Protein AF-I6AQ47-F1 (afdb_monomer)

Structure (mmCIF, N/CA/C/O backbone):
data_AF-I6AQ47-F1
#
_entry.id   AF-I6AQ47-F1
#
loop_
_atom_site.group_PDB
_atom_site.id
_atom_site.type_symbol
_atom_site.label_atom_id
_atom_site.label_alt_id
_atom_site.label_comp_id
_atom_site.label_asym_id
_atom_site.label_entity_id
_atom_site.label_seq_id
_atom_site.pdbx_PDB_ins_code
_atom_site.Cartn_x
_atom_site.Cartn_y
_atom_site.Cartn_z
_atom_site.occupancy
_atom_site.B_iso_or_equiv
_atom_site.auth_seq_id
_atom_site.auth_comp_id
_atom_site.auth_asym_id
_atom_site.auth_atom_id
_atom_site.pdbx_PDB_model_num
ATOM 1 N N . MET A 1 1 ? -16.620 -9.755 19.808 1.00 36.97 1 MET A N 1
ATOM 2 C CA . MET A 1 1 ? -15.781 -10.874 19.326 1.00 36.97 1 MET A CA 1
ATOM 3 C C . MET A 1 1 ? -15.837 -11.969 20.372 1.00 36.97 1 MET A C 1
ATOM 5 O O . MET A 1 1 ? -15.458 -11.711 21.506 1.00 36.97 1 MET A O 1
ATOM 9 N N . GLU A 1 2 ? -16.363 -13.138 20.023 1.00 32.84 2 GLU A N 1
ATOM 10 C CA . GLU A 1 2 ? -16.384 -14.299 20.914 1.00 32.84 2 GLU A CA 1
ATOM 11 C C . GLU A 1 2 ? -14.940 -14.780 21.143 1.00 32.84 2 GLU A C 1
ATOM 13 O O . GLU A 1 2 ? -14.186 -14.999 20.189 1.00 32.84 2 GLU A O 1
ATOM 18 N N . ARG A 1 3 ? -14.502 -14.837 22.405 1.00 43.09 3 ARG A N 1
ATOM 19 C CA . ARG A 1 3 ? -13.134 -15.223 22.766 1.00 43.09 3 ARG A CA 1
ATOM 20 C C . ARG A 1 3 ? -13.050 -16.745 22.813 1.00 43.09 3 ARG A C 1
ATOM 22 O O . ARG A 1 3 ? -13.469 -17.345 23.792 1.00 43.09 3 ARG A O 1
ATOM 29 N N . ARG A 1 4 ? -12.499 -17.359 21.764 1.00 43.22 4 ARG A N 1
ATOM 30 C CA . ARG A 1 4 ? -12.232 -18.805 21.722 1.00 43.22 4 ARG A CA 1
ATOM 31 C C . ARG A 1 4 ? -10.852 -19.095 22.311 1.00 43.22 4 ARG A C 1
ATOM 33 O O . ARG A 1 4 ? -9.846 -18.659 21.750 1.00 43.22 4 ARG A O 1
ATOM 40 N N . LEU A 1 5 ? -10.816 -19.784 23.449 1.00 47.06 5 LEU A N 1
ATOM 41 C CA . LEU A 1 5 ? -9.592 -20.316 24.045 1.00 47.06 5 LEU A CA 1
ATOM 42 C C . LEU A 1 5 ? -9.296 -21.686 23.427 1.00 47.06 5 LEU A C 1
ATOM 44 O O . LEU A 1 5 ? -10.187 -22.526 23.340 1.00 47.06 5 LEU A O 1
ATOM 48 N N . GLN A 1 6 ? -8.059 -21.901 22.990 1.00 47.75 6 GLN A N 1
ATOM 49 C CA . GLN A 1 6 ? -7.543 -23.238 22.701 1.00 47.75 6 GLN A CA 1
ATOM 50 C C . GLN A 1 6 ? -6.599 -23.614 23.849 1.00 47.75 6 GLN A C 1
ATOM 52 O O . GLN A 1 6 ? -5.818 -22.744 24.241 1.00 47.75 6 GLN A O 1
ATOM 57 N N . PRO A 1 7 ? -6.667 -24.843 24.391 1.00 48.59 7 PRO A N 1
ATOM 58 C CA . PRO A 1 7 ? -5.730 -25.297 25.415 1.00 48.59 7 PRO A CA 1
ATOM 59 C C . PRO A 1 7 ? -4.293 -25.169 24.905 1.00 48.59 7 PRO A C 1
ATOM 61 O O . PRO A 1 7 ? -3.980 -25.649 23.812 1.00 48.59 7 PRO A O 1
ATOM 64 N N . GLU A 1 8 ? -3.425 -24.498 25.657 1.00 56.38 8 GLU A N 1
ATOM 65 C CA . GLU A 1 8 ? -2.015 -24.402 25.299 1.00 56.38 8 GLU A CA 1
ATOM 66 C C . GLU A 1 8 ? -1.278 -25.680 25.710 1.00 56.38 8 GLU A C 1
ATOM 68 O O . GLU A 1 8 ? -1.678 -26.388 26.630 1.00 56.38 8 GLU A O 1
ATOM 73 N N . LEU A 1 9 ? -0.159 -25.984 25.043 1.00 51.31 9 LEU A N 1
ATOM 74 C CA . LEU A 1 9 ? 0.622 -27.202 25.296 1.00 51.31 9 LEU A CA 1
ATOM 75 C C . LEU A 1 9 ? 0.994 -27.362 26.788 1.00 51.31 9 LEU A C 1
ATOM 77 O O . LEU A 1 9 ? 1.062 -28.475 27.298 1.00 51.31 9 LEU A O 1
ATOM 81 N N . LEU A 1 10 ? 1.219 -26.248 27.495 1.00 55.41 10 LEU A N 1
ATOM 82 C CA . LEU A 1 10 ? 1.534 -26.223 28.927 1.00 55.41 10 LEU A CA 1
ATOM 83 C C . LEU A 1 10 ? 0.331 -26.528 29.833 1.00 55.41 10 LEU A C 1
ATOM 85 O O . LEU A 1 10 ? 0.549 -26.983 30.951 1.00 55.41 10 LEU A O 1
ATOM 89 N N . ASP A 1 11 ? -0.901 -26.338 29.357 1.00 52.47 11 ASP A N 1
ATOM 90 C CA . ASP A 1 11 ? -2.123 -26.582 30.135 1.00 52.47 11 ASP A CA 1
ATOM 91 C C . ASP A 1 11 ? -2.406 -28.087 30.301 1.00 52.47 11 ASP A C 1
ATOM 93 O O . ASP A 1 11 ? -3.101 -28.495 31.230 1.00 52.47 11 ASP A O 1
ATOM 97 N N . SER A 1 12 ? -1.848 -28.923 29.415 1.00 52.56 12 SER A N 1
ATOM 98 C CA . SER A 1 12 ? -2.054 -30.380 29.373 1.00 52.56 12 SER A CA 1
ATOM 99 C C . SER A 1 12 ? -0.834 -31.218 29.778 1.00 52.56 12 SER A C 1
ATOM 101 O O . SER A 1 12 ? -0.916 -32.446 29.806 1.00 52.56 12 SER A O 1
ATOM 103 N N . LEU A 1 13 ? 0.319 -30.596 30.043 1.00 54.69 13 LEU A N 1
ATOM 104 C CA . LEU A 1 13 ? 1.578 -31.307 30.281 1.00 54.69 13 LEU A CA 1
ATOM 105 C C . LEU A 1 13 ? 1.957 -31.352 31.773 1.00 54.69 13 LEU A C 1
ATOM 107 O O . LEU A 1 13 ? 1.924 -30.319 32.437 1.00 54.69 13 LEU A O 1
ATOM 111 N N . PRO A 1 14 ? 2.438 -32.500 32.298 1.00 60.78 14 PRO A N 1
ATOM 112 C CA . PRO A 1 14 ? 3.031 -32.561 33.632 1.00 60.78 14 PRO A CA 1
ATOM 113 C C . PRO A 1 14 ? 4.243 -31.625 33.763 1.00 60.78 14 PRO A C 1
ATOM 115 O O . PRO A 1 14 ? 5.065 -31.529 32.842 1.00 60.78 14 PRO A O 1
ATOM 118 N N . ASP A 1 15 ? 4.401 -31.010 34.940 1.00 56.22 15 ASP A N 1
ATOM 119 C CA . ASP A 1 15 ? 5.427 -29.998 35.254 1.00 56.22 15 ASP A CA 1
ATOM 120 C C . ASP A 1 15 ? 6.870 -30.412 34.917 1.00 56.22 15 ASP A C 1
ATOM 122 O O . ASP A 1 15 ? 7.712 -29.566 34.598 1.00 56.22 15 ASP A O 1
ATOM 126 N N . GLY A 1 16 ? 7.164 -31.713 34.996 1.00 57.03 16 GLY A N 1
ATOM 127 C CA . GLY A 1 16 ? 8.483 -32.292 34.732 1.00 57.03 16 GLY A CA 1
ATOM 128 C C . GLY A 1 16 ? 8.737 -32.702 33.278 1.00 57.03 16 GLY A C 1
ATOM 129 O O . GLY A 1 16 ? 9.856 -33.106 32.956 1.00 57.03 16 GLY A O 1
ATOM 130 N N . SER A 1 17 ? 7.738 -32.620 32.392 1.00 66.56 17 SER A N 1
ATOM 131 C CA . SER A 1 17 ? 7.858 -33.152 31.031 1.00 66.56 17 SER A CA 1
ATOM 132 C C . SER A 1 17 ? 8.918 -32.400 30.200 1.00 66.56 17 SER A C 1
ATOM 134 O O . SER A 1 17 ? 9.059 -31.175 30.315 1.00 66.56 17 SER A O 1
ATOM 136 N N . PRO A 1 18 ? 9.671 -33.091 29.320 1.00 60.19 18 PRO A N 1
ATOM 137 C CA . PRO A 1 18 ? 10.649 -32.449 28.438 1.00 60.19 18 PRO A CA 1
ATOM 138 C C . PRO A 1 18 ? 10.049 -31.323 27.580 1.00 60.19 18 PRO A C 1
ATOM 140 O O . PRO A 1 18 ? 10.688 -30.286 27.399 1.00 60.19 18 PRO A O 1
ATOM 143 N N . ALA A 1 19 ? 8.803 -31.485 27.124 1.00 49.25 19 ALA A N 1
ATOM 144 C CA . ALA A 1 19 ? 8.074 -30.483 26.349 1.00 49.25 19 ALA A CA 1
ATOM 145 C C . ALA A 1 19 ? 7.697 -29.240 27.182 1.00 49.25 19 ALA A C 1
ATOM 147 O O . ALA A 1 19 ? 7.890 -28.116 26.715 1.00 49.25 19 ALA A O 1
ATOM 148 N N . ALA A 1 20 ? 7.277 -29.404 28.445 1.00 58.47 20 ALA A N 1
ATOM 149 C CA . ALA A 1 20 ? 7.042 -28.272 29.347 1.00 58.47 20 ALA A CA 1
ATOM 150 C C . ALA A 1 20 ? 8.348 -27.522 29.665 1.00 58.47 20 ALA A C 1
ATOM 152 O O . ALA A 1 20 ? 8.385 -26.290 29.671 1.00 58.47 20 ALA A O 1
ATOM 153 N N . ARG A 1 21 ? 9.459 -28.249 29.857 1.00 61.53 21 ARG A N 1
ATOM 154 C CA . ARG A 1 21 ? 10.794 -27.656 30.065 1.00 61.53 21 ARG A CA 1
ATOM 155 C C . ARG A 1 21 ? 11.289 -26.888 28.835 1.00 61.53 21 ARG A C 1
ATOM 157 O O . ARG A 1 21 ? 11.895 -25.826 28.998 1.00 61.53 21 ARG A O 1
ATOM 164 N N . HIS A 1 22 ? 11.032 -27.399 27.630 1.00 54.47 22 HIS A N 1
ATOM 165 C CA . HIS A 1 22 ? 11.365 -26.734 26.368 1.00 54.47 22 HIS A CA 1
ATOM 166 C C . HIS A 1 22 ? 10.545 -25.450 26.174 1.00 54.47 22 HIS A C 1
ATOM 168 O O . HIS A 1 22 ? 11.128 -24.382 26.013 1.00 54.47 22 HIS A O 1
ATOM 174 N N . SER A 1 23 ? 9.220 -25.514 26.340 1.00 59.53 23 SER A N 1
ATOM 175 C CA . SER A 1 23 ? 8.345 -24.333 26.255 1.00 59.53 23 SER A CA 1
ATOM 176 C C . SER A 1 23 ? 8.736 -23.244 27.270 1.00 59.53 23 SER A C 1
ATOM 178 O O . SER A 1 23 ? 8.892 -22.070 26.926 1.00 59.53 23 SER A O 1
ATOM 180 N N . ARG A 1 24 ? 9.035 -23.629 28.523 1.00 67.25 24 ARG A N 1
ATOM 181 C CA . ARG A 1 24 ? 9.542 -22.698 29.552 1.00 67.25 24 ARG A CA 1
ATOM 182 C C . ARG A 1 24 ? 10.881 -22.059 29.146 1.00 67.25 24 ARG A C 1
ATOM 184 O O . ARG A 1 24 ? 11.116 -20.885 29.435 1.00 67.25 24 ARG A O 1
ATOM 191 N N . ARG A 1 25 ? 11.771 -22.781 28.448 1.00 66.06 25 ARG A N 1
ATOM 192 C CA . ARG A 1 25 ? 13.027 -22.221 27.904 1.00 66.06 25 ARG A CA 1
ATOM 193 C C . ARG A 1 25 ? 12.757 -21.177 26.817 1.00 66.06 25 ARG A C 1
ATOM 195 O O . ARG A 1 25 ? 13.424 -20.139 26.823 1.00 66.06 25 ARG A O 1
ATOM 202 N N . ASP A 1 26 ? 11.783 -21.406 25.948 1.00 65.19 26 ASP A N 1
ATOM 203 C CA . ASP A 1 26 ? 11.420 -20.470 24.881 1.00 65.19 26 ASP A CA 1
ATOM 204 C C . ASP A 1 26 ? 10.788 -19.193 25.436 1.00 65.19 26 ASP A C 1
ATOM 206 O O . ASP A 1 26 ? 11.189 -18.086 25.062 1.00 65.19 26 ASP A O 1
ATOM 210 N N . LEU A 1 27 ? 9.913 -19.319 26.438 1.00 66.75 27 LEU A N 1
ATOM 211 C CA . LEU A 1 27 ? 9.365 -18.177 27.174 1.00 66.75 27 LEU A CA 1
ATOM 212 C C . LEU A 1 27 ? 10.467 -17.325 27.830 1.00 66.75 27 LEU A C 1
ATOM 214 O O . LEU A 1 27 ? 10.401 -16.093 27.803 1.00 66.75 27 LEU A O 1
ATOM 218 N N . ARG A 1 28 ? 11.552 -17.931 28.339 1.00 67.75 28 ARG A N 1
ATOM 219 C CA . ARG A 1 28 ? 12.722 -17.182 28.857 1.00 67.75 28 ARG A CA 1
ATOM 220 C C . ARG A 1 28 ? 13.473 -16.414 27.776 1.00 67.75 28 ARG A C 1
ATOM 222 O O . ARG A 1 28 ? 14.069 -15.371 28.065 1.00 67.75 28 ARG A O 1
ATOM 229 N N . ILE A 1 29 ? 13.534 -16.942 26.557 1.00 67.00 29 ILE A N 1
ATOM 230 C CA . ILE A 1 29 ? 14.163 -16.260 25.420 1.00 67.00 29 ILE A CA 1
ATOM 231 C C . ILE A 1 29 ? 13.270 -15.095 24.982 1.00 67.00 29 ILE A C 1
ATOM 233 O O . ILE A 1 29 ? 13.756 -13.968 24.877 1.00 67.00 29 ILE A O 1
ATOM 237 N N . LEU A 1 30 ? 11.963 -15.325 24.849 1.00 62.94 30 LEU A N 1
ATOM 238 C CA . LEU A 1 30 ? 10.970 -14.300 24.521 1.00 62.94 30 LEU A CA 1
ATOM 239 C C . LEU A 1 30 ? 10.966 -13.152 25.538 1.00 62.94 30 LEU A C 1
ATOM 241 O O . LEU A 1 30 ? 11.121 -11.995 25.152 1.00 62.94 30 LEU A O 1
ATOM 245 N N . ASN A 1 31 ? 10.909 -13.444 26.838 1.00 68.19 31 ASN A N 1
ATOM 246 C CA . ASN A 1 31 ? 10.962 -12.424 27.892 1.00 68.19 31 ASN A CA 1
ATOM 247 C C . ASN A 1 31 ? 12.268 -11.607 27.868 1.00 68.19 31 ASN A C 1
ATOM 249 O O . ASN A 1 31 ? 12.263 -10.405 28.163 1.00 68.19 31 ASN A O 1
ATOM 253 N N . ARG A 1 32 ? 13.398 -12.223 27.481 1.00 69.81 32 ARG A N 1
ATOM 254 C CA . ARG A 1 32 ? 14.669 -11.508 27.267 1.00 69.81 32 ARG A CA 1
ATOM 255 C C . ARG A 1 32 ? 14.618 -10.593 26.044 1.00 69.81 32 ARG A C 1
ATOM 257 O O . ARG A 1 32 ? 15.084 -9.459 26.144 1.00 69.81 32 ARG A O 1
ATOM 264 N N . LEU A 1 33 ? 14.034 -11.048 24.936 1.00 63.00 33 LEU A N 1
ATOM 265 C CA . LEU A 1 33 ? 13.878 -10.267 23.703 1.00 63.00 33 LEU A CA 1
ATOM 266 C C . LEU A 1 33 ? 12.913 -9.083 23.873 1.00 63.00 33 LEU A C 1
ATOM 268 O O . LEU A 1 33 ? 13.195 -7.987 23.388 1.00 63.00 33 LEU A O 1
ATOM 272 N N . LEU A 1 34 ? 11.804 -9.282 24.590 1.00 65.19 34 LEU A N 1
ATOM 273 C CA . LEU A 1 34 ? 10.809 -8.243 24.881 1.00 65.19 34 LEU A CA 1
ATOM 274 C C . LEU A 1 34 ? 11.301 -7.229 25.922 1.00 65.19 34 LEU A C 1
ATOM 276 O O . LEU A 1 34 ? 10.814 -6.100 25.986 1.00 65.19 34 LEU A O 1
ATOM 280 N N . GLY A 1 35 ? 12.289 -7.609 26.735 1.00 76.62 35 GLY A N 1
ATOM 281 C CA . GLY A 1 35 ? 12.808 -6.766 27.804 1.00 76.62 35 GLY A CA 1
ATOM 282 C C . GLY A 1 35 ? 11.824 -6.579 28.964 1.00 76.62 35 GLY A C 1
ATOM 283 O O . GLY A 1 35 ? 11.996 -5.629 29.735 1.00 76.62 35 GLY A O 1
ATOM 284 N N . SER A 1 36 ? 10.837 -7.471 29.123 1.00 77.69 36 SER A N 1
ATOM 285 C CA . SER A 1 36 ? 9.732 -7.357 30.090 1.00 77.69 36 SER A CA 1
ATOM 286 C C . SER A 1 36 ? 10.230 -7.090 31.511 1.00 77.69 36 SER A C 1
ATOM 288 O O . SER A 1 36 ? 9.802 -6.135 32.152 1.00 77.69 36 SER A O 1
ATOM 290 N N . ARG A 1 37 ? 11.257 -7.818 31.972 1.00 83.56 37 ARG A N 1
ATOM 291 C CA . ARG A 1 37 ? 11.875 -7.603 33.296 1.00 83.56 37 ARG A CA 1
ATOM 292 C C . ARG A 1 37 ? 12.404 -6.178 33.494 1.00 83.56 37 ARG A C 1
ATOM 294 O O . ARG A 1 37 ? 12.215 -5.578 34.549 1.00 83.56 37 ARG A O 1
ATOM 301 N N . ARG A 1 38 ? 13.099 -5.625 32.489 1.00 80.88 38 ARG A N 1
ATOM 302 C CA . ARG A 1 38 ? 13.630 -4.248 32.551 1.00 80.88 38 ARG A CA 1
ATOM 303 C C . ARG A 1 38 ? 12.490 -3.234 32.551 1.00 80.88 38 ARG A C 1
ATOM 305 O O . ARG A 1 38 ? 12.595 -2.198 33.205 1.00 80.88 38 ARG A O 1
ATOM 312 N N . TRP A 1 39 ? 11.420 -3.530 31.819 1.00 84.19 39 TRP A N 1
ATOM 313 C CA . TRP A 1 39 ? 10.231 -2.696 31.765 1.00 84.19 39 TRP A CA 1
ATOM 314 C C . TRP A 1 39 ? 9.503 -2.660 33.115 1.00 84.19 39 TRP A C 1
ATOM 316 O O . TRP A 1 39 ? 9.358 -1.563 33.656 1.00 84.19 39 TRP A O 1
ATOM 326 N N . PHE A 1 40 ? 9.166 -3.813 33.704 1.00 87.06 40 PHE A N 1
ATOM 327 C CA . PHE A 1 40 ? 8.537 -3.888 35.029 1.00 87.06 40 PHE A CA 1
ATOM 328 C C . PHE A 1 40 ? 9.374 -3.176 36.090 1.00 87.06 40 PHE A C 1
ATOM 330 O O . PHE A 1 40 ? 8.864 -2.286 36.760 1.00 87.06 40 PHE A O 1
ATOM 337 N N . ALA A 1 41 ? 10.682 -3.451 36.168 1.00 88.44 41 ALA A N 1
ATOM 338 C CA . ALA A 1 41 ? 11.571 -2.786 37.125 1.00 88.44 41 ALA A CA 1
ATOM 339 C C . ALA A 1 41 ? 11.548 -1.253 36.982 1.00 88.44 41 ALA A C 1
ATOM 341 O O . ALA A 1 41 ? 11.538 -0.518 37.968 1.00 88.44 41 ALA A O 1
ATOM 342 N N . ARG A 1 42 ? 11.539 -0.744 35.745 1.00 87.12 42 ARG A N 1
ATOM 343 C CA . ARG A 1 42 ? 11.510 0.699 35.479 1.00 87.12 42 ARG A CA 1
ATOM 344 C C . ARG A 1 42 ? 10.187 1.340 35.896 1.00 87.12 42 ARG A C 1
ATOM 346 O O . ARG A 1 42 ? 10.206 2.478 36.357 1.00 87.12 42 ARG A O 1
ATOM 353 N N . ILE A 1 43 ? 9.061 0.658 35.694 1.00 79.00 43 ILE A N 1
ATOM 354 C CA . ILE A 1 43 ? 7.744 1.185 36.069 1.00 79.00 43 ILE A CA 1
ATOM 355 C C . ILE A 1 43 ? 7.523 1.069 37.579 1.00 79.00 43 ILE A C 1
ATOM 357 O O . ILE A 1 43 ? 7.143 2.059 38.198 1.00 79.00 43 ILE A O 1
ATOM 361 N N . LEU A 1 44 ? 7.846 -0.079 38.180 1.00 84.81 44 LEU A N 1
ATOM 362 C CA . LEU A 1 44 ? 7.714 -0.307 39.619 1.00 84.81 44 LEU A CA 1
ATOM 363 C C . LEU A 1 44 ? 8.537 0.695 40.429 1.00 84.81 44 LEU A C 1
ATOM 365 O O . LEU A 1 44 ? 7.997 1.290 41.347 1.00 84.81 44 LEU A O 1
ATOM 369 N N . ARG A 1 45 ? 9.772 1.019 40.020 1.00 88.69 45 ARG A N 1
ATOM 370 C CA . ARG A 1 45 ? 10.574 2.094 40.651 1.00 88.69 45 ARG A CA 1
ATOM 371 C C . ARG A 1 45 ? 9.857 3.437 40.780 1.00 88.69 45 ARG A C 1
ATOM 373 O O . ARG A 1 45 ? 10.196 4.216 41.655 1.00 88.69 45 ARG A O 1
ATOM 380 N N . ARG A 1 46 ? 8.935 3.744 39.866 1.00 80.69 46 ARG A N 1
ATOM 381 C CA . ARG A 1 46 ? 8.213 5.026 39.827 1.00 80.69 46 ARG A CA 1
ATOM 382 C C . ARG A 1 46 ? 6.842 4.957 40.479 1.00 80.69 46 ARG A C 1
ATOM 384 O O . ARG A 1 46 ? 6.239 5.994 40.729 1.00 80.69 46 ARG A O 1
ATOM 391 N N . LYS A 1 47 ? 6.288 3.753 40.601 1.00 81.75 47 LYS A N 1
ATOM 392 C CA . LYS A 1 47 ? 4.884 3.550 40.949 1.00 81.75 47 LYS A CA 1
ATOM 393 C C . LYS A 1 47 ? 4.702 2.839 42.270 1.00 81.75 47 LYS A C 1
ATOM 395 O O . LYS A 1 47 ? 3.655 3.062 42.858 1.00 81.75 47 LYS A O 1
ATOM 400 N N . LEU A 1 48 ? 5.659 2.035 42.716 1.00 87.81 48 LEU A N 1
ATOM 401 C CA . LEU A 1 48 ? 5.616 1.343 43.995 1.00 87.81 48 LEU A CA 1
ATOM 402 C C . LEU A 1 48 ? 5.905 2.329 45.129 1.00 87.81 48 LEU A C 1
ATOM 404 O O . LEU A 1 48 ? 6.874 3.086 45.057 1.00 87.81 48 LEU A O 1
ATOM 408 N N . ARG A 1 49 ? 5.054 2.334 46.152 1.00 91.12 49 ARG A N 1
ATOM 409 C CA . ARG A 1 49 ? 5.246 3.132 47.366 1.00 91.12 49 ARG A CA 1
ATOM 410 C C . ARG A 1 49 ? 5.995 2.314 48.424 1.00 91.12 49 ARG A C 1
ATOM 412 O O . ARG A 1 49 ? 5.952 1.084 48.375 1.00 91.12 49 ARG A O 1
ATOM 419 N N . PRO A 1 50 ? 6.673 2.965 49.386 1.00 90.19 50 PRO A N 1
ATOM 420 C CA . PRO A 1 50 ? 7.300 2.261 50.502 1.00 90.19 50 PRO A CA 1
ATOM 421 C C . PRO A 1 50 ? 6.293 1.363 51.235 1.00 90.19 50 PRO A C 1
ATOM 423 O O . PRO A 1 50 ? 5.179 1.796 51.518 1.00 90.19 50 PRO A O 1
ATOM 426 N N . GLY A 1 51 ? 6.679 0.115 51.513 1.00 88.25 51 GLY A N 1
ATOM 427 C CA . GLY A 1 51 ? 5.849 -0.870 52.219 1.00 88.25 51 GLY A CA 1
ATOM 428 C C . GLY A 1 51 ? 4.811 -1.608 51.363 1.00 88.25 51 GLY A C 1
ATOM 429 O O . GLY A 1 51 ? 4.271 -2.612 51.816 1.00 88.25 51 GLY A O 1
ATOM 430 N N . GLU A 1 52 ? 4.549 -1.178 50.124 1.00 93.12 52 GLU A N 1
ATOM 431 C CA . GLU A 1 52 ? 3.621 -1.890 49.239 1.00 93.12 52 GLU A CA 1
ATOM 432 C C . GLU A 1 52 ? 4.236 -3.177 48.687 1.00 93.12 52 GLU A C 1
ATOM 434 O O . GLU A 1 52 ? 5.409 -3.216 48.305 1.00 93.12 52 GLU A O 1
ATOM 439 N N . ARG A 1 53 ? 3.405 -4.213 48.568 1.00 94.75 53 ARG A N 1
ATOM 440 C CA . ARG A 1 53 ? 3.768 -5.491 47.956 1.00 94.75 53 ARG A CA 1
ATOM 441 C C . ARG A 1 53 ? 3.230 -5.584 46.537 1.00 94.75 53 ARG A C 1
ATOM 443 O O . ARG A 1 53 ? 2.219 -4.969 46.192 1.00 94.75 53 ARG A O 1
ATOM 450 N N . VAL A 1 54 ? 3.926 -6.364 45.720 1.00 97.00 54 VAL A N 1
ATOM 451 C CA . VAL A 1 54 ? 3.569 -6.633 44.329 1.00 97.00 54 VAL A CA 1
ATOM 452 C C . VAL A 1 54 ? 3.159 -8.093 44.194 1.00 97.00 54 VAL A C 1
ATOM 454 O O . VAL A 1 54 ? 3.909 -8.962 44.624 1.00 97.00 54 VAL A O 1
ATOM 457 N N . LEU A 1 55 ? 2.021 -8.367 43.560 1.00 97.25 55 LEU A N 1
ATOM 458 C CA . LEU A 1 55 ? 1.615 -9.725 43.190 1.00 97.25 55 LEU A CA 1
ATOM 459 C C . LEU A 1 55 ? 1.895 -9.987 41.714 1.00 97.25 55 LEU A C 1
ATOM 461 O O . LEU A 1 55 ? 1.431 -9.232 40.863 1.00 97.25 55 LEU A O 1
ATOM 465 N N . GLU A 1 56 ? 2.610 -11.060 41.399 1.00 96.56 56 GLU A N 1
ATOM 466 C CA . GLU A 1 56 ? 2.756 -11.569 40.035 1.00 96.56 56 GLU A CA 1
ATOM 467 C C . GLU A 1 56 ? 1.724 -12.666 39.750 1.00 96.56 56 GLU A C 1
ATOM 469 O O . GLU A 1 56 ? 1.778 -13.737 40.350 1.00 96.56 56 GLU A O 1
ATOM 474 N N . LEU A 1 57 ? 0.796 -12.404 38.823 1.00 93.94 57 LEU A N 1
ATOM 475 C CA . LEU A 1 57 ? -0.186 -13.382 38.348 1.00 93.94 57 LEU A CA 1
ATOM 476 C C . LEU A 1 57 ? 0.430 -14.278 37.272 1.00 93.94 57 LEU A C 1
ATOM 478 O O . LEU A 1 57 ? 0.979 -13.762 36.293 1.00 93.94 57 LEU A O 1
ATOM 482 N N . GLY A 1 58 ? 0.283 -15.595 37.424 1.00 90.19 58 GLY A N 1
ATOM 483 C CA . GLY A 1 58 ? 0.839 -16.558 36.475 1.00 90.19 58 GLY A CA 1
ATOM 484 C C . GLY A 1 58 ? 2.361 -16.532 36.474 1.00 90.19 58 GLY A C 1
ATOM 485 O O . GLY A 1 58 ? 2.984 -16.442 35.416 1.00 90.19 58 GLY A O 1
ATOM 486 N N . ALA A 1 59 ? 2.963 -16.521 37.667 1.00 89.38 59 ALA A N 1
ATOM 487 C CA . ALA A 1 59 ? 4.405 -16.357 37.836 1.00 89.38 59 ALA A CA 1
ATOM 488 C C . ALA A 1 59 ? 5.230 -17.486 37.183 1.00 89.38 59 ALA A C 1
ATOM 490 O O . ALA A 1 59 ? 6.420 -17.305 36.913 1.00 89.38 59 ALA A O 1
ATOM 491 N N . GLY A 1 60 ? 4.622 -18.644 36.908 1.00 86.31 60 GLY A N 1
ATOM 492 C CA . GLY A 1 60 ? 5.207 -19.764 36.183 1.00 86.31 60 GLY A CA 1
ATOM 493 C C . GLY A 1 60 ? 6.523 -20.242 36.798 1.00 86.31 60 GLY A C 1
ATOM 494 O O . GLY A 1 60 ? 6.572 -20.712 37.931 1.00 86.31 60 GLY A O 1
ATOM 495 N N . GLY A 1 61 ? 7.620 -20.116 36.044 1.00 82.75 61 GLY A N 1
ATOM 496 C CA . GLY A 1 61 ? 8.973 -20.448 36.508 1.00 82.75 61 GLY A CA 1
ATOM 497 C C . GLY A 1 61 ? 9.615 -19.401 37.432 1.00 82.75 61 GLY A C 1
ATOM 498 O O . GLY A 1 61 ? 10.745 -19.603 37.884 1.00 82.75 61 GLY A O 1
ATOM 499 N N . GLY A 1 62 ? 8.923 -18.293 37.712 1.00 87.12 62 GLY A N 1
ATOM 500 C CA . GLY A 1 62 ? 9.326 -17.227 38.628 1.00 87.12 62 GLY A CA 1
ATOM 501 C C . GLY A 1 62 ? 10.413 -16.289 38.098 1.00 87.12 62 GLY A C 1
ATOM 502 O O . GLY A 1 62 ? 10.996 -15.529 38.867 1.00 87.12 62 GLY A O 1
ATOM 503 N N . GLU A 1 63 ? 10.745 -16.320 36.805 1.00 86.94 63 GLU A N 1
ATOM 504 C CA . GLU A 1 63 ? 11.923 -15.619 36.278 1.00 86.94 63 GLU A CA 1
ATOM 505 C C . GLU A 1 63 ? 11.804 -14.086 36.301 1.00 86.94 63 GLU A C 1
ATOM 507 O O . GLU A 1 63 ? 12.814 -13.379 36.439 1.00 86.94 63 GLU A O 1
ATOM 512 N N . ILE A 1 64 ? 10.590 -13.556 36.133 1.00 89.44 64 ILE A N 1
ATOM 513 C CA . ILE A 1 64 ? 10.328 -12.117 36.223 1.00 89.44 64 ILE A CA 1
ATOM 514 C C . ILE A 1 64 ? 10.362 -11.693 37.691 1.00 89.44 64 ILE A C 1
ATOM 516 O O . ILE A 1 64 ? 11.186 -10.834 38.022 1.00 89.44 64 ILE A O 1
ATOM 520 N N . GLY A 1 65 ? 9.568 -12.331 38.557 1.00 92.31 65 GLY A N 1
ATOM 521 C CA . GLY A 1 65 ? 9.543 -12.089 39.998 1.00 92.31 65 GLY A CA 1
ATOM 522 C C . GLY A 1 65 ? 10.915 -12.190 40.656 1.00 92.31 65 GLY A C 1
ATOM 523 O O . GLY A 1 65 ? 11.395 -11.189 41.184 1.00 92.31 65 GLY A O 1
ATOM 524 N N . ALA A 1 66 ? 11.635 -13.306 40.509 1.00 91.12 66 ALA A N 1
ATOM 525 C CA . ALA A 1 66 ? 12.991 -13.466 41.050 1.00 91.12 66 ALA A CA 1
ATOM 526 C C . ALA A 1 66 ? 13.962 -12.396 40.517 1.00 91.12 66 ALA A C 1
ATOM 528 O O . ALA A 1 66 ? 14.802 -11.845 41.232 1.00 91.12 66 ALA A O 1
ATOM 529 N N . GLY A 1 67 ? 13.817 -12.023 39.243 1.00 90.69 67 GLY A N 1
ATOM 530 C CA . GLY A 1 67 ? 14.600 -10.955 38.637 1.00 90.69 67 GLY A CA 1
ATOM 531 C C . GLY A 1 67 ? 14.294 -9.551 39.179 1.00 90.69 67 GLY A C 1
ATOM 532 O O . GLY A 1 67 ? 15.156 -8.666 39.088 1.00 90.69 67 GLY A O 1
ATOM 533 N N . LEU A 1 68 ? 13.088 -9.323 39.696 1.00 93.19 68 LEU A N 1
ATOM 534 C CA . LEU A 1 68 ? 12.671 -8.095 40.372 1.00 93.19 68 LEU A CA 1
ATOM 535 C C . LEU A 1 68 ? 13.070 -8.118 41.856 1.00 93.19 68 LEU A C 1
ATOM 537 O O . LEU A 1 68 ? 13.603 -7.123 42.343 1.00 93.19 68 LEU A O 1
ATOM 541 N N . GLN A 1 69 ? 12.937 -9.255 42.536 1.00 94.31 69 GLN A N 1
ATOM 542 C CA . GLN A 1 69 ? 13.414 -9.473 43.907 1.00 94.31 69 GLN A CA 1
ATOM 543 C C . GLN A 1 69 ? 14.916 -9.199 44.032 1.00 94.31 69 GLN A C 1
ATOM 545 O O . GLN A 1 69 ? 15.340 -8.421 44.882 1.00 94.31 69 GLN A O 1
ATOM 550 N N . ALA A 1 70 ? 15.722 -9.693 43.084 1.00 91.00 70 ALA A N 1
ATOM 551 C CA . ALA A 1 70 ? 17.158 -9.399 43.004 1.00 91.00 70 ALA A CA 1
ATOM 552 C C . ALA A 1 70 ? 17.486 -7.900 42.807 1.00 91.00 70 ALA A C 1
ATOM 554 O O . ALA A 1 70 ? 18.642 -7.492 42.880 1.00 91.00 70 ALA A O 1
ATOM 555 N N . ARG A 1 71 ? 16.483 -7.066 42.504 1.00 90.88 71 ARG A N 1
ATOM 556 C CA . ARG A 1 71 ? 16.585 -5.601 42.388 1.00 90.88 71 ARG A CA 1
ATOM 557 C C . ARG A 1 71 ? 15.919 -4.870 43.559 1.00 90.88 71 ARG A C 1
ATOM 559 O O . ARG A 1 71 ? 15.750 -3.655 43.466 1.00 90.88 71 ARG A O 1
ATOM 566 N N . GLY A 1 72 ? 15.548 -5.595 44.613 1.00 91.50 72 GLY A N 1
ATOM 567 C CA . GLY A 1 72 ? 14.952 -5.068 45.837 1.00 91.50 72 GLY A CA 1
ATOM 568 C C . GLY A 1 72 ? 13.440 -4.848 45.781 1.00 91.50 72 GLY A C 1
ATOM 569 O O . GLY A 1 72 ? 12.909 -4.176 46.658 1.00 91.50 72 GLY A O 1
ATOM 570 N N . PHE A 1 73 ? 12.729 -5.361 44.769 1.00 95.19 73 PHE A N 1
ATOM 571 C CA . PHE A 1 73 ? 11.269 -5.229 44.726 1.00 95.19 73 PHE A CA 1
ATOM 572 C C . PHE A 1 73 ? 10.576 -6.335 45.541 1.00 95.19 73 PHE A C 1
ATOM 574 O O . PHE A 1 73 ? 10.920 -7.505 45.363 1.00 95.19 73 PHE A O 1
ATOM 581 N N . PRO A 1 74 ? 9.568 -6.002 46.368 1.00 95.62 74 PRO A N 1
ATOM 582 C CA . PRO A 1 74 ? 8.800 -6.965 47.149 1.00 95.62 74 PRO A CA 1
ATOM 583 C C . PRO A 1 74 ? 7.728 -7.661 46.302 1.00 95.62 74 PRO A C 1
ATOM 585 O O . PRO A 1 74 ? 6.551 -7.308 46.365 1.00 95.62 74 PRO A O 1
ATOM 588 N N . VAL A 1 75 ? 8.153 -8.614 45.469 1.00 97.06 75 VAL A N 1
ATOM 589 C CA . VAL A 1 75 ? 7.272 -9.353 44.550 1.00 97.06 75 VAL A CA 1
ATOM 590 C C . VAL A 1 75 ? 6.965 -10.739 45.103 1.00 97.06 75 VAL A C 1
ATOM 592 O O . VAL A 1 75 ? 7.877 -11.548 45.245 1.00 97.06 75 VAL A O 1
ATOM 595 N N . ASP A 1 76 ? 5.690 -11.018 45.349 1.00 97.44 76 ASP A N 1
ATOM 596 C CA . ASP A 1 76 ? 5.164 -12.353 45.629 1.00 97.44 76 ASP A CA 1
ATOM 597 C C . ASP A 1 76 ? 4.589 -12.979 44.349 1.00 97.44 76 ASP A C 1
ATOM 599 O O . ASP A 1 76 ? 4.172 -12.267 43.433 1.00 97.44 76 ASP A O 1
ATOM 603 N N . GLY A 1 77 ? 4.563 -14.309 44.277 1.00 96.12 77 GLY A N 1
ATOM 604 C CA . GLY A 1 77 ? 4.075 -15.052 43.111 1.00 96.12 77 GLY A CA 1
ATOM 605 C C . GLY A 1 77 ? 2.733 -15.720 43.382 1.00 96.12 77 GLY A C 1
ATOM 606 O O . GLY A 1 77 ? 2.531 -16.254 44.471 1.00 96.12 77 GLY A O 1
ATOM 607 N N . LEU A 1 78 ? 1.837 -15.714 42.397 1.00 96.06 78 LEU A N 1
ATOM 608 C CA . LEU A 1 78 ? 0.602 -16.496 42.371 1.00 96.06 78 LEU A CA 1
ATOM 609 C C . LEU A 1 78 ? 0.614 -17.402 41.142 1.00 96.06 78 LEU A C 1
ATOM 611 O O . LEU A 1 78 ? 0.638 -16.919 40.006 1.00 96.06 78 LEU A O 1
ATOM 615 N N . ASP A 1 79 ? 0.587 -18.711 41.369 1.00 91.38 79 ASP A N 1
ATOM 616 C CA . ASP A 1 79 ? 0.535 -19.703 40.299 1.00 91.38 79 ASP A CA 1
ATOM 617 C C . ASP A 1 79 ? -0.056 -21.028 40.802 1.00 91.38 79 ASP A C 1
ATOM 619 O O . ASP A 1 79 ? -0.055 -21.309 41.999 1.00 91.38 79 ASP A O 1
ATOM 623 N N . ARG A 1 80 ? -0.515 -21.888 39.891 1.00 86.19 80 ARG A N 1
ATOM 624 C CA . ARG A 1 80 ? -0.903 -23.267 40.232 1.00 86.19 80 ARG A CA 1
ATOM 625 C C . ARG A 1 80 ? 0.331 -24.159 40.449 1.00 86.19 80 ARG A C 1
ATOM 627 O O . ARG A 1 80 ? 0.275 -25.146 41.194 1.00 86.19 80 ARG A O 1
ATOM 634 N N . CYS A 1 81 ? 1.454 -23.805 39.822 1.00 83.00 81 CYS A N 1
ATOM 635 C CA . CYS A 1 81 ? 2.731 -24.498 39.948 1.00 83.00 81 CYS A CA 1
ATOM 636 C C . CYS A 1 81 ? 3.344 -24.314 41.347 1.00 83.00 81 CYS A C 1
ATOM 638 O O . CYS A 1 81 ? 3.113 -23.324 42.045 1.00 83.00 81 CYS A O 1
ATOM 640 N N . GLY A 1 82 ? 4.165 -25.278 41.767 1.00 83.62 82 GLY A N 1
ATOM 641 C CA . GLY A 1 82 ? 4.941 -25.164 43.004 1.00 83.62 82 GLY A CA 1
ATOM 642 C C . GLY A 1 82 ? 6.002 -24.059 42.942 1.00 83.62 82 GLY A C 1
ATOM 643 O O . GLY A 1 82 ? 6.454 -23.675 41.864 1.00 83.62 82 GLY A O 1
ATOM 644 N N . ARG A 1 83 ? 6.430 -23.576 44.118 1.00 90.31 83 ARG A N 1
ATOM 645 C CA . ARG A 1 83 ? 7.459 -22.533 44.241 1.00 90.31 83 ARG A CA 1
ATOM 646 C C . ARG A 1 83 ? 8.759 -22.960 43.536 1.00 90.31 83 ARG A C 1
ATOM 648 O O . ARG A 1 83 ? 9.309 -24.004 43.894 1.00 90.31 83 ARG A O 1
ATOM 655 N N . PRO A 1 84 ? 9.299 -22.163 42.597 1.00 86.62 84 PRO A N 1
ATOM 656 C CA . PRO A 1 84 ? 10.569 -22.463 41.944 1.00 86.62 84 PRO A CA 1
ATOM 657 C C . PRO A 1 84 ? 11.736 -22.457 42.937 1.00 86.62 84 PRO A C 1
ATOM 659 O O . PRO A 1 84 ? 11.781 -21.630 43.845 1.00 86.62 84 PRO A O 1
ATOM 662 N N . ALA A 1 85 ? 12.743 -23.306 42.712 1.00 82.44 85 ALA A N 1
ATOM 663 C CA . ALA A 1 85 ? 13.937 -23.364 43.567 1.00 82.44 85 ALA A CA 1
ATOM 664 C C . ALA A 1 85 ? 14.707 -22.028 43.633 1.00 82.44 85 ALA A C 1
ATOM 666 O O . ALA A 1 85 ? 15.300 -21.702 44.653 1.00 82.44 85 ALA A O 1
ATOM 667 N N . ALA A 1 86 ? 14.671 -21.242 42.552 1.00 80.38 86 ALA A N 1
ATOM 668 C CA . ALA A 1 86 ? 15.325 -19.935 42.468 1.00 80.38 86 ALA A CA 1
ATOM 669 C C . ALA A 1 86 ? 14.514 -18.786 43.105 1.00 80.38 86 ALA A C 1
ATOM 671 O O . ALA A 1 86 ? 14.953 -17.638 43.049 1.00 80.38 86 ALA A O 1
ATOM 672 N N . TRP A 1 87 ? 13.329 -19.066 43.659 1.00 91.44 87 TRP A N 1
ATOM 673 C CA . TRP A 1 87 ? 12.486 -18.062 44.302 1.00 91.44 87 TRP A CA 1
ATOM 674 C C . TRP A 1 87 ? 12.971 -17.781 45.722 1.00 91.44 87 TRP A C 1
ATOM 676 O O . TRP A 1 87 ? 13.054 -18.697 46.547 1.00 91.44 87 TRP A O 1
ATOM 686 N N . ASP A 1 88 ? 13.260 -16.517 46.018 1.00 90.44 88 ASP A N 1
ATOM 687 C CA . ASP A 1 88 ? 13.742 -16.100 47.332 1.00 90.44 88 ASP A CA 1
ATOM 688 C C . ASP A 1 88 ? 12.669 -16.366 48.401 1.00 90.44 88 ASP A C 1
ATOM 690 O O . ASP A 1 88 ? 11.525 -15.921 48.292 1.00 90.44 88 ASP A O 1
ATOM 694 N N . ALA A 1 89 ? 13.045 -17.127 49.433 1.00 89.06 89 ALA A N 1
ATOM 695 C CA . ALA A 1 89 ? 12.145 -17.598 50.483 1.00 89.06 89 ALA A CA 1
ATOM 696 C C . ALA A 1 89 ? 11.538 -16.467 51.332 1.00 89.06 89 ALA A C 1
ATOM 698 O O . ALA A 1 89 ? 10.557 -16.697 52.035 1.00 89.06 89 ALA A O 1
ATOM 699 N N . ARG A 1 90 ? 12.090 -15.248 51.257 1.00 91.50 90 ARG A N 1
ATOM 700 C CA . ARG A 1 90 ? 11.539 -14.061 51.928 1.00 91.50 90 ARG A CA 1
ATOM 701 C C . ARG A 1 90 ? 10.225 -13.581 51.314 1.00 91.50 90 ARG A C 1
ATOM 703 O O . ARG A 1 90 ? 9.474 -12.873 51.980 1.00 91.50 90 ARG A O 1
ATOM 710 N N . TYR A 1 91 ? 9.948 -13.942 50.062 1.00 94.75 91 TYR A N 1
ATOM 711 C CA . TYR A 1 91 ? 8.741 -13.534 49.350 1.00 94.75 91 TYR A CA 1
ATOM 712 C C . TYR A 1 91 ? 7.780 -14.706 49.198 1.00 94.75 91 TYR A C 1
ATOM 714 O O . TYR A 1 91 ? 8.180 -15.849 48.965 1.00 94.75 91 TYR A O 1
ATOM 722 N N . ARG A 1 92 ? 6.486 -14.420 49.321 1.00 96.19 92 ARG A N 1
ATOM 723 C CA . ARG A 1 92 ? 5.449 -15.450 49.351 1.00 96.19 92 ARG A CA 1
ATOM 724 C C . ARG A 1 92 ? 5.251 -16.054 47.964 1.00 96.19 92 ARG A C 1
ATOM 726 O O . ARG A 1 92 ? 5.385 -15.384 46.940 1.00 96.19 92 ARG A O 1
ATOM 733 N N . TRP A 1 93 ? 4.913 -17.337 47.961 1.00 96.38 93 TRP A N 1
ATOM 734 C CA . TRP A 1 93 ? 4.464 -18.061 46.781 1.00 96.38 93 TRP A CA 1
ATOM 735 C C . TRP A 1 93 ? 3.106 -18.681 47.080 1.00 96.38 93 TRP A C 1
ATOM 737 O O . TRP A 1 93 ? 2.999 -19.624 47.865 1.00 96.38 93 TRP A O 1
ATOM 747 N N . HIS A 1 94 ? 2.071 -18.134 46.462 1.00 96.00 94 HIS A N 1
ATOM 748 C CA . HIS A 1 94 ? 0.701 -18.593 46.590 1.00 96.00 94 HIS A CA 1
ATOM 749 C C . HIS A 1 94 ? 0.458 -19.682 45.558 1.00 96.00 94 HIS A C 1
ATOM 751 O O . HIS A 1 94 ? 0.258 -19.395 44.378 1.00 96.00 94 HIS A O 1
ATOM 757 N N . ARG A 1 95 ? 0.497 -20.940 46.005 1.00 94.50 95 ARG A N 1
ATOM 758 C CA . ARG A 1 95 ? 0.149 -22.084 45.162 1.00 94.50 95 ARG A CA 1
ATOM 759 C C . ARG A 1 95 ? -1.358 -22.309 45.192 1.00 94.50 95 ARG A C 1
ATOM 761 O O . ARG A 1 95 ? -1.844 -23.116 45.979 1.00 94.50 95 ARG A O 1
ATOM 768 N N . THR A 1 96 ? -2.093 -21.575 44.372 1.00 92.19 96 THR A N 1
ATOM 769 C CA . THR A 1 96 ? -3.548 -21.716 44.287 1.00 92.19 96 THR A CA 1
ATOM 770 C C . THR A 1 96 ? -4.056 -21.325 42.909 1.00 92.19 96 THR A C 1
ATOM 772 O O . THR A 1 96 ? -3.342 -20.741 42.093 1.00 92.19 96 THR A O 1
ATOM 775 N N . ASP A 1 97 ? -5.305 -21.677 42.646 1.00 88.19 97 ASP A N 1
ATOM 776 C CA . ASP A 1 97 ? -6.016 -21.178 41.490 1.00 88.19 97 ASP A CA 1
ATOM 777 C C . ASP A 1 97 ? -6.294 -19.671 41.618 1.00 88.19 97 ASP A C 1
ATOM 779 O O . ASP A 1 97 ? -6.656 -19.186 42.691 1.00 88.19 97 ASP A O 1
ATOM 783 N N . LEU A 1 98 ? -6.166 -18.936 40.509 1.00 90.88 98 LEU A N 1
ATOM 784 C CA . LEU A 1 98 ? -6.427 -17.495 40.453 1.00 90.88 98 LEU A CA 1
ATOM 785 C C . LEU A 1 98 ? -7.811 -17.130 41.015 1.00 90.88 98 LEU A C 1
ATOM 787 O O . LEU A 1 98 ? -7.937 -16.135 41.724 1.00 90.88 98 LEU A O 1
ATOM 791 N N . PHE A 1 99 ? -8.838 -17.927 40.710 1.00 89.81 99 PHE A N 1
ATOM 792 C CA . PHE A 1 99 ? -10.219 -17.678 41.123 1.00 89.81 99 PHE A CA 1
ATOM 793 C C . PHE A 1 99 ? -10.489 -18.071 42.579 1.00 89.81 99 PHE A C 1
ATOM 795 O O . PHE A 1 99 ? -11.458 -17.594 43.166 1.00 89.81 99 PHE A O 1
ATOM 802 N N . ALA A 1 100 ? -9.623 -18.896 43.174 1.00 90.44 100 ALA A N 1
ATOM 803 C CA . ALA A 1 100 ? -9.680 -19.292 44.581 1.00 90.44 100 ALA A CA 1
ATOM 804 C C . ALA A 1 100 ? -8.780 -18.433 45.489 1.00 90.44 100 ALA A C 1
ATOM 806 O O . ALA A 1 100 ? -8.791 -18.595 46.710 1.00 90.44 100 ALA A O 1
ATOM 807 N N . PHE A 1 101 ? -7.973 -17.534 44.922 1.00 94.00 101 PHE A N 1
ATOM 808 C CA . PHE A 1 101 ? -7.108 -16.658 45.701 1.00 94.00 101 PHE A CA 1
ATOM 809 C C . PHE A 1 101 ? -7.940 -15.632 46.486 1.00 94.00 101 PHE A C 1
ATOM 811 O O . PHE A 1 101 ? -8.764 -14.927 45.906 1.00 94.00 101 PHE A O 1
ATOM 818 N N . ALA A 1 102 ? -7.717 -15.537 47.800 1.00 90.69 102 ALA A N 1
ATOM 819 C CA . ALA A 1 102 ? -8.453 -14.632 48.691 1.00 90.69 102 ALA A CA 1
ATOM 820 C C . ALA A 1 102 ? -7.623 -13.429 49.177 1.00 90.69 102 ALA A C 1
ATOM 822 O O . ALA A 1 102 ? -8.186 -12.458 49.669 1.00 90.69 102 ALA A O 1
ATOM 823 N N . GLY A 1 103 ? -6.295 -13.453 49.019 1.00 91.81 103 GLY A N 1
ATOM 824 C CA . GLY A 1 103 ? -5.381 -12.449 49.580 1.00 91.81 103 GLY A CA 1
ATOM 825 C C . GLY A 1 103 ? -5.270 -11.142 48.788 1.00 91.81 103 GLY A C 1
ATOM 826 O O . GLY A 1 103 ? -4.222 -10.507 48.835 1.00 91.81 103 GLY A O 1
ATOM 827 N N . TRP A 1 104 ? -6.286 -10.750 48.013 1.00 90.00 104 TRP A N 1
ATOM 828 C CA . TRP A 1 104 ? -6.214 -9.605 47.089 1.00 90.00 104 TRP A CA 1
ATOM 829 C C . TRP A 1 104 ? -5.914 -8.271 47.784 1.00 90.00 104 TRP A C 1
ATOM 831 O O . TRP A 1 104 ? -5.166 -7.459 47.241 1.00 90.00 104 TRP A O 1
ATOM 841 N N . ASP A 1 105 ? -6.444 -8.071 48.992 1.00 90.69 105 ASP A N 1
ATOM 842 C CA . ASP A 1 105 ? -6.287 -6.839 49.778 1.00 90.69 105 ASP A CA 1
ATOM 843 C C . ASP A 1 105 ? -4.833 -6.529 50.167 1.00 90.69 105 ASP A C 1
ATOM 845 O O . ASP A 1 105 ? -4.478 -5.374 50.400 1.00 90.69 105 ASP A O 1
ATOM 849 N N . GLU A 1 106 ? -3.958 -7.539 50.197 1.00 92.81 106 GLU A N 1
ATOM 850 C CA . GLU A 1 106 ? -2.541 -7.362 50.533 1.00 92.81 106 GLU A CA 1
ATOM 851 C C . GLU A 1 106 ? -1.715 -6.760 49.380 1.00 92.81 106 GLU A C 1
ATOM 853 O O . GLU A 1 106 ? -0.555 -6.379 49.574 1.00 92.81 106 GLU A O 1
ATOM 858 N N . TYR A 1 107 ? -2.289 -6.677 48.173 1.00 94.56 107 TYR A N 1
ATOM 859 C CA . TYR A 1 107 ? -1.559 -6.384 46.940 1.00 94.56 107 TYR A CA 1
ATOM 860 C C . TYR A 1 107 ? -2.112 -5.163 46.201 1.00 94.56 107 TYR A C 1
ATOM 862 O O . TYR A 1 107 ? -2.788 -5.289 45.177 1.00 94.56 107 TYR A O 1
ATOM 870 N N . PRO A 1 108 ? -1.735 -3.944 46.630 1.00 87.69 108 PRO A N 1
ATOM 871 C CA . PRO A 1 108 ? -2.105 -2.718 45.925 1.00 87.69 108 PRO A CA 1
ATOM 872 C C . PRO A 1 108 ? -1.429 -2.604 44.549 1.00 87.69 108 PRO A C 1
ATOM 874 O O . PRO A 1 108 ? -1.797 -1.742 43.748 1.00 87.69 108 PRO A O 1
ATOM 877 N N . VAL A 1 109 ? -0.433 -3.443 44.249 1.00 90.38 109 VAL A N 1
ATOM 878 C CA . VAL A 1 109 ? 0.230 -3.500 42.946 1.00 90.38 109 VAL A CA 1
ATOM 879 C C . VAL A 1 109 ? 0.188 -4.926 42.408 1.00 90.38 109 VAL A C 1
ATOM 881 O O . VAL A 1 109 ? 0.658 -5.855 43.054 1.00 90.38 109 VAL A O 1
ATOM 884 N N . VAL A 1 110 ? -0.321 -5.091 41.191 1.00 92.94 110 VAL A N 1
ATOM 885 C CA . VAL A 1 110 ? -0.431 -6.386 40.516 1.00 92.94 110 VAL A CA 1
ATOM 886 C C . VAL A 1 110 ? 0.274 -6.325 39.169 1.00 92.94 110 VAL A C 1
ATOM 888 O O . VAL A 1 110 ? 0.138 -5.354 38.419 1.00 92.94 110 VAL A O 1
ATOM 891 N N . ILE A 1 111 ? 1.045 -7.359 38.854 1.00 93.06 111 ILE A N 1
ATOM 892 C CA . ILE A 1 111 ? 1.711 -7.531 37.569 1.00 93.06 111 ILE A CA 1
ATOM 893 C C . ILE A 1 111 ? 1.274 -8.839 36.908 1.00 93.06 111 ILE A C 1
ATOM 895 O O . ILE A 1 111 ? 1.044 -9.835 37.585 1.00 93.06 111 ILE A O 1
ATOM 899 N N . ALA A 1 112 ? 1.182 -8.846 35.582 1.00 87.94 112 ALA A N 1
ATOM 900 C CA . ALA A 1 112 ? 0.952 -10.053 34.793 1.00 87.94 112 ALA A CA 1
ATOM 901 C C . ALA A 1 112 ? 1.774 -9.985 33.502 1.00 87.94 112 ALA A C 1
ATOM 903 O O . ALA A 1 112 ? 1.825 -8.944 32.839 1.00 87.94 112 ALA A O 1
ATOM 904 N N . ASN A 1 113 ? 2.438 -11.074 33.130 1.00 88.94 113 ASN A N 1
ATOM 905 C CA . ASN A 1 113 ? 3.254 -11.125 31.923 1.00 88.94 113 ASN A CA 1
ATOM 906 C C . ASN A 1 113 ? 2.996 -12.419 31.169 1.00 88.94 113 ASN A C 1
ATOM 908 O O . ASN A 1 113 ? 3.390 -13.474 31.649 1.00 88.94 113 ASN A O 1
ATOM 912 N N . LEU A 1 114 ? 2.438 -12.312 29.962 1.00 82.06 114 LEU A N 1
ATOM 913 C CA . LEU A 1 114 ? 2.093 -13.461 29.129 1.00 82.06 114 LEU A CA 1
ATOM 914 C C . LEU A 1 114 ? 1.228 -14.473 29.908 1.00 82.06 114 LEU A C 1
ATOM 916 O O . LEU A 1 114 ? 1.525 -15.658 29.904 1.00 82.06 114 LEU A O 1
ATOM 920 N N . PHE A 1 115 ? 0.185 -14.000 30.587 1.00 83.62 115 PHE A N 1
ATOM 921 C CA . PHE A 1 115 ? -0.727 -14.816 31.389 1.00 83.62 115 PHE A CA 1
ATOM 922 C C . PHE A 1 115 ? -2.206 -14.536 31.088 1.00 83.62 115 PHE A C 1
ATOM 924 O O . PHE A 1 115 ? -3.023 -15.448 30.980 1.00 83.62 115 PHE A O 1
ATOM 931 N N . LEU A 1 116 ? -2.590 -13.273 30.888 1.00 80.56 116 LEU A N 1
ATOM 932 C CA . LEU A 1 116 ? -3.999 -12.891 30.717 1.00 80.56 116 LEU A CA 1
ATOM 933 C C . LEU A 1 116 ? -4.629 -13.447 29.435 1.00 80.56 116 LEU A C 1
ATOM 935 O O . LEU A 1 116 ? -5.848 -13.377 29.259 1.00 80.56 116 LEU A O 1
ATOM 939 N N . HIS A 1 117 ? -3.822 -13.973 28.515 1.00 71.88 117 HIS A N 1
ATOM 940 C CA . HIS A 1 117 ? -4.314 -14.644 27.322 1.00 71.88 117 HIS A CA 1
ATOM 941 C C . HIS A 1 117 ? -4.934 -16.025 27.600 1.00 71.88 117 HIS A C 1
ATOM 943 O O . HIS A 1 117 ? -5.757 -16.445 26.788 1.00 71.88 117 HIS A O 1
ATOM 949 N N . HIS A 1 118 ? -4.646 -16.657 28.744 1.00 72.75 118 HIS A N 1
ATOM 950 C CA . HIS A 1 118 ? -5.259 -17.929 29.164 1.00 72.75 118 HIS A CA 1
ATOM 951 C C . HIS A 1 118 ? -6.693 -17.783 29.694 1.00 72.75 118 HIS A C 1
ATOM 953 O O . HIS A 1 118 ? -7.417 -18.765 29.794 1.00 72.75 118 HIS A O 1
ATOM 959 N N . LEU A 1 119 ? -7.116 -16.564 30.040 1.00 76.25 119 LEU A N 1
ATOM 960 C CA . LEU A 1 119 ? -8.429 -16.306 30.637 1.00 76.25 119 LEU A CA 1
ATOM 961 C C . LEU A 1 119 ? -9.472 -16.008 29.561 1.00 76.25 119 LEU A C 1
ATOM 963 O O . LEU A 1 119 ? -9.136 -15.372 28.572 1.00 76.25 119 LEU A O 1
ATOM 967 N N . ASP A 1 120 ? -10.730 -16.403 29.707 1.00 71.06 120 ASP A N 1
ATOM 968 C CA . ASP A 1 120 ? -11.800 -16.008 28.782 1.00 71.06 120 ASP A CA 1
ATOM 969 C C . ASP A 1 120 ? -12.344 -14.592 29.088 1.00 71.06 120 ASP A C 1
ATOM 971 O O . ASP A 1 120 ? -11.819 -13.850 29.921 1.00 71.06 120 ASP A O 1
ATOM 975 N N . ALA A 1 121 ? -13.374 -14.158 28.353 1.00 62.59 121 ALA A N 1
ATOM 976 C CA . ALA A 1 121 ? -13.946 -12.822 28.523 1.00 62.59 121 ALA A CA 1
ATOM 977 C C . ALA A 1 121 ? -14.680 -12.650 29.867 1.00 62.59 121 ALA A C 1
ATOM 979 O O . ALA A 1 121 ? -14.641 -11.563 30.447 1.00 62.59 121 ALA A O 1
ATOM 980 N N . THR A 1 122 ? -15.326 -13.705 30.359 1.00 67.44 122 THR A N 1
ATOM 981 C CA . THR A 1 122 ? -16.036 -13.734 31.643 1.00 67.44 122 THR A CA 1
ATOM 982 C C . THR A 1 122 ? -15.032 -13.723 32.792 1.00 67.44 122 THR A C 1
ATOM 984 O O . THR A 1 122 ? -15.142 -12.922 33.715 1.00 67.44 122 THR A O 1
ATOM 987 N N . GLN A 1 123 ? -13.984 -14.533 32.679 1.00 76.69 123 GLN A N 1
ATOM 988 C CA . GLN A 1 123 ? -12.876 -14.624 33.621 1.00 76.69 123 GLN A CA 1
ATOM 989 C C . GLN A 1 123 ? -12.076 -13.321 33.725 1.00 76.69 123 GLN A C 1
ATOM 991 O O . GLN A 1 123 ? -11.732 -12.890 34.825 1.00 76.69 123 GLN A O 1
ATOM 996 N N . LEU A 1 124 ? -11.807 -12.647 32.602 1.00 76.62 124 LEU A N 1
ATOM 997 C CA . LEU A 1 124 ? -11.153 -11.335 32.623 1.00 76.62 124 LEU A CA 1
ATOM 998 C C . LEU A 1 124 ? -12.031 -10.244 33.219 1.00 76.62 124 LEU A C 1
ATOM 1000 O O . LEU A 1 124 ? -11.504 -9.350 33.877 1.00 76.62 124 LEU A O 1
ATOM 1004 N N . ARG A 1 125 ? -13.347 -10.301 32.991 1.00 68.88 125 ARG A N 1
ATOM 1005 C CA . ARG A 1 125 ? -14.291 -9.375 33.623 1.00 68.88 125 ARG A CA 1
ATOM 1006 C C . ARG A 1 125 ? -14.278 -9.557 35.135 1.00 68.88 125 ARG A C 1
ATOM 1008 O O . ARG A 1 125 ? -14.062 -8.582 35.844 1.00 68.88 125 ARG A O 1
ATOM 1015 N N . TRP A 1 126 ? -14.389 -10.802 35.597 1.00 84.88 126 TRP A N 1
ATOM 1016 C CA . TRP A 1 126 ? -14.279 -11.152 37.012 1.00 84.88 126 TRP A CA 1
ATOM 1017 C C . TRP A 1 126 ? -12.960 -10.655 37.621 1.00 84.88 126 TRP A C 1
ATOM 1019 O O . TRP A 1 126 ? -12.960 -9.998 38.660 1.00 84.88 126 TRP A O 1
ATOM 1029 N N . LEU A 1 127 ? -11.828 -10.893 36.946 1.00 81.75 127 LEU A N 1
ATOM 1030 C CA . LEU A 1 127 ? -10.521 -10.438 37.424 1.00 81.75 127 LEU A CA 1
ATOM 1031 C C . LEU A 1 127 ? -10.444 -8.906 37.461 1.00 81.75 127 LEU A C 1
ATOM 1033 O O . LEU A 1 127 ? -9.920 -8.336 38.412 1.00 81.75 127 LEU A O 1
ATOM 1037 N N . GLY A 1 128 ? -10.977 -8.231 36.442 1.00 72.75 128 GLY A N 1
ATOM 1038 C CA . GLY A 1 128 ? -11.038 -6.774 36.381 1.00 72.75 128 GLY A CA 1
ATOM 1039 C C . GLY A 1 128 ? -11.840 -6.172 37.534 1.00 72.75 128 GLY A C 1
ATOM 1040 O O . GLY A 1 128 ? -11.371 -5.224 38.159 1.00 72.75 128 GLY A O 1
ATOM 1041 N N . GLU A 1 129 ? -12.999 -6.750 37.855 1.00 77.31 129 GLU A N 1
ATOM 1042 C CA . GLU A 1 129 ? -13.829 -6.343 38.995 1.00 77.31 129 GLU A CA 1
ATOM 1043 C C . GLU A 1 129 ? -13.066 -6.496 40.316 1.00 77.31 129 GLU A C 1
ATOM 1045 O O . GLU A 1 129 ? -12.977 -5.535 41.080 1.00 77.31 129 GLU A O 1
ATOM 1050 N N . ARG A 1 130 ? -12.410 -7.643 40.540 1.00 81.00 130 ARG A N 1
ATOM 1051 C CA . ARG A 1 130 ? -11.590 -7.887 41.742 1.00 81.00 130 ARG A CA 1
ATOM 1052 C C . ARG A 1 130 ? -10.391 -6.951 41.862 1.00 81.00 130 ARG A C 1
ATOM 1054 O O . ARG A 1 130 ? -10.098 -6.451 42.942 1.00 81.00 130 ARG A O 1
ATOM 1061 N N . LEU A 1 131 ? -9.688 -6.692 40.763 1.00 82.56 131 LEU A N 1
ATOM 1062 C CA . LEU A 1 131 ? -8.552 -5.772 40.774 1.00 82.56 131 LEU A CA 1
ATOM 1063 C C . LEU A 1 131 ? -9.005 -4.324 40.979 1.00 82.56 131 LEU A C 1
ATOM 1065 O O . LEU A 1 131 ? -8.292 -3.557 41.618 1.00 82.56 131 LEU A O 1
ATOM 1069 N N . SER A 1 132 ? -10.184 -3.944 40.481 1.00 71.81 132 SER A N 1
ATOM 1070 C CA . SER A 1 132 ? -10.684 -2.571 40.595 1.00 71.81 132 SER A CA 1
ATOM 1071 C C . SER A 1 132 ? -10.987 -2.133 42.032 1.00 71.81 132 SER A C 1
ATOM 1073 O O . SER A 1 132 ? -10.924 -0.937 42.317 1.00 71.81 132 SER A O 1
ATOM 1075 N N . SER A 1 133 ? -11.274 -3.077 42.934 1.00 73.62 133 SER A N 1
ATOM 1076 C CA . SER A 1 133 ? -11.576 -2.791 44.339 1.00 73.62 133 SER A CA 1
ATOM 1077 C C . SER A 1 133 ? -10.338 -2.691 45.235 1.00 73.62 133 SER A C 1
ATOM 1079 O O . SER A 1 133 ? -10.399 -1.990 46.242 1.00 73.62 133 SER A O 1
ATOM 1081 N N . HIS A 1 134 ? -9.217 -3.328 44.871 1.00 77.62 134 HIS A N 1
ATOM 1082 C CA . HIS A 1 134 ? -8.058 -3.471 45.773 1.00 77.62 134 HIS A CA 1
ATOM 1083 C C . HIS A 1 134 ? -6.715 -3.055 45.142 1.00 77.62 134 HIS A C 1
ATOM 1085 O O . HIS A 1 134 ? -5.836 -2.529 45.827 1.00 77.62 134 HIS A O 1
ATOM 1091 N N . ALA A 1 135 ? -6.540 -3.227 43.827 1.00 80.12 135 ALA A N 1
ATOM 1092 C CA . ALA A 1 135 ? -5.287 -2.916 43.149 1.00 80.12 135 ALA A CA 1
ATOM 1093 C C . ALA A 1 135 ? -5.253 -1.454 42.686 1.00 80.12 135 ALA A C 1
ATOM 1095 O O . ALA A 1 135 ? -5.954 -1.019 41.773 1.00 80.12 135 ALA A O 1
ATOM 1096 N N . ARG A 1 136 ? -4.333 -0.688 43.263 1.00 89.25 136 ARG A N 1
ATOM 1097 C CA . ARG A 1 136 ? -4.021 0.680 42.845 1.00 89.25 136 ARG A CA 1
ATOM 1098 C C . ARG A 1 136 ? -3.292 0.726 41.502 1.00 89.25 136 ARG A C 1
ATOM 1100 O O . ARG A 1 136 ? -3.437 1.684 40.740 1.00 89.25 136 ARG A O 1
ATOM 1107 N N . VAL A 1 137 ? -2.433 -0.257 41.237 1.00 81.88 137 VAL A N 1
ATOM 1108 C CA . VAL A 1 137 ? -1.630 -0.331 40.012 1.00 81.88 137 VAL A CA 1
ATOM 1109 C C . VAL A 1 137 ? -1.707 -1.733 39.441 1.00 81.88 137 VAL A C 1
ATOM 1111 O O . VAL A 1 137 ? -1.314 -2.688 40.097 1.00 81.88 137 VAL A O 1
ATOM 1114 N N . VAL A 1 138 ? -2.118 -1.836 38.180 1.00 87.00 138 VAL A N 1
ATOM 1115 C CA . VAL A 1 138 ? -2.072 -3.083 37.413 1.00 87.00 138 VAL A CA 1
ATOM 1116 C C . VAL A 1 138 ? -1.135 -2.888 36.223 1.00 87.00 138 VAL A C 1
ATOM 1118 O O . VAL A 1 138 ? -1.327 -1.972 35.421 1.00 87.00 138 VAL A O 1
ATOM 1121 N N . LEU A 1 139 ? -0.096 -3.718 36.113 1.00 83.44 139 LEU A N 1
ATOM 1122 C CA . LEU A 1 139 ? 0.871 -3.689 35.011 1.00 83.44 139 LEU A CA 1
ATOM 1123 C C . LEU A 1 139 ? 0.805 -4.994 34.228 1.00 83.44 139 LEU A C 1
ATOM 1125 O O . LEU A 1 139 ? 1.099 -6.056 34.766 1.00 83.44 139 LEU A O 1
ATOM 1129 N N . THR A 1 140 ? 0.487 -4.920 32.940 1.00 83.88 140 THR A N 1
ATOM 1130 C CA . THR A 1 140 ? 0.355 -6.115 32.103 1.00 83.88 140 THR A CA 1
ATOM 1131 C C . THR A 1 140 ? 1.284 -6.048 30.897 1.00 83.88 140 THR A C 1
ATOM 1133 O O . THR A 1 140 ? 1.490 -4.989 30.300 1.00 83.88 140 THR A O 1
ATOM 1136 N N . SER A 1 141 ? 1.886 -7.183 30.555 1.00 81.00 141 SER A N 1
ATOM 1137 C CA . SER A 1 141 ? 2.755 -7.346 29.391 1.00 81.00 141 SER A CA 1
ATOM 1138 C C . SER A 1 141 ? 2.284 -8.565 28.603 1.00 81.00 141 SER A C 1
ATOM 1140 O O . SER A 1 141 ? 2.706 -9.686 28.862 1.00 81.00 141 SER A O 1
ATOM 1142 N N . GLU A 1 142 ? 1.373 -8.333 27.659 1.00 72.56 142 GLU A N 1
ATOM 1143 C CA . GLU A 1 142 ? 0.706 -9.365 26.856 1.00 72.56 142 GLU A CA 1
ATOM 1144 C C . GLU A 1 142 ? 0.949 -9.147 25.358 1.00 72.56 142 GLU A C 1
ATOM 1146 O O . GLU A 1 142 ? 1.130 -8.002 24.919 1.00 72.56 142 GLU A O 1
ATOM 1151 N N . PRO A 1 143 ? 0.911 -10.211 24.535 1.00 52.97 143 PRO A N 1
ATOM 1152 C CA . PRO A 1 143 ? 0.857 -10.038 23.099 1.00 52.97 143 PRO A CA 1
ATOM 1153 C C . PRO A 1 143 ? -0.500 -9.424 22.738 1.00 52.97 143 PRO A C 1
ATOM 1155 O O . PRO A 1 143 ? -1.560 -9.912 23.132 1.00 52.97 143 PRO A O 1
ATOM 1158 N N . LEU A 1 144 ? -0.474 -8.342 21.964 1.00 42.62 144 LEU A N 1
ATOM 1159 C CA . LEU A 1 144 ? -1.674 -7.771 21.372 1.00 42.62 144 LEU A CA 1
ATOM 1160 C C . LEU A 1 144 ? -2.284 -8.812 20.416 1.00 42.62 144 LEU A C 1
ATOM 1162 O O . LEU A 1 144 ? -1.762 -9.026 19.324 1.00 42.62 144 LEU A O 1
ATOM 1166 N N . ARG A 1 145 ? -3.382 -9.467 20.810 1.00 39.56 145 ARG A N 1
ATOM 1167 C CA . ARG A 1 145 ? -4.171 -10.307 19.898 1.00 39.56 145 ARG A CA 1
ATOM 1168 C C . ARG A 1 145 ? -5.046 -9.401 19.029 1.00 39.56 145 ARG A C 1
ATOM 1170 O O . ARG A 1 145 ? -6.227 -9.219 19.300 1.00 39.56 145 ARG A O 1
ATOM 1177 N N . CYS A 1 146 ? -4.460 -8.799 17.997 1.00 31.86 146 CYS A N 1
ATOM 1178 C CA . CYS A 1 146 ? -5.228 -8.352 16.836 1.00 31.86 146 CYS A CA 1
ATOM 1179 C C . CYS A 1 146 ? -5.289 -9.510 15.828 1.00 31.86 146 CYS A C 1
ATOM 1181 O O . CYS A 1 146 ? -4.367 -10.323 15.768 1.00 31.86 146 CYS A O 1
ATOM 1183 N N . ARG A 1 147 ? -6.341 -9.593 15.004 1.00 29.48 147 ARG A N 1
ATOM 1184 C CA . ARG A 1 147 ? -6.474 -10.604 13.929 1.00 29.48 147 ARG A CA 1
ATOM 1185 C C . ARG A 1 147 ? -5.377 -10.516 12.835 1.00 29.48 147 ARG A C 1
ATOM 1187 O O . ARG A 1 147 ? -5.521 -11.131 11.791 1.00 29.48 147 ARG A O 1
ATOM 1194 N N . LEU A 1 148 ? -4.303 -9.749 13.047 1.00 33.12 148 LEU A N 1
ATOM 1195 C CA . LEU A 1 148 ? -3.339 -9.318 12.028 1.00 33.12 148 LEU A CA 1
ATOM 1196 C C . LEU A 1 148 ? -1.878 -9.729 12.279 1.00 33.12 148 LEU A C 1
ATOM 1198 O O . LEU A 1 148 ? -1.010 -9.302 11.526 1.00 33.12 148 LEU A O 1
ATOM 1202 N N . THR A 1 149 ? -1.556 -10.544 13.289 1.00 28.12 149 THR A N 1
ATOM 1203 C CA . THR A 1 149 ? -0.173 -11.036 13.457 1.00 28.12 149 THR A CA 1
ATOM 1204 C C . THR A 1 149 ? -0.120 -12.440 14.053 1.00 28.12 149 THR A C 1
ATOM 1206 O O . THR A 1 149 ? -0.084 -12.607 15.273 1.00 28.12 149 THR A O 1
ATOM 1209 N N . GLY A 1 150 ? -0.028 -13.457 13.195 1.00 24.67 150 GLY A N 1
ATOM 1210 C CA . GLY A 1 150 ? 0.629 -14.711 13.555 1.00 24.67 150 GLY A CA 1
ATOM 1211 C C . GLY A 1 150 ? 2.133 -14.458 13.693 1.00 24.67 150 GLY A C 1
ATOM 1212 O O . GLY A 1 150 ? 2.863 -14.539 12.713 1.00 24.67 150 GLY A O 1
ATOM 1213 N N . GLY A 1 151 ? 2.588 -14.080 14.893 1.00 24.53 151 GLY A N 1
ATOM 1214 C CA . GLY A 1 151 ? 4.014 -13.973 15.228 1.00 24.53 151 GLY A CA 1
ATOM 1215 C C . GLY A 1 151 ? 4.460 -12.631 15.830 1.00 24.53 151 GLY A C 1
ATOM 1216 O O . GLY A 1 151 ? 4.635 -11.647 15.124 1.00 24.53 151 GLY A O 1
ATOM 1217 N N . VAL A 1 152 ? 4.725 -12.655 17.144 1.00 24.50 152 VAL A N 1
ATOM 1218 C CA . VAL A 1 152 ? 5.617 -11.783 17.950 1.00 24.50 152 VAL A CA 1
ATOM 1219 C C . VAL A 1 152 ? 5.393 -10.249 17.895 1.00 24.50 152 VAL A C 1
ATOM 1221 O O . VAL A 1 152 ? 5.771 -9.547 16.960 1.00 24.50 152 VAL A O 1
ATOM 1224 N N . VAL A 1 153 ? 4.875 -9.704 19.007 1.00 25.88 153 VAL A N 1
ATOM 1225 C CA . VAL A 1 153 ? 4.437 -8.304 19.212 1.00 25.88 153 VAL A CA 1
ATOM 1226 C C . VAL A 1 153 ? 5.540 -7.379 19.777 1.00 25.88 153 VAL A C 1
ATOM 1228 O O . VAL A 1 153 ? 6.341 -7.777 20.619 1.00 25.88 153 VAL A O 1
ATOM 1231 N N . ARG A 1 154 ? 5.535 -6.095 19.367 1.00 23.59 154 ARG A N 1
ATOM 1232 C CA . ARG A 1 154 ? 6.243 -4.949 19.997 1.00 23.59 154 ARG A CA 1
ATOM 1233 C C . ARG A 1 154 ? 5.229 -3.894 20.495 1.00 23.59 154 ARG A C 1
ATOM 1235 O O . ARG A 1 154 ? 4.392 -3.510 19.683 1.00 23.59 154 ARG A O 1
ATOM 1242 N N . PRO A 1 155 ? 5.346 -3.318 21.714 1.00 26.11 155 PRO A N 1
ATOM 1243 C CA . PRO A 1 155 ? 4.419 -2.275 22.189 1.00 26.11 155 PRO A CA 1
ATOM 1244 C C . PRO A 1 155 ? 4.965 -0.819 22.121 1.00 26.11 155 PRO A C 1
ATOM 1246 O O . PRO A 1 155 ? 6.175 -0.582 22.258 1.00 26.11 155 PRO A O 1
ATOM 1249 N N . ARG A 1 156 ? 4.062 0.168 21.908 1.00 25.97 156 ARG A N 1
ATOM 1250 C CA . ARG A 1 156 ? 4.226 1.616 22.221 1.00 25.97 156 ARG A CA 1
ATOM 1251 C C . ARG A 1 156 ? 2.896 2.316 22.631 1.00 25.97 156 ARG A C 1
ATOM 1253 O O . ARG A 1 156 ? 1.845 1.903 22.171 1.00 25.97 156 ARG A O 1
ATOM 1260 N N . LEU A 1 157 ? 3.022 3.370 23.464 1.00 24.80 157 LEU A N 1
ATOM 1261 C CA . LEU A 1 157 ? 2.051 4.207 24.233 1.00 24.80 157 LEU A CA 1
ATOM 1262 C C . LEU A 1 157 ? 1.604 5.509 23.516 1.00 24.80 157 LEU A C 1
ATOM 1264 O O . LEU A 1 157 ? 2.470 6.102 22.873 1.00 24.80 157 LEU A O 1
ATOM 1268 N N . PHE A 1 158 ? 0.393 6.035 23.809 1.00 24.44 158 PHE A N 1
ATOM 1269 C CA . PHE A 1 158 ? -0.007 7.471 23.729 1.00 24.44 158 PHE A CA 1
ATOM 1270 C C . PHE A 1 158 ? -1.099 7.871 24.783 1.00 24.44 158 PHE A C 1
ATOM 1272 O O . PHE A 1 158 ? -1.699 6.967 25.365 1.00 24.44 158 PHE A O 1
ATOM 1279 N N . PRO A 1 159 ? -1.279 9.183 25.112 1.00 27.27 159 PRO A N 1
ATOM 1280 C CA . PRO A 1 159 ? -1.912 9.719 26.338 1.00 27.27 159 PRO A CA 1
ATOM 1281 C C . PRO A 1 159 ? -3.369 10.222 26.183 1.00 27.27 159 PRO A C 1
ATOM 1283 O O . PRO A 1 159 ? -3.844 10.422 25.071 1.00 27.27 159 PRO A O 1
ATOM 1286 N N . ASP A 1 160 ? -4.029 10.508 27.317 1.00 25.28 160 ASP A N 1
ATOM 1287 C CA . ASP A 1 160 ? -5.435 10.945 27.448 1.00 25.28 160 ASP A CA 1
ATOM 1288 C C . ASP A 1 160 ? -5.580 12.286 28.235 1.00 25.28 160 ASP A C 1
ATOM 1290 O O . ASP A 1 160 ? -4.876 12.510 29.225 1.00 25.28 160 ASP A O 1
ATOM 1294 N N . ARG A 1 161 ? -6.498 13.167 27.795 1.00 27.30 161 ARG A N 1
ATOM 1295 C CA . ARG A 1 161 ? -7.081 14.377 28.447 1.00 27.30 161 ARG A CA 1
ATOM 1296 C C . ARG A 1 161 ? -8.521 14.487 27.886 1.00 27.30 161 ARG A C 1
ATOM 1298 O O . ARG A 1 161 ? -8.623 14.590 26.674 1.00 27.30 161 ARG A O 1
ATOM 1305 N N . GLY A 1 162 ? -9.666 14.526 28.576 1.00 28.02 162 GLY A N 1
ATOM 1306 C CA . GLY A 1 162 ? -10.081 14.583 29.984 1.00 28.02 162 GLY A CA 1
ATOM 1307 C C . GLY A 1 162 ? -11.167 15.669 30.176 1.00 28.02 162 GLY A C 1
ATOM 1308 O O . GLY A 1 162 ? -10.870 16.807 29.835 1.00 28.02 162 GLY A O 1
ATOM 1309 N N . ALA A 1 163 ? -12.355 15.350 30.735 1.00 25.36 163 ALA A N 1
ATOM 1310 C CA . ALA A 1 163 ? -13.293 16.252 31.466 1.00 25.36 163 ALA A CA 1
ATOM 1311 C C . ALA A 1 163 ? -14.451 15.434 32.144 1.00 25.36 163 ALA A C 1
ATOM 1313 O O . ALA A 1 163 ? -14.576 14.256 31.818 1.00 25.36 163 ALA A O 1
ATOM 1314 N N . PRO A 1 164 ? -15.268 15.965 33.090 1.00 33.62 164 PRO A N 1
ATOM 1315 C CA . PRO A 1 164 ? -15.013 15.913 34.541 1.00 33.62 164 PRO A CA 1
ATOM 1316 C C . PRO A 1 164 ? -16.161 15.316 35.407 1.00 33.62 164 PRO A C 1
ATOM 1318 O O . PRO A 1 164 ? -17.317 15.287 35.002 1.00 33.62 164 PRO A O 1
ATOM 1321 N N . GLY A 1 165 ? -15.841 14.908 36.648 1.00 23.28 165 GLY A N 1
ATOM 1322 C CA . GLY A 1 165 ? -16.807 14.572 37.712 1.00 23.28 165 GLY A CA 1
ATOM 1323 C C . GLY A 1 165 ? -16.154 13.906 38.943 1.00 23.28 165 GLY A C 1
ATOM 1324 O O . GLY A 1 165 ? -15.604 12.819 38.822 1.00 23.28 165 GLY A O 1
ATOM 1325 N N . HIS A 1 166 ? -16.172 14.611 40.083 1.00 22.84 166 HIS A N 1
ATOM 1326 C CA . HIS A 1 166 ? -15.669 14.356 41.459 1.00 22.84 166 HIS A CA 1
ATOM 1327 C C . HIS A 1 166 ? -15.488 12.894 41.956 1.00 22.84 166 HIS A C 1
ATOM 1329 O O . HIS A 1 166 ? -16.262 12.023 41.591 1.00 22.84 166 HIS A O 1
ATOM 1335 N N . THR A 1 167 ? -14.600 12.497 42.887 1.00 23.66 167 THR A N 1
ATOM 1336 C CA . THR A 1 167 ? -13.393 13.026 43.568 1.00 23.66 167 THR A CA 1
ATOM 1337 C C . THR A 1 167 ? -12.743 11.843 44.314 1.00 23.66 167 THR A C 1
ATOM 1339 O O . THR A 1 167 ? -13.348 11.307 45.236 1.00 23.66 167 THR A O 1
ATOM 1342 N N . SER A 1 168 ? -11.499 11.478 43.990 1.00 21.69 168 SER A N 1
ATOM 1343 C CA . SER A 1 168 ? -10.509 10.923 44.935 1.00 21.69 168 SER A CA 1
ATOM 1344 C C . SER A 1 168 ? -9.104 11.123 44.337 1.00 21.69 168 SER A C 1
ATOM 1346 O O . SER A 1 168 ? -8.829 10.782 43.187 1.00 21.69 168 SER A O 1
ATOM 1348 N N . ARG A 1 169 ? -8.241 11.841 45.068 1.00 21.69 169 ARG A N 1
ATOM 1349 C CA . ARG A 1 169 ? -6.982 12.426 44.568 1.00 21.69 169 ARG A CA 1
ATOM 1350 C C . ARG A 1 169 ? -5.903 11.364 44.314 1.00 21.69 169 ARG A C 1
ATOM 1352 O O . ARG A 1 169 ? -5.447 10.722 45.251 1.00 21.69 169 ARG A O 1
ATOM 1359 N N . TRP A 1 170 ? -5.395 11.305 43.080 1.00 22.66 170 TRP A N 1
ATOM 1360 C CA . TRP A 1 170 ? -4.133 10.649 42.712 1.00 22.66 170 TRP A CA 1
ATOM 1361 C C . TRP A 1 170 ? -3.368 11.546 41.726 1.00 22.66 170 TRP A C 1
ATOM 1363 O O . TRP A 1 170 ? -3.856 11.831 40.634 1.00 22.66 170 TRP A O 1
ATOM 1373 N N . SER A 1 171 ? -2.197 12.050 42.128 1.00 21.81 171 SER A N 1
ATOM 1374 C CA . SER A 1 171 ? -1.413 13.038 41.374 1.00 21.81 171 SER A CA 1
ATOM 1375 C C . SER A 1 171 ? -0.648 12.424 40.191 1.00 21.81 171 SER A C 1
ATOM 1377 O O . SER A 1 171 ? -0.061 11.343 40.273 1.00 21.81 171 SER A O 1
ATOM 1379 N N . CYS A 1 172 ? -0.636 13.153 39.072 1.00 23.38 172 CYS A N 1
ATOM 1380 C CA . CYS A 1 172 ? 0.187 12.902 37.892 1.00 23.38 172 CYS A CA 1
ATOM 1381 C C . CYS A 1 172 ? 1.052 14.143 37.634 1.00 23.38 172 CYS A C 1
ATOM 1383 O O . CYS A 1 172 ? 0.586 15.114 37.042 1.00 23.38 172 CYS A O 1
ATOM 1385 N N . GLU A 1 173 ? 2.316 14.123 38.050 1.00 26.39 173 GLU A N 1
ATOM 1386 C CA . GLU A 1 173 ? 3.289 15.151 37.667 1.00 26.39 173 GLU A CA 1
ATOM 1387 C C . GLU A 1 173 ? 3.809 14.892 36.247 1.00 26.39 173 GLU A C 1
ATOM 1389 O O . GLU A 1 173 ? 4.838 14.247 36.069 1.00 26.39 173 GLU A O 1
ATOM 1394 N N . HIS A 1 174 ? 3.088 15.377 35.229 1.00 26.38 174 HIS A N 1
ATOM 1395 C CA . HIS A 1 174 ? 3.702 15.923 34.007 1.00 26.38 174 HIS A CA 1
ATOM 1396 C C . HIS A 1 174 ? 2.691 16.699 33.136 1.00 26.38 174 HIS A C 1
ATOM 1398 O O . HIS A 1 174 ? 2.335 16.267 32.042 1.00 26.38 174 HIS A O 1
ATOM 1404 N N . CYS A 1 175 ? 2.232 17.868 33.599 1.00 24.70 175 CYS A N 1
ATOM 1405 C CA . CYS A 1 175 ? 1.906 18.992 32.706 1.00 24.70 175 CYS A CA 1
ATOM 1406 C C . CYS A 1 175 ? 1.859 20.332 33.466 1.00 24.70 175 CYS A C 1
ATOM 1408 O O . CYS A 1 175 ? 0.792 20.873 33.740 1.00 24.70 175 CYS A O 1
ATOM 1410 N N . GLY A 1 176 ? 3.024 20.901 33.776 1.00 25.12 176 GLY A N 1
ATOM 1411 C CA . GLY A 1 176 ? 3.134 22.340 34.022 1.00 25.12 176 GLY A CA 1
ATOM 1412 C C . GLY A 1 176 ? 3.213 23.072 32.680 1.00 25.12 176 GLY A C 1
ATOM 1413 O O . GLY A 1 176 ? 4.088 22.773 31.870 1.00 25.12 176 GLY A O 1
ATOM 1414 N N . ARG A 1 177 ? 2.281 23.990 32.410 1.00 24.38 177 ARG A N 1
ATOM 1415 C CA . ARG A 1 177 ? 2.384 24.957 31.306 1.00 24.38 177 ARG A CA 1
ATOM 1416 C C . ARG A 1 177 ? 3.333 26.078 31.730 1.00 24.38 177 ARG A C 1
ATOM 1418 O O . ARG A 1 177 ? 2.956 26.814 32.628 1.00 24.38 177 ARG A O 1
ATOM 1425 N N . VAL A 1 178 ? 4.460 26.264 31.040 1.00 23.08 178 VAL A N 1
ATOM 1426 C CA . VAL A 1 178 ? 5.097 27.583 30.832 1.00 23.08 178 VAL A CA 1
ATOM 1427 C C . VAL A 1 178 ? 5.866 27.553 29.498 1.00 23.08 178 VAL A C 1
ATOM 1429 O O . VAL A 1 178 ? 6.611 26.617 29.226 1.00 23.08 178 VAL A O 1
ATOM 1432 N N . SER A 1 179 ? 5.692 28.577 28.664 1.00 22.08 179 SER A N 1
ATOM 1433 C CA . SER A 1 179 ? 6.644 29.008 27.617 1.00 22.08 179 SER A CA 1
ATOM 1434 C C . SER A 1 179 ? 6.858 30.527 27.798 1.00 22.08 179 SER A C 1
ATOM 1436 O O . SER A 1 179 ? 6.005 31.109 28.474 1.00 22.08 179 SER A O 1
ATOM 1438 N N . PRO A 1 180 ? 7.846 31.225 27.181 1.00 33.97 180 PRO A N 1
ATOM 1439 C CA . PRO A 1 180 ? 8.910 30.784 26.261 1.00 33.97 180 PRO A CA 1
ATOM 1440 C C . PRO A 1 180 ? 10.324 31.380 26.566 1.00 33.97 180 PRO A C 1
ATOM 1442 O O . PRO A 1 180 ? 10.469 32.250 27.414 1.00 33.97 180 PRO A O 1
ATOM 1445 N N . ARG A 1 181 ? 11.321 31.002 25.734 1.00 21.59 181 ARG A N 1
ATOM 1446 C CA . ARG A 1 181 ? 12.622 31.668 25.400 1.00 21.59 181 ARG A CA 1
ATOM 1447 C C . ARG A 1 181 ? 13.925 31.056 25.967 1.00 21.59 181 ARG A C 1
ATOM 1449 O O . ARG A 1 181 ? 14.130 31.056 27.166 1.00 21.59 181 ARG A O 1
ATOM 1456 N N . ARG A 1 182 ? 14.817 30.695 25.013 1.00 20.89 182 ARG A N 1
ATO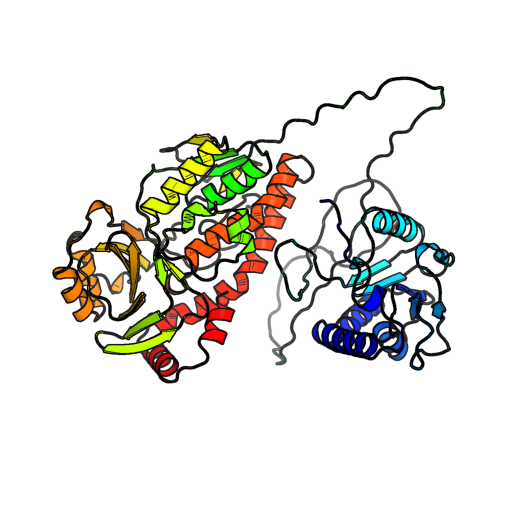M 1457 C CA . ARG A 1 182 ? 16.307 30.566 25.018 1.00 20.89 182 ARG A CA 1
ATOM 1458 C C . ARG A 1 182 ? 16.903 29.684 26.140 1.00 20.89 182 ARG A C 1
ATOM 1460 O O . ARG A 1 182 ? 16.659 29.907 27.305 1.00 20.89 182 ARG A O 1
ATOM 1467 N N . VAL A 1 183 ? 17.687 28.640 25.861 1.00 23.06 183 VAL A N 1
ATOM 1468 C CA . VAL A 1 183 ? 19.096 28.694 25.420 1.00 23.06 183 VAL A CA 1
ATOM 1469 C C . VAL A 1 183 ? 19.481 27.389 24.695 1.00 23.06 183 VAL A C 1
ATOM 1471 O O . VAL A 1 183 ? 18.960 26.310 24.965 1.00 23.06 183 VAL A O 1
ATOM 1474 N N . ALA A 1 184 ? 20.386 27.533 23.730 1.00 20.38 184 ALA A N 1
ATOM 1475 C CA . ALA A 1 184 ? 20.946 26.505 22.867 1.00 20.38 184 ALA A CA 1
ATOM 1476 C C . ALA A 1 184 ? 22.012 25.603 23.538 1.00 20.38 184 ALA A C 1
ATOM 1478 O O . ALA A 1 184 ? 22.539 25.919 24.595 1.00 20.38 184 ALA A O 1
ATOM 1479 N N . LYS A 1 185 ? 22.414 24.578 22.766 1.00 19.33 185 LYS A N 1
ATOM 1480 C CA . LYS A 1 185 ? 23.664 23.779 22.782 1.00 19.33 185 LYS A CA 1
ATOM 1481 C C . LYS A 1 185 ? 23.717 22.432 23.541 1.00 19.33 185 LYS A C 1
ATOM 1483 O O . LYS A 1 185 ? 23.986 22.351 24.726 1.00 19.33 185 LYS A O 1
ATOM 1488 N N . VAL A 1 186 ? 23.575 21.377 22.724 1.00 21.27 186 VAL A N 1
ATOM 1489 C CA . VAL A 1 186 ? 24.501 20.239 22.498 1.00 21.27 186 VAL A CA 1
ATOM 1490 C C . VAL A 1 186 ? 25.064 19.472 23.708 1.00 21.27 186 VAL A C 1
ATOM 1492 O O . VAL A 1 186 ? 25.990 19.930 24.358 1.00 21.27 186 VAL A O 1
ATOM 1495 N N . ALA A 1 187 ? 24.697 18.186 23.796 1.00 20.83 187 ALA A N 1
ATOM 1496 C CA . ALA A 1 187 ? 25.660 17.084 23.913 1.00 20.83 187 ALA A CA 1
ATOM 1497 C C . ALA A 1 187 ? 25.068 15.795 23.311 1.00 20.83 187 ALA A C 1
ATOM 1499 O O . ALA A 1 187 ? 24.105 15.221 23.816 1.00 20.83 187 ALA A O 1
ATOM 1500 N N . ARG A 1 188 ? 25.646 15.354 22.187 1.00 23.48 188 ARG A N 1
ATOM 1501 C CA . ARG A 1 188 ? 25.485 13.999 21.648 1.00 23.48 188 ARG A CA 1
ATOM 1502 C C . ARG A 1 188 ? 26.275 13.041 22.538 1.00 23.48 188 ARG A C 1
ATOM 1504 O O . ARG A 1 188 ? 27.480 13.222 22.668 1.00 23.48 188 ARG A O 1
ATOM 1511 N N . THR A 1 189 ? 25.662 11.955 22.994 1.00 22.47 189 THR A N 1
ATOM 1512 C CA . THR A 1 189 ? 26.394 10.723 23.319 1.00 22.47 189 THR A CA 1
ATOM 1513 C C . THR A 1 189 ? 25.768 9.532 22.600 1.00 22.47 189 THR A C 1
ATOM 1515 O O . THR A 1 189 ? 24.558 9.312 22.590 1.00 22.47 189 THR A O 1
ATOM 1518 N N . ARG A 1 190 ? 26.647 8.813 21.896 1.00 24.86 190 ARG A N 1
ATOM 1519 C CA . ARG A 1 190 ? 26.409 7.576 21.152 1.00 24.86 190 ARG A CA 1
ATOM 1520 C C . ARG A 1 190 ? 25.977 6.465 22.114 1.00 24.86 190 ARG A C 1
ATOM 1522 O O . ARG A 1 190 ? 26.755 6.110 22.985 1.00 24.86 190 ARG A O 1
ATOM 1529 N N . ALA A 1 191 ? 24.805 5.875 21.896 1.00 22.25 191 ALA A N 1
ATOM 1530 C CA . ALA A 1 191 ? 24.533 4.442 22.067 1.00 22.25 191 ALA A CA 1
ATOM 1531 C C . ALA A 1 191 ? 23.088 4.162 21.630 1.00 22.25 191 ALA A C 1
ATOM 1533 O O . ALA A 1 191 ? 22.142 4.772 22.127 1.00 22.25 191 ALA A O 1
ATOM 1534 N N . GLY A 1 192 ? 22.913 3.256 20.668 1.00 27.38 192 GLY A N 1
ATOM 1535 C CA . GLY A 1 192 ? 21.599 2.842 20.191 1.00 27.38 192 GLY A CA 1
ATOM 1536 C C . GLY A 1 192 ? 20.759 2.238 21.317 1.00 27.38 192 GLY A C 1
ATOM 1537 O O . GLY A 1 192 ? 21.130 1.222 21.893 1.00 27.38 192 GLY A O 1
ATOM 1538 N N . CYS A 1 193 ? 19.603 2.837 21.598 1.00 20.75 193 CYS A N 1
ATOM 1539 C CA . CYS A 1 193 ? 18.623 2.284 22.527 1.00 20.75 193 CYS A CA 1
ATOM 1540 C C . CYS A 1 193 ? 17.220 2.363 21.916 1.00 20.75 193 CYS A C 1
ATOM 1542 O O . CYS A 1 193 ? 16.639 3.434 21.733 1.00 20.75 193 CYS A O 1
ATOM 1544 N N . LEU A 1 194 ? 16.677 1.188 21.582 1.00 22.28 194 LEU A N 1
ATOM 1545 C CA . LEU A 1 194 ? 15.288 0.989 21.188 1.00 22.28 194 LEU A CA 1
ATOM 1546 C C . LEU A 1 194 ? 14.351 1.446 22.315 1.00 22.28 194 LEU A C 1
ATOM 1548 O O . LEU A 1 194 ? 14.239 0.794 23.350 1.00 22.28 194 LEU A O 1
ATOM 1552 N N . ALA A 1 195 ? 13.629 2.541 22.096 1.00 22.23 195 ALA A N 1
ATOM 1553 C CA . ALA A 1 195 ? 12.571 2.976 23.001 1.00 22.23 195 ALA A CA 1
ATOM 1554 C C . ALA A 1 195 ? 11.367 2.008 22.954 1.00 22.23 195 ALA A C 1
ATOM 1556 O O . ALA A 1 195 ? 10.617 1.991 21.968 1.00 22.23 195 ALA A O 1
ATOM 1557 N N . LEU A 1 196 ? 11.219 1.229 24.031 1.00 26.86 196 LEU A N 1
ATOM 1558 C CA . LEU A 1 196 ? 10.076 0.382 24.394 1.00 26.86 196 LEU A CA 1
ATOM 1559 C C . LEU A 1 196 ? 9.048 1.223 25.162 1.00 26.86 196 LEU A C 1
ATOM 1561 O O . LEU A 1 196 ? 9.408 1.887 26.136 1.00 26.86 196 LEU A O 1
ATOM 1565 N N . ALA A 1 197 ? 7.780 1.184 24.760 1.00 25.44 197 ALA A N 1
ATOM 1566 C CA . ALA A 1 197 ? 6.693 1.793 25.520 1.00 25.44 197 ALA A CA 1
ATOM 1567 C C . ALA A 1 197 ? 5.658 0.721 25.885 1.00 25.44 197 ALA A C 1
ATOM 1569 O O . ALA A 1 197 ? 5.365 -0.140 25.071 1.00 25.44 197 ALA A O 1
ATOM 1570 N N . GLY A 1 198 ? 5.152 0.747 27.119 1.00 25.59 198 GLY A N 1
ATOM 1571 C CA . GLY A 1 198 ? 4.132 -0.189 27.604 1.00 25.59 198 GLY A CA 1
ATOM 1572 C C . GLY A 1 198 ? 2.996 0.582 28.258 1.00 25.59 198 GLY A C 1
ATOM 1573 O O . GLY A 1 198 ? 3.260 1.599 28.895 1.00 25.59 198 GLY A O 1
ATOM 1574 N N . SER A 1 199 ? 1.766 0.136 28.033 1.00 26.72 199 SER A N 1
ATOM 1575 C CA . SER A 1 199 ? 0.533 0.858 28.357 1.00 26.72 199 SER A CA 1
ATOM 1576 C C . SER A 1 199 ? 0.094 0.674 29.815 1.00 26.72 199 SER A C 1
ATOM 1578 O O . SER A 1 199 ? 0.351 -0.364 30.415 1.00 26.72 199 SER A O 1
ATOM 1580 N N . ALA A 1 200 ? -0.585 1.684 30.364 1.00 26.05 200 ALA A N 1
ATOM 1581 C CA . ALA A 1 200 ? -1.407 1.604 31.573 1.00 26.05 200 ALA A CA 1
ATOM 1582 C C . ALA A 1 200 ? -2.858 1.901 31.154 1.00 26.05 200 ALA A C 1
ATOM 1584 O O . ALA A 1 200 ? -3.070 2.839 30.386 1.00 26.05 200 ALA A O 1
ATOM 1585 N N . TYR A 1 201 ? -3.829 1.102 31.601 1.00 25.28 201 TYR A N 1
ATOM 1586 C CA . TYR A 1 201 ? -5.246 1.270 31.250 1.00 25.28 201 TYR A CA 1
ATOM 1587 C C . TYR A 1 201 ? -6.002 2.115 32.285 1.00 25.28 201 TYR A C 1
ATOM 1589 O O . TYR A 1 201 ? -5.707 2.064 33.478 1.00 25.28 201 TYR A O 1
ATOM 1597 N N . ARG A 1 202 ? -7.001 2.867 31.807 1.00 21.89 202 ARG A N 1
ATOM 1598 C CA . ARG A 1 202 ? -8.016 3.585 32.592 1.00 21.89 202 ARG A CA 1
ATOM 1599 C C . ARG A 1 202 ? -9.315 2.775 32.501 1.00 21.89 202 ARG A C 1
ATOM 1601 O O . ARG A 1 202 ? -9.808 2.568 31.397 1.00 21.89 202 ARG A O 1
ATOM 1608 N N . ILE A 1 203 ? -9.845 2.296 33.626 1.00 25.97 203 ILE A N 1
ATOM 1609 C CA . ILE A 1 203 ? -11.169 1.657 33.687 1.00 25.97 203 ILE A CA 1
ATOM 1610 C C . ILE A 1 203 ? -12.190 2.779 33.915 1.00 25.97 203 ILE A C 1
ATOM 1612 O O . ILE A 1 203 ? -12.187 3.413 34.969 1.00 25.97 203 ILE A O 1
ATOM 1616 N N . GLY A 1 204 ? -13.001 3.084 32.901 1.00 24.70 204 GLY A N 1
ATOM 1617 C CA . GLY A 1 204 ? -14.118 4.027 32.993 1.00 24.70 204 GLY A CA 1
ATOM 1618 C C . GLY A 1 204 ? -15.416 3.304 33.359 1.00 24.70 204 GLY A C 1
ATOM 1619 O O . GLY A 1 204 ? -15.694 2.235 32.821 1.00 24.70 204 GLY A O 1
ATOM 1620 N N . LYS A 1 205 ? -16.192 3.886 34.280 1.00 24.64 205 LYS A N 1
ATOM 1621 C CA . LYS A 1 205 ? -17.522 3.418 34.700 1.00 24.64 205 LYS A CA 1
ATOM 1622 C C . LYS A 1 205 ? -18.521 3.458 33.531 1.00 24.64 205 LYS A C 1
ATOM 1624 O O . LYS A 1 205 ? -18.625 4.483 32.865 1.00 24.64 205 LYS A O 1
ATOM 1629 N N . LEU A 1 206 ? -19.302 2.391 33.354 1.00 26.03 206 LEU A N 1
ATOM 1630 C CA . LEU A 1 206 ? -20.630 2.454 32.729 1.00 26.03 206 LEU A CA 1
ATOM 1631 C C . LEU A 1 206 ? -21.670 2.865 33.796 1.00 26.03 206 LEU A C 1
ATOM 1633 O O . LEU A 1 206 ? -21.469 2.550 34.973 1.00 26.03 206 LEU A O 1
ATOM 1637 N N . PRO A 1 207 ? -22.752 3.576 33.430 1.00 25.55 207 PRO A N 1
ATOM 1638 C CA . PRO A 1 207 ? -23.772 4.010 34.379 1.00 25.55 207 PRO A CA 1
ATOM 1639 C C . PRO A 1 207 ? -24.567 2.817 34.926 1.00 25.55 207 PRO A C 1
ATOM 1641 O O . PRO A 1 207 ? -24.991 1.938 34.178 1.00 25.55 207 PRO A O 1
ATOM 1644 N N . ILE A 1 208 ? -24.769 2.815 36.243 1.00 25.20 208 ILE A N 1
ATOM 1645 C CA . ILE A 1 208 ? -25.676 1.918 36.964 1.00 25.20 208 ILE A CA 1
ATOM 1646 C C . ILE A 1 208 ? -27.077 2.544 36.870 1.00 25.20 208 ILE A C 1
ATOM 1648 O O . ILE A 1 208 ? -27.231 3.678 37.329 1.00 25.20 208 ILE A O 1
ATOM 1652 N N . PRO A 1 209 ? -28.104 1.873 36.320 1.00 26.20 209 PRO A N 1
ATOM 1653 C CA . PRO A 1 209 ? -29.478 2.263 36.587 1.00 26.20 209 PRO A CA 1
ATOM 1654 C C . PRO A 1 209 ? -29.823 1.813 38.011 1.00 26.20 209 PRO A C 1
ATOM 1656 O O . PRO A 1 209 ? -29.748 0.624 38.324 1.00 26.20 209 PRO A O 1
ATOM 1659 N N . CYS A 1 210 ? -30.175 2.761 38.882 1.00 25.77 210 CYS A N 1
ATOM 1660 C CA . CYS A 1 210 ? -30.847 2.453 40.142 1.00 25.77 210 CYS A CA 1
ATOM 1661 C C . CYS A 1 210 ? -32.153 1.715 39.825 1.00 25.77 210 CYS A C 1
ATOM 1663 O O . CYS A 1 210 ? -33.027 2.268 39.162 1.00 25.77 210 CYS A O 1
ATOM 1665 N N . GLY A 1 211 ? -32.254 0.467 40.276 1.00 26.73 211 GLY A N 1
ATOM 1666 C CA . GLY A 1 211 ? -33.468 -0.335 40.215 1.00 26.73 211 GLY A CA 1
ATOM 1667 C C . GLY A 1 211 ? -34.118 -0.386 41.587 1.00 26.73 211 GLY A C 1
ATOM 1668 O O . GLY A 1 211 ? -33.577 -0.988 42.512 1.00 26.73 211 GLY A O 1
ATOM 1669 N N . GLU A 1 212 ? -35.260 0.282 41.681 1.00 30.27 212 GLU A N 1
ATOM 1670 C CA . GLU A 1 212 ? -36.213 0.253 42.779 1.00 30.27 212 GLU A CA 1
ATOM 1671 C C . GLU A 1 212 ? -36.696 -1.172 43.091 1.00 30.27 212 GLU A C 1
ATOM 1673 O O . GLU A 1 212 ? -36.738 -2.074 42.252 1.00 30.27 212 GLU A O 1
ATOM 1678 N N . THR A 1 213 ? -37.092 -1.357 44.342 1.00 33.69 213 THR A N 1
ATOM 1679 C CA . THR A 1 213 ? -37.781 -2.528 44.876 1.00 33.69 213 THR A CA 1
ATOM 1680 C C . THR A 1 213 ? -39.141 -2.757 44.199 1.00 33.69 213 THR A C 1
ATOM 1682 O O . THR A 1 213 ? -39.992 -1.875 44.267 1.00 33.69 213 THR A O 1
ATOM 1685 N N . GLY A 1 214 ? -39.416 -3.966 43.681 1.00 27.31 214 GLY A N 1
ATOM 1686 C CA . GLY A 1 214 ? -40.800 -4.465 43.565 1.00 27.31 214 GLY A CA 1
ATOM 1687 C C . GLY A 1 214 ? -41.171 -5.361 42.370 1.00 27.31 214 GLY A C 1
ATOM 1688 O O . GLY A 1 214 ? -41.506 -4.858 41.310 1.00 27.31 214 GLY A O 1
ATOM 1689 N N . LYS A 1 215 ? -41.299 -6.671 42.650 1.00 27.42 215 LYS A N 1
ATOM 1690 C CA . LYS A 1 215 ? -42.232 -7.680 42.072 1.00 27.42 215 LYS A CA 1
ATOM 1691 C C . LYS A 1 215 ? -42.133 -8.104 40.579 1.00 27.42 215 LYS A C 1
ATOM 1693 O O . LYS A 1 215 ? -41.606 -7.381 39.745 1.00 27.42 215 LYS A O 1
ATOM 1698 N N . PRO A 1 216 ? -42.598 -9.336 40.243 1.00 37.72 216 PRO A N 1
ATOM 1699 C CA . PRO A 1 216 ? -42.196 -10.048 39.032 1.00 37.72 216 PRO A CA 1
ATOM 1700 C C . PRO A 1 216 ? -43.198 -9.928 37.871 1.00 37.72 216 PRO A C 1
ATOM 1702 O O . PRO A 1 216 ? -44.409 -9.977 38.070 1.00 37.72 216 PRO A O 1
ATOM 1705 N N . GLY A 1 217 ? -42.656 -9.901 36.648 1.00 32.62 217 GLY A N 1
ATOM 1706 C CA . GLY A 1 217 ? -43.352 -10.282 35.416 1.00 32.62 217 GLY A CA 1
ATOM 1707 C C . GLY A 1 217 ? -43.403 -9.204 34.331 1.00 32.62 217 GLY A C 1
ATOM 1708 O O . GLY A 1 217 ? -44.227 -8.303 34.413 1.00 32.62 217 GLY A O 1
ATOM 1709 N N . ARG A 1 218 ? -42.600 -9.360 33.263 1.00 28.61 218 ARG A N 1
ATOM 1710 C CA . ARG A 1 218 ? -43.028 -9.240 31.848 1.00 28.61 218 ARG A CA 1
ATOM 1711 C C . ARG A 1 218 ? -41.853 -9.384 30.868 1.00 28.61 218 ARG A C 1
ATOM 1713 O O . ARG A 1 218 ? -40.873 -8.661 30.946 1.00 28.61 218 ARG A O 1
ATOM 1720 N N . GLN A 1 219 ? -42.029 -10.346 29.963 1.00 31.72 219 GLN A N 1
ATOM 1721 C CA . GLN A 1 219 ? -41.683 -10.376 28.535 1.00 31.72 219 GLN A CA 1
ATOM 1722 C C . GLN A 1 219 ? -40.453 -9.584 28.049 1.00 31.72 219 GLN A C 1
ATOM 1724 O O . GLN A 1 219 ? -40.407 -8.358 28.054 1.00 31.72 219 GLN A O 1
ATOM 1729 N N . THR A 1 220 ? -39.501 -10.340 27.502 1.00 33.28 220 THR A N 1
ATOM 1730 C CA . THR A 1 220 ? -38.340 -9.899 26.725 1.00 33.28 220 THR A CA 1
ATOM 1731 C C . THR A 1 220 ? -38.764 -9.150 25.458 1.00 33.28 220 THR A C 1
ATOM 1733 O O . THR A 1 220 ? -38.984 -9.757 24.410 1.00 33.28 220 THR A O 1
ATOM 1736 N N . GLY A 1 221 ? -38.859 -7.825 25.544 1.00 31.41 221 GLY A N 1
ATOM 1737 C CA . GLY A 1 221 ? -38.820 -6.943 24.383 1.00 31.41 221 GLY A CA 1
ATOM 1738 C C . GLY A 1 221 ? -37.368 -6.690 23.984 1.00 31.41 221 GLY A C 1
ATOM 1739 O O . GLY A 1 221 ? -36.603 -6.108 24.749 1.00 31.41 221 GLY A O 1
ATOM 1740 N N . THR A 1 222 ? -36.968 -7.134 22.795 1.00 36.22 222 THR A N 1
ATOM 1741 C CA . THR A 1 222 ? -35.724 -6.703 22.149 1.00 36.22 222 THR A CA 1
ATOM 1742 C C . THR A 1 222 ? -35.813 -5.210 21.849 1.00 36.22 222 THR A C 1
ATOM 1744 O O . THR A 1 222 ? -36.579 -4.797 20.980 1.00 36.22 222 THR A O 1
ATOM 1747 N N . THR A 1 223 ? -35.035 -4.394 22.557 1.00 35.97 223 THR A N 1
ATOM 1748 C CA . THR A 1 223 ? -34.846 -2.980 22.219 1.00 35.97 223 THR A CA 1
ATOM 1749 C C . THR A 1 223 ? -34.253 -2.890 20.806 1.00 35.97 223 THR A C 1
ATOM 1751 O O . THR A 1 223 ? -33.233 -3.538 20.554 1.00 35.97 223 THR A O 1
ATOM 1754 N N . PRO A 1 224 ? -34.846 -2.135 19.864 1.00 40.94 224 PRO A N 1
ATOM 1755 C CA . PRO A 1 224 ? -34.283 -1.999 18.526 1.00 40.94 224 PRO A CA 1
ATOM 1756 C C . PRO A 1 224 ? -32.902 -1.338 18.616 1.00 40.94 224 PRO A C 1
ATOM 1758 O O . PRO A 1 224 ? -32.755 -0.264 19.202 1.00 40.94 224 PRO A O 1
ATOM 1761 N N . MET A 1 225 ? -31.876 -1.991 18.060 1.00 54.88 225 MET A N 1
ATOM 1762 C CA . MET A 1 225 ? -30.562 -1.374 17.879 1.00 54.88 225 MET A CA 1
ATOM 1763 C C . MET A 1 225 ? -30.735 -0.114 17.030 1.00 54.88 225 MET A C 1
ATOM 1765 O O . MET A 1 225 ? -31.255 -0.191 15.916 1.00 54.88 225 MET A O 1
ATOM 1769 N N . SER A 1 226 ? -30.293 1.038 17.540 1.00 65.69 226 SER A N 1
ATOM 1770 C CA . SER A 1 226 ? -30.232 2.264 16.746 1.00 65.69 226 SER A CA 1
ATOM 1771 C C . SER A 1 226 ? -29.462 1.997 15.446 1.00 65.69 226 SER A C 1
ATOM 1773 O O . SER A 1 226 ? -28.413 1.343 15.492 1.00 65.69 226 SER A O 1
ATOM 1775 N N . PRO A 1 227 ? -29.950 2.479 14.290 1.00 84.25 227 PRO A N 1
ATOM 1776 C CA . PRO A 1 227 ? -29.279 2.254 13.019 1.00 84.25 227 PRO A CA 1
ATOM 1777 C C . PRO A 1 227 ? -27.864 2.843 13.052 1.00 84.25 227 PRO A C 1
ATOM 1779 O O . PRO A 1 227 ? -27.641 3.931 13.591 1.00 84.25 227 PRO A O 1
ATOM 1782 N N . LEU A 1 228 ? -26.900 2.108 12.489 1.00 92.94 228 LEU A N 1
ATOM 1783 C CA . LEU A 1 228 ? -25.511 2.558 12.392 1.00 92.94 228 LEU A CA 1
ATOM 1784 C C . LEU A 1 228 ? -25.435 3.868 11.601 1.00 92.94 228 LEU A C 1
ATOM 1786 O O . LEU A 1 228 ? -26.092 4.020 10.569 1.00 92.94 228 LEU A O 1
ATOM 1790 N N . ARG A 1 229 ? -24.595 4.800 12.062 1.00 96.56 229 ARG A N 1
ATOM 1791 C CA . ARG A 1 229 ? -24.343 6.055 11.343 1.00 96.56 229 ARG A CA 1
ATOM 1792 C C . ARG A 1 229 ? -23.684 5.759 9.999 1.00 96.56 229 ARG A C 1
ATOM 1794 O O . ARG A 1 229 ? -22.819 4.889 9.898 1.00 96.56 229 ARG A O 1
ATOM 1801 N N . GLN A 1 230 ? -24.078 6.514 8.981 1.00 96.94 230 GLN A N 1
ATOM 1802 C CA . GLN A 1 230 ? -23.488 6.417 7.653 1.00 96.94 230 GLN A CA 1
ATOM 1803 C C . GLN A 1 230 ? -22.051 6.953 7.639 1.00 96.94 230 GLN A C 1
ATOM 1805 O O . GLN A 1 230 ? -21.719 7.896 8.357 1.00 96.94 230 GLN A O 1
ATOM 1810 N N . ILE A 1 231 ? -21.219 6.368 6.777 1.00 98.25 231 ILE A N 1
ATOM 1811 C CA . ILE A 1 231 ? -19.878 6.854 6.450 1.00 98.25 231 ILE A CA 1
ATOM 1812 C C . ILE A 1 231 ? -19.834 7.325 4.997 1.00 98.25 231 ILE A C 1
ATOM 1814 O O . ILE A 1 231 ? -20.342 6.665 4.087 1.00 98.25 231 ILE A O 1
ATOM 1818 N N . GLU A 1 232 ? -19.180 8.457 4.773 1.00 97.88 232 GLU A N 1
ATOM 1819 C CA . GLU A 1 232 ? -18.867 8.976 3.448 1.00 97.88 232 GLU A CA 1
ATOM 1820 C C . GLU A 1 232 ? -17.387 8.779 3.142 1.00 97.88 232 GLU A C 1
ATOM 1822 O O . GLU A 1 232 ? -16.517 9.110 3.945 1.00 97.88 232 GLU A O 1
ATOM 1827 N N . ILE A 1 233 ? -17.079 8.268 1.957 1.00 98.25 233 ILE A N 1
ATOM 1828 C CA . ILE A 1 233 ? -15.710 8.056 1.498 1.00 98.25 233 ILE A CA 1
ATOM 1829 C C . ILE A 1 233 ? -15.493 8.906 0.254 1.00 98.25 233 ILE A C 1
ATOM 1831 O O . ILE A 1 233 ? -16.141 8.711 -0.771 1.00 98.25 233 ILE A O 1
ATOM 1835 N N . VAL A 1 234 ? -14.551 9.840 0.318 1.00 97.38 234 VAL A N 1
ATOM 1836 C CA . VAL A 1 234 ? -14.200 10.699 -0.812 1.00 97.38 234 VAL A CA 1
ATOM 1837 C C . VAL A 1 234 ? -13.008 10.111 -1.553 1.00 97.38 234 VAL A C 1
ATOM 1839 O O . VAL A 1 234 ? -11.875 10.194 -1.086 1.00 97.38 234 VAL A O 1
ATOM 1842 N N . GLY A 1 235 ? -13.252 9.558 -2.735 1.00 97.31 235 GLY A N 1
ATOM 1843 C CA . GLY A 1 235 ? -12.267 8.944 -3.620 1.00 97.31 235 GLY A CA 1
ATOM 1844 C C . GLY A 1 235 ? -12.540 7.459 -3.833 1.00 97.31 235 GLY A C 1
ATOM 1845 O O . GLY A 1 235 ? -12.379 6.656 -2.919 1.00 97.31 235 GLY A O 1
ATOM 1846 N N . GLY A 1 236 ? -12.862 7.077 -5.066 1.00 96.81 236 GLY A N 1
ATOM 1847 C CA . GLY A 1 236 ? -13.134 5.702 -5.480 1.00 96.81 236 GLY A CA 1
ATOM 1848 C C . GLY A 1 236 ? -11.907 4.988 -6.064 1.00 96.81 236 GLY A C 1
ATOM 1849 O O . GLY A 1 236 ? -11.987 4.238 -7.033 1.00 96.81 236 GLY A O 1
ATOM 1850 N N . GLY A 1 237 ? -10.719 5.233 -5.514 1.00 96.25 237 GLY A N 1
ATOM 1851 C CA . GLY A 1 237 ? -9.557 4.380 -5.791 1.00 96.25 237 GLY A CA 1
ATOM 1852 C C . GLY A 1 237 ? -9.582 3.104 -4.944 1.00 96.25 237 GLY A C 1
ATOM 1853 O O . GLY A 1 237 ? -10.455 2.938 -4.095 1.00 96.25 237 GLY A O 1
ATOM 1854 N N . LEU A 1 238 ? -8.555 2.255 -5.083 1.00 96.88 238 LEU A N 1
ATOM 1855 C CA . LEU A 1 238 ? -8.404 1.040 -4.265 1.00 96.88 238 LEU A CA 1
ATOM 1856 C C . LEU A 1 238 ? -8.611 1.291 -2.770 1.00 96.88 238 LEU A C 1
ATOM 1858 O O . LEU A 1 238 ? -9.323 0.534 -2.128 1.00 96.88 238 LEU A O 1
ATOM 1862 N N . THR A 1 239 ? -8.042 2.364 -2.212 1.00 97.75 239 THR A N 1
ATOM 1863 C CA . THR A 1 239 ? -8.208 2.694 -0.789 1.00 97.75 239 THR A CA 1
ATOM 1864 C C . THR A 1 239 ? -9.678 2.871 -0.408 1.00 97.75 239 THR A C 1
ATOM 1866 O O . THR A 1 239 ? -10.122 2.296 0.581 1.00 97.75 239 THR A O 1
ATOM 1869 N N . GLY A 1 240 ? -10.424 3.670 -1.176 1.00 98.12 240 GLY A N 1
ATOM 1870 C CA . GLY A 1 240 ? -11.806 4.007 -0.849 1.00 98.12 240 GLY A CA 1
ATOM 1871 C C . GLY A 1 240 ? -12.766 2.853 -1.099 1.00 98.12 240 GLY A C 1
ATOM 1872 O O . GLY A 1 240 ? -13.572 2.548 -0.229 1.00 98.12 240 GLY A O 1
ATOM 1873 N N . LEU A 1 241 ? -12.619 2.153 -2.227 1.00 98.19 241 LEU A N 1
ATOM 1874 C CA . LEU A 1 241 ? -13.442 0.984 -2.549 1.00 98.19 241 LEU A CA 1
ATOM 1875 C C . LEU A 1 241 ? -13.204 -0.169 -1.566 1.00 98.19 241 LEU A C 1
ATOM 1877 O O . LEU A 1 241 ? -14.160 -0.758 -1.072 1.00 98.19 241 LEU A O 1
ATOM 1881 N N . SER A 1 242 ? -11.945 -0.437 -1.196 1.00 97.88 242 SER A N 1
ATOM 1882 C CA . SER A 1 242 ? -11.628 -1.476 -0.200 1.00 97.88 242 SER A CA 1
ATOM 1883 C C . SER A 1 242 ? -12.174 -1.131 1.179 1.00 97.88 242 SER A C 1
ATOM 1885 O O . SER A 1 242 ? -12.662 -2.005 1.890 1.00 97.88 242 SER A O 1
ATOM 1887 N N . LEU A 1 243 ? -12.090 0.144 1.577 1.00 98.56 243 LEU A N 1
ATOM 1888 C CA . LEU A 1 243 ? -12.678 0.591 2.835 1.00 98.56 243 LEU A CA 1
ATOM 1889 C C . LEU A 1 243 ? -14.200 0.444 2.796 1.00 98.56 243 LEU A C 1
ATOM 1891 O O . LEU A 1 243 ? -14.781 -0.075 3.746 1.00 98.56 243 LEU A O 1
ATOM 1895 N N . GLY A 1 244 ? -14.827 0.881 1.703 1.00 98.12 244 GLY A N 1
ATOM 1896 C CA . GLY A 1 244 ? -16.265 0.781 1.505 1.00 98.12 244 GLY A CA 1
ATOM 1897 C C . GLY A 1 244 ? -16.745 -0.658 1.622 1.00 98.12 244 GLY A C 1
ATOM 1898 O O . GLY A 1 244 ? -17.633 -0.926 2.423 1.00 98.12 244 GLY A O 1
ATOM 1899 N N . LEU A 1 245 ? -16.099 -1.593 0.922 1.00 96.62 245 LEU A N 1
ATOM 1900 C CA . LEU A 1 245 ? -16.379 -3.026 1.031 1.00 96.62 245 LEU A CA 1
ATOM 1901 C C . LEU A 1 245 ? -16.242 -3.542 2.464 1.00 96.62 245 LEU A C 1
ATOM 1903 O O . LEU A 1 245 ? -17.182 -4.133 2.993 1.00 96.62 245 LEU A O 1
ATOM 1907 N N . GLY A 1 246 ? -15.115 -3.263 3.126 1.00 96.25 246 GLY A N 1
ATOM 1908 C CA . GLY A 1 246 ? -14.887 -3.714 4.501 1.00 96.25 246 GLY A CA 1
ATOM 1909 C C . GLY A 1 246 ? -15.915 -3.169 5.503 1.00 96.25 246 GLY A C 1
ATOM 1910 O O . GLY A 1 246 ? -16.278 -3.860 6.453 1.00 96.25 246 GLY A O 1
ATOM 1911 N N . LEU A 1 247 ? -16.411 -1.947 5.292 1.00 97.88 247 LEU A N 1
ATOM 1912 C CA . LEU A 1 247 ? -17.468 -1.338 6.105 1.00 97.88 247 LEU A CA 1
ATOM 1913 C C . LEU A 1 247 ? -18.858 -1.901 5.782 1.00 97.88 247 LEU A C 1
ATOM 1915 O O . LEU A 1 247 ?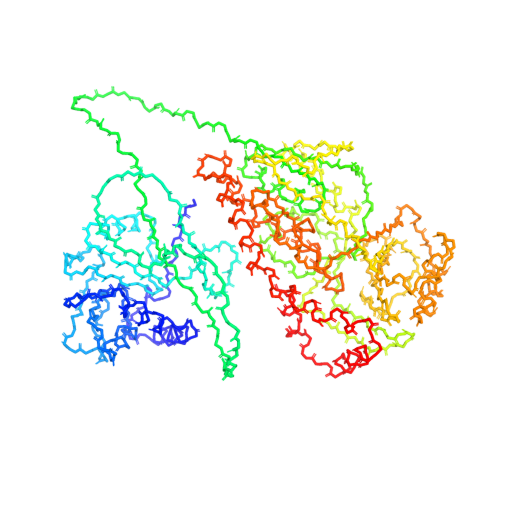 -19.629 -2.169 6.703 1.00 97.88 247 LEU A O 1
ATOM 1919 N N . ARG A 1 248 ? -19.167 -2.133 4.500 1.00 96.56 248 ARG A N 1
ATOM 1920 C CA . ARG A 1 248 ? -20.422 -2.764 4.063 1.00 96.56 248 ARG A CA 1
ATOM 1921 C C . ARG A 1 248 ? -20.556 -4.184 4.599 1.00 96.56 248 ARG A C 1
ATOM 1923 O O . ARG A 1 248 ? -21.606 -4.529 5.129 1.00 96.56 248 ARG A O 1
ATOM 1930 N N . GLN A 1 249 ? -19.477 -4.965 4.567 1.00 92.38 249 GLN A N 1
ATOM 1931 C CA . GLN A 1 249 ? -19.419 -6.298 5.178 1.00 92.38 249 GLN A CA 1
ATOM 1932 C C . GLN A 1 249 ? -19.635 -6.267 6.700 1.00 92.38 249 GLN A C 1
ATOM 1934 O O . GLN A 1 249 ? -20.120 -7.235 7.278 1.00 92.38 249 GLN A O 1
ATOM 1939 N N . ALA A 1 250 ? -19.311 -5.149 7.357 1.00 93.25 250 ALA A N 1
ATOM 1940 C CA . ALA A 1 250 ? -19.590 -4.917 8.773 1.00 93.25 250 ALA A CA 1
ATOM 1941 C C . ALA A 1 250 ? -20.983 -4.302 9.036 1.00 93.25 250 ALA A C 1
ATOM 1943 O O . ALA A 1 250 ? -21.278 -3.923 10.168 1.00 93.25 250 ALA A O 1
ATOM 1944 N N . GLY A 1 251 ? -21.833 -4.180 8.010 1.00 95.38 251 GLY A N 1
ATOM 1945 C CA . GLY A 1 251 ? -23.196 -3.654 8.110 1.00 95.38 251 GLY A CA 1
ATOM 1946 C C . GLY A 1 251 ? -23.310 -2.126 8.146 1.00 95.38 251 GLY A C 1
ATOM 1947 O O . GLY A 1 251 ? -24.415 -1.607 8.291 1.00 95.38 251 GLY A O 1
ATOM 1948 N N . VAL A 1 252 ? -22.210 -1.380 8.001 1.00 97.56 252 VAL A N 1
ATOM 1949 C CA . VAL A 1 252 ? -22.232 0.092 8.045 1.00 97.56 252 VAL A CA 1
ATOM 1950 C C . VAL A 1 252 ? -22.783 0.651 6.721 1.00 97.56 252 VAL A C 1
ATOM 1952 O O . VAL A 1 252 ? -22.352 0.214 5.651 1.00 97.56 252 VAL A O 1
ATOM 1955 N N . PRO A 1 253 ? -23.724 1.614 6.723 1.00 98.19 253 PRO A N 1
ATOM 1956 C CA . PRO A 1 253 ? -24.122 2.340 5.515 1.00 98.19 253 PRO A CA 1
ATOM 1957 C C . PRO A 1 253 ? -22.958 3.167 4.963 1.00 98.19 253 PRO A C 1
ATOM 1959 O O . PRO A 1 253 ? -22.334 3.926 5.704 1.00 98.19 253 PRO A O 1
ATOM 1962 N N . VAL A 1 254 ? -22.658 3.037 3.668 1.00 98.62 254 VAL A N 1
ATOM 1963 C CA . VAL A 1 254 ? -21.518 3.730 3.047 1.00 98.62 254 VAL A CA 1
ATOM 1964 C C . VAL A 1 254 ? -21.912 4.372 1.727 1.00 98.62 254 VAL A C 1
ATOM 1966 O O . VAL A 1 254 ? -22.500 3.709 0.870 1.00 98.62 254 VAL A O 1
ATOM 1969 N N . THR A 1 255 ? -21.491 5.625 1.546 1.00 98.69 255 THR A N 1
ATOM 1970 C CA . THR A 1 255 ? -21.477 6.300 0.243 1.00 98.69 255 THR A CA 1
ATOM 1971 C C . THR A 1 255 ? -20.040 6.607 -0.178 1.00 98.69 255 THR A C 1
ATOM 1973 O O . THR A 1 255 ? -19.291 7.211 0.586 1.00 98.69 255 THR A O 1
ATOM 1976 N N . VAL A 1 256 ? -19.646 6.216 -1.391 1.00 98.69 256 VAL A N 1
ATOM 1977 C CA . VAL A 1 256 ? -18.359 6.570 -2.008 1.00 98.69 256 VAL A CA 1
ATOM 1978 C C . VAL A 1 256 ? -18.597 7.630 -3.082 1.00 98.69 256 VAL A C 1
ATOM 1980 O O . VAL A 1 256 ? -19.390 7.413 -3.994 1.00 98.69 256 VAL A O 1
ATOM 1983 N N . PHE A 1 257 ? -17.875 8.747 -3.007 1.00 98.25 257 PHE A N 1
ATOM 1984 C CA . PHE A 1 257 ? -17.862 9.798 -4.025 1.00 98.25 257 PHE A CA 1
ATOM 1985 C C . PHE A 1 257 ? -16.572 9.715 -4.847 1.00 98.25 257 PHE A C 1
ATOM 1987 O O . PHE A 1 257 ? -15.480 9.890 -4.307 1.00 98.25 257 PHE A O 1
ATOM 1994 N N . GLU A 1 258 ? -16.665 9.468 -6.152 1.00 97.56 258 GLU A N 1
ATOM 1995 C CA . GLU A 1 258 ? -15.522 9.460 -7.074 1.00 97.56 258 GLU A CA 1
ATOM 1996 C C . GLU A 1 258 ? -15.627 10.623 -8.062 1.00 97.56 258 GLU A C 1
ATOM 1998 O O . GLU A 1 258 ? -16.668 10.869 -8.661 1.00 97.56 258 GLU A O 1
ATOM 2003 N N . ALA A 1 259 ? -14.517 11.337 -8.246 1.00 96.12 259 ALA A N 1
ATOM 2004 C CA . ALA A 1 259 ? -14.454 12.507 -9.114 1.00 96.12 259 ALA A CA 1
ATOM 2005 C C . ALA A 1 259 ? -14.465 12.154 -10.608 1.00 96.12 259 ALA A C 1
ATOM 2007 O O . ALA A 1 259 ? -14.850 12.982 -11.430 1.00 96.12 259 ALA A O 1
ATOM 2008 N N . GLY A 1 260 ? -13.950 10.978 -10.967 1.00 94.88 260 GLY A N 1
ATOM 2009 C CA . GLY A 1 260 ? -14.025 10.416 -12.311 1.00 94.88 260 GLY A CA 1
ATOM 2010 C C . GLY A 1 260 ? -15.134 9.380 -12.437 1.00 94.88 260 GLY A C 1
ATOM 2011 O O . GLY A 1 260 ? -16.128 9.431 -11.721 1.00 94.88 260 GLY A O 1
ATOM 2012 N N . ASP A 1 261 ? -14.928 8.439 -13.348 1.00 95.94 261 ASP A N 1
ATOM 2013 C CA . ASP A 1 261 ? -15.826 7.316 -13.598 1.00 95.94 261 ASP A CA 1
ATOM 2014 C C . ASP A 1 261 ? -15.013 6.040 -13.863 1.00 95.94 261 ASP A C 1
ATOM 2016 O O . ASP A 1 261 ? -13.785 6.124 -14.004 1.00 95.94 261 ASP A O 1
ATOM 2020 N N . TYR A 1 262 ? -15.681 4.888 -13.913 1.00 96.38 262 TYR A N 1
ATOM 2021 C CA . TYR A 1 262 ? -15.080 3.595 -14.253 1.00 96.38 262 TYR A CA 1
ATOM 2022 C C . TYR A 1 262 ? -15.573 3.116 -15.623 1.00 96.38 262 TYR A C 1
ATOM 2024 O O . TYR A 1 262 ? -16.700 3.423 -16.001 1.00 96.38 262 TYR A O 1
ATOM 2032 N N . PRO A 1 263 ? -14.768 2.337 -16.357 1.00 96.06 263 PRO A N 1
ATOM 2033 C CA . PRO A 1 263 ? -13.387 1.967 -16.059 1.00 96.06 263 PRO A CA 1
ATOM 2034 C C . PRO A 1 263 ? -12.401 3.109 -16.363 1.00 96.06 263 PRO A C 1
ATOM 2036 O O . PRO A 1 263 ? -12.645 3.965 -17.212 1.00 96.06 263 PRO A O 1
ATOM 2039 N N . ARG A 1 264 ? -11.263 3.152 -15.656 1.00 94.12 264 ARG A N 1
ATOM 2040 C CA . ARG A 1 264 ? -10.301 4.260 -15.792 1.00 94.12 264 ARG A CA 1
ATOM 2041 C C . ARG A 1 264 ? -8.862 3.862 -15.501 1.00 94.12 264 ARG A C 1
ATOM 2043 O O . ARG A 1 264 ? -8.555 3.241 -14.487 1.00 94.12 264 ARG A O 1
ATOM 2050 N N . HIS A 1 265 ? -7.947 4.340 -16.342 1.00 94.44 265 HIS A N 1
ATOM 2051 C CA . HIS A 1 265 ? -6.516 4.224 -16.093 1.00 94.44 265 HIS A CA 1
ATOM 2052 C C . HIS A 1 265 ? -6.015 5.250 -15.069 1.00 94.44 265 HIS A C 1
ATOM 2054 O O . HIS A 1 265 ? -6.488 6.387 -14.970 1.00 94.44 265 HIS A O 1
ATOM 2060 N N . ARG A 1 266 ? -5.022 4.834 -14.280 1.00 93.62 266 ARG A N 1
ATOM 2061 C CA . ARG A 1 266 ? -4.358 5.661 -13.269 1.00 93.62 266 ARG A CA 1
ATOM 2062 C C . ARG A 1 266 ? -2.855 5.409 -13.341 1.00 93.62 266 ARG A C 1
ATOM 2064 O O . ARG A 1 266 ? -2.436 4.282 -13.592 1.00 93.62 266 ARG A O 1
ATOM 2071 N N . VAL A 1 267 ? -2.042 6.435 -13.080 1.00 93.25 267 VAL A N 1
ATOM 2072 C CA . VAL A 1 267 ? -0.579 6.271 -13.019 1.00 93.25 267 VAL A CA 1
ATOM 2073 C C . VAL A 1 267 ? -0.226 5.349 -11.855 1.00 93.25 267 VAL A C 1
ATOM 2075 O O . VAL A 1 267 ? -0.418 5.702 -10.690 1.00 93.25 267 VAL A O 1
ATOM 2078 N N . CYS A 1 268 ? 0.243 4.146 -12.177 1.00 94.62 268 CYS A N 1
ATOM 2079 C CA . CYS A 1 268 ? 0.564 3.089 -11.231 1.00 94.62 268 CYS A CA 1
ATOM 2080 C C . CYS A 1 268 ? 1.496 2.069 -11.900 1.00 94.62 268 CYS A C 1
ATOM 2082 O O . CYS A 1 268 ? 1.415 1.858 -13.105 1.00 94.62 268 CYS A O 1
ATOM 2084 N N . GLY A 1 269 ? 2.336 1.396 -11.110 1.00 93.69 269 GLY A N 1
ATOM 2085 C CA . GLY A 1 269 ? 3.121 0.250 -11.584 1.00 93.69 269 GLY A CA 1
ATOM 2086 C C . GLY A 1 269 ? 2.277 -0.996 -11.882 1.00 93.69 269 GLY A C 1
ATOM 2087 O O . GLY A 1 269 ? 2.762 -1.888 -12.565 1.00 93.69 269 GLY A O 1
ATOM 2088 N N . GLU A 1 270 ? 1.023 -1.031 -11.415 1.00 95.00 270 GLU A N 1
ATOM 2089 C CA . GLU A 1 270 ? 0.042 -2.098 -11.681 1.00 95.00 270 GLU A CA 1
ATOM 2090 C C . GLU A 1 270 ? 0.500 -3.499 -11.262 1.00 95.00 270 GLU A C 1
ATOM 2092 O O . GLU A 1 270 ? 0.281 -4.501 -11.940 1.00 95.00 270 GLU A O 1
ATOM 2097 N N . PHE A 1 271 ? 1.119 -3.562 -10.086 1.00 93.44 271 PHE A N 1
ATOM 2098 C CA . PHE A 1 271 ? 1.332 -4.811 -9.379 1.00 93.44 271 PHE A CA 1
ATOM 2099 C C . PHE A 1 271 ? 1.147 -4.645 -7.873 1.00 93.44 271 PHE A C 1
ATOM 2101 O O . PHE A 1 271 ? 1.396 -3.583 -7.291 1.00 93.44 271 PHE A O 1
ATOM 2108 N N . ILE A 1 272 ? 0.736 -5.730 -7.226 1.00 92.12 272 ILE A N 1
ATOM 2109 C CA . ILE A 1 272 ? 0.566 -5.827 -5.782 1.00 92.12 272 ILE A CA 1
ATOM 2110 C C . ILE A 1 272 ? 1.717 -6.664 -5.236 1.00 92.12 272 ILE A C 1
ATOM 2112 O O . ILE A 1 272 ? 1.774 -7.875 -5.428 1.00 92.12 272 ILE A O 1
ATOM 2116 N N . SER A 1 273 ? 2.637 -6.012 -4.532 1.00 89.50 273 SER A N 1
ATOM 2117 C CA . SER A 1 273 ? 3.745 -6.666 -3.838 1.00 89.50 273 SER A CA 1
ATOM 2118 C C . SER A 1 273 ? 3.620 -6.459 -2.331 1.00 89.50 273 SER A C 1
ATOM 2120 O O . SER A 1 273 ? 3.310 -5.363 -1.860 1.00 89.50 273 SER A O 1
ATOM 2122 N N . GLY A 1 274 ? 3.891 -7.517 -1.566 1.00 83.00 274 GLY A N 1
ATOM 2123 C CA . GLY A 1 274 ? 4.002 -7.437 -0.113 1.00 83.00 274 GLY A CA 1
ATOM 2124 C C . GLY A 1 274 ? 2.685 -7.214 0.638 1.00 83.00 274 GLY A C 1
ATOM 2125 O O . GLY A 1 274 ? 2.742 -6.835 1.809 1.00 83.00 274 GLY A O 1
ATOM 2126 N N . LEU A 1 275 ? 1.530 -7.457 0.004 1.00 86.81 275 LEU A N 1
ATOM 2127 C CA . LEU A 1 275 ? 0.234 -7.475 0.684 1.00 86.81 275 LEU A CA 1
ATOM 2128 C C . LEU A 1 275 ? 0.200 -8.615 1.716 1.00 86.81 275 LEU A C 1
ATOM 2130 O O . LEU A 1 275 ? 0.829 -9.660 1.530 1.00 86.81 275 LEU A O 1
ATOM 2134 N N . ASP A 1 276 ? -0.453 -8.355 2.842 1.00 85.56 276 ASP A N 1
ATOM 2135 C CA . ASP A 1 276 ? -0.666 -9.328 3.908 1.00 85.56 276 ASP A CA 1
ATOM 2136 C C . ASP A 1 276 ? -1.892 -10.185 3.570 1.00 85.56 276 ASP A C 1
ATOM 2138 O O . ASP A 1 276 ? -2.919 -9.641 3.166 1.00 85.56 276 ASP A O 1
ATOM 2142 N N . GLU A 1 277 ? -1.782 -11.505 3.708 1.00 85.00 277 GLU A N 1
ATOM 2143 C CA . GLU A 1 277 ? -2.845 -12.444 3.322 1.00 85.00 277 GLU A CA 1
ATOM 2144 C C . GLU A 1 277 ? -4.123 -12.234 4.140 1.00 85.00 277 GLU A C 1
ATOM 2146 O O . GLU A 1 277 ? -5.214 -12.284 3.578 1.00 85.00 277 GLU A O 1
ATOM 2151 N N . ALA A 1 278 ? -4.013 -11.898 5.431 1.00 84.75 278 ALA A N 1
ATOM 2152 C CA . ALA A 1 278 ? -5.180 -11.616 6.263 1.00 84.75 278 ALA A CA 1
ATOM 2153 C C . ALA A 1 278 ? -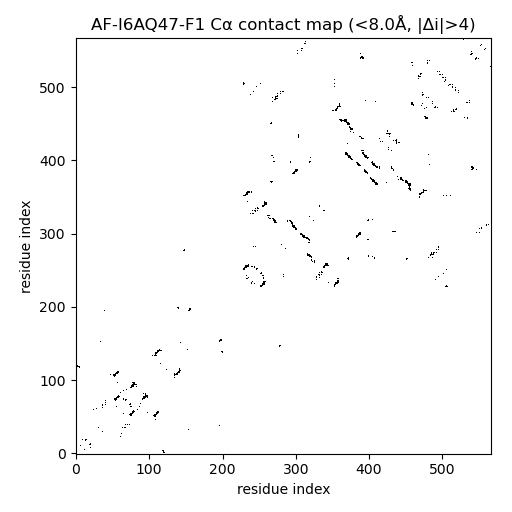5.855 -10.294 5.865 1.00 84.75 278 ALA A C 1
ATOM 2155 O O . ALA A 1 278 ? -7.074 -10.170 5.956 1.00 84.75 278 ALA A O 1
ATOM 2156 N N . ILE A 1 279 ? -5.081 -9.307 5.395 1.00 87.25 279 ILE A N 1
ATOM 2157 C CA . ILE A 1 279 ? -5.635 -8.064 4.834 1.00 87.25 279 ILE A CA 1
ATOM 2158 C C . ILE A 1 279 ? -6.331 -8.335 3.501 1.00 87.25 279 ILE A C 1
ATOM 2160 O O . ILE A 1 279 ? -7.422 -7.814 3.280 1.00 87.25 279 ILE A O 1
ATOM 2164 N N . ALA A 1 280 ? -5.713 -9.135 2.628 1.00 86.31 280 ALA A N 1
ATOM 2165 C CA . ALA A 1 280 ? -6.297 -9.511 1.346 1.00 86.31 280 ALA A CA 1
ATOM 2166 C C . ALA A 1 280 ? -7.632 -10.239 1.557 1.00 86.31 280 ALA A C 1
ATOM 2168 O O . ALA A 1 280 ? -8.650 -9.751 1.085 1.00 86.31 280 ALA A O 1
ATOM 2169 N N . ALA A 1 281 ? -7.644 -11.299 2.370 1.00 84.75 281 ALA A N 1
ATOM 2170 C CA . ALA A 1 281 ? -8.845 -12.077 2.681 1.00 84.75 281 ALA A CA 1
ATOM 2171 C C . ALA A 1 281 ? -9.957 -11.250 3.350 1.00 84.75 281 ALA A C 1
ATOM 2173 O O . ALA A 1 281 ? -11.131 -11.590 3.255 1.00 84.75 281 ALA A O 1
ATOM 2174 N N . ARG A 1 282 ? -9.597 -10.164 4.047 1.00 85.94 282 ARG A N 1
ATOM 2175 C CA . ARG A 1 282 ? -10.564 -9.278 4.701 1.00 85.94 282 ARG A CA 1
ATOM 2176 C C . ARG A 1 282 ? -11.212 -8.274 3.746 1.00 85.94 282 ARG A C 1
ATOM 2178 O O . ARG A 1 282 ? -12.339 -7.877 4.004 1.00 85.94 282 ARG A O 1
ATOM 2185 N N . LEU A 1 283 ? -10.494 -7.778 2.738 1.00 86.81 283 LEU A N 1
ATOM 2186 C CA . LEU A 1 283 ? -10.929 -6.606 1.958 1.00 86.81 283 LEU A CA 1
ATOM 2187 C C . LEU A 1 283 ? -11.086 -6.841 0.463 1.00 86.81 283 LEU A C 1
ATOM 2189 O O . LEU A 1 283 ? -11.643 -5.985 -0.222 1.00 86.81 283 LEU A O 1
ATOM 2193 N N . ILE A 1 284 ? -10.538 -7.936 -0.049 1.00 88.12 284 ILE A N 1
ATOM 2194 C CA . ILE A 1 284 ? -10.514 -8.235 -1.472 1.00 88.12 284 ILE A CA 1
ATOM 2195 C C . ILE A 1 284 ? -11.269 -9.550 -1.658 1.00 88.12 284 ILE A C 1
ATOM 2197 O O . ILE A 1 284 ? -10.833 -10.561 -1.105 1.00 88.12 284 ILE A O 1
ATOM 2201 N N . PRO A 1 285 ? -12.382 -9.553 -2.409 1.00 87.44 285 PRO A N 1
ATOM 2202 C CA . PRO A 1 285 ? -13.048 -10.790 -2.800 1.00 87.44 285 PRO A CA 1
ATOM 2203 C C . PRO A 1 285 ? -12.064 -11.754 -3.478 1.00 87.44 285 PRO A C 1
ATOM 2205 O O . PRO A 1 285 ? -11.195 -11.321 -4.239 1.00 87.44 285 PRO A O 1
ATOM 2208 N N . GLU A 1 286 ? -12.176 -13.049 -3.184 1.00 77.19 286 GLU A N 1
ATOM 2209 C CA . GLU A 1 286 ? -11.179 -14.062 -3.568 1.00 77.19 286 GLU A CA 1
ATOM 2210 C C . GLU A 1 286 ? -10.951 -14.113 -5.090 1.00 77.19 286 GLU A C 1
ATOM 2212 O O . GLU A 1 286 ? -9.808 -14.091 -5.559 1.00 77.19 286 GLU A O 1
ATOM 2217 N N . ASP A 1 287 ? -12.033 -14.032 -5.864 1.00 84.50 287 ASP A N 1
ATOM 2218 C CA . ASP A 1 287 ? -12.003 -14.125 -7.327 1.00 84.50 287 ASP A CA 1
ATOM 2219 C C . ASP A 1 287 ? -11.421 -12.881 -8.012 1.00 84.50 287 ASP A C 1
ATOM 2221 O O . ASP A 1 287 ? -10.957 -12.937 -9.156 1.00 84.50 287 ASP A O 1
ATOM 2225 N N . LEU A 1 288 ? -11.363 -11.743 -7.312 1.00 87.38 288 LEU A N 1
ATOM 2226 C CA . LEU A 1 288 ? -10.924 -10.481 -7.909 1.00 87.38 288 LEU A CA 1
ATOM 2227 C C . LEU A 1 288 ? -9.459 -10.522 -8.357 1.00 87.38 288 LEU A C 1
ATOM 2229 O O . LEU A 1 288 ? -9.078 -9.863 -9.329 1.00 87.38 288 LEU A O 1
ATOM 2233 N N . LEU A 1 289 ? -8.640 -11.294 -7.636 1.00 87.88 289 LEU A N 1
ATOM 2234 C CA . LEU A 1 289 ? -7.214 -11.475 -7.905 1.00 87.88 289 LEU A CA 1
ATOM 2235 C C . LEU A 1 289 ? -6.889 -12.827 -8.548 1.00 87.88 289 LEU A C 1
ATOM 2237 O O . LEU A 1 289 ? -5.720 -13.062 -8.858 1.00 87.88 289 LEU A O 1
ATOM 2241 N N . ALA A 1 290 ? -7.880 -13.691 -8.789 1.00 85.56 290 ALA A N 1
ATOM 2242 C CA . ALA A 1 290 ? -7.664 -15.022 -9.359 1.00 85.56 290 ALA A CA 1
ATOM 2243 C C . ALA A 1 290 ? -6.971 -14.969 -10.733 1.00 85.56 290 ALA A C 1
ATOM 2245 O O . ALA A 1 290 ? -6.118 -15.800 -11.040 1.00 85.56 290 ALA A O 1
ATOM 2246 N N . HIS A 1 291 ? -7.271 -13.940 -11.531 1.00 85.25 291 HIS A N 1
ATOM 2247 C CA . HIS A 1 291 ? -6.684 -13.726 -12.859 1.00 85.25 291 HIS A CA 1
ATOM 2248 C C . HIS A 1 291 ? -5.416 -12.858 -12.857 1.00 85.25 291 HIS A C 1
ATOM 2250 O O . HIS A 1 291 ? -4.900 -12.524 -13.924 1.00 85.25 291 HIS A O 1
ATOM 2256 N N . ALA A 1 292 ? -4.912 -12.451 -11.688 1.00 93.00 292 ALA A N 1
ATOM 2257 C CA . ALA A 1 292 ? -3.700 -11.648 -11.624 1.00 93.00 292 ALA A CA 1
ATOM 2258 C C . ALA A 1 292 ? -2.469 -12.491 -11.992 1.00 93.00 292 ALA A C 1
ATOM 2260 O O . ALA A 1 292 ? -2.263 -13.595 -11.477 1.00 93.00 292 ALA A O 1
ATOM 2261 N N . LEU A 1 293 ? -1.607 -11.946 -12.851 1.00 94.81 293 LEU A N 1
ATOM 2262 C CA . LEU A 1 293 ? -0.354 -12.597 -13.226 1.00 94.81 293 LEU A CA 1
ATOM 2263 C C . LEU A 1 293 ? 0.584 -12.670 -12.020 1.00 94.81 293 LEU A C 1
ATOM 2265 O O . LEU A 1 293 ? 0.637 -11.750 -11.208 1.00 94.81 293 LEU A O 1
ATOM 2269 N N . ARG A 1 294 ? 1.343 -13.760 -11.884 1.00 95.31 294 ARG A N 1
ATOM 2270 C CA . ARG A 1 294 ? 2.229 -13.975 -10.730 1.00 95.31 294 ARG A CA 1
ATOM 2271 C C . ARG A 1 294 ? 3.687 -13.792 -11.123 1.00 95.31 294 ARG A C 1
ATOM 2273 O O . ARG A 1 294 ? 4.309 -14.714 -11.637 1.00 95.31 294 ARG A O 1
ATOM 2280 N N . HIS A 1 295 ? 4.247 -12.648 -10.760 1.00 95.00 295 HIS A N 1
ATOM 2281 C CA . HIS A 1 295 ? 5.622 -12.267 -11.068 1.00 95.00 295 HIS A CA 1
ATOM 2282 C C . HIS A 1 295 ? 6.562 -12.630 -9.923 1.00 95.00 295 HIS A C 1
ATOM 2284 O O . HIS A 1 295 ? 6.310 -12.286 -8.766 1.00 95.00 295 HIS A O 1
ATOM 2290 N N . ARG A 1 296 ? 7.653 -13.336 -10.208 1.00 93.94 296 ARG A N 1
ATOM 2291 C CA . ARG A 1 296 ? 8.640 -13.796 -9.219 1.00 93.94 296 ARG A CA 1
ATOM 2292 C C . ARG A 1 296 ? 10.046 -13.297 -9.498 1.00 93.94 296 ARG A C 1
ATOM 2294 O O . ARG A 1 296 ? 10.867 -13.350 -8.583 1.00 93.94 296 ARG A O 1
ATOM 2301 N N . GLU A 1 297 ? 10.338 -12.828 -10.700 1.00 93.38 297 GLU A N 1
ATOM 2302 C CA . GLU A 1 297 ? 11.652 -12.309 -11.065 1.00 93.38 297 GLU A CA 1
ATOM 2303 C C . GLU A 1 297 ? 11.607 -10.823 -11.435 1.00 93.38 297 GLU A C 1
ATOM 2305 O O . GLU A 1 297 ? 10.682 -10.351 -12.085 1.00 93.38 297 GLU A O 1
ATOM 2310 N N . VAL A 1 298 ? 12.636 -10.081 -11.025 1.00 92.69 298 VAL A N 1
ATOM 2311 C CA . VAL A 1 298 ? 12.900 -8.724 -11.506 1.00 92.69 298 VAL A CA 1
ATOM 2312 C C . VAL A 1 298 ? 14.277 -8.660 -12.163 1.00 92.69 298 VAL A C 1
ATOM 2314 O O . VAL A 1 298 ? 15.285 -9.058 -11.569 1.00 92.69 298 VAL A O 1
ATOM 2317 N N . ARG A 1 299 ? 14.323 -8.141 -13.389 1.00 94.88 299 ARG A N 1
ATOM 2318 C CA . ARG A 1 299 ? 15.545 -7.820 -14.132 1.00 94.88 299 ARG A CA 1
ATOM 2319 C C . ARG A 1 299 ? 15.854 -6.336 -13.994 1.00 94.88 299 ARG A C 1
ATOM 2321 O O . ARG A 1 299 ? 14.973 -5.492 -14.135 1.00 94.88 299 ARG A O 1
ATOM 2328 N N . TRP A 1 300 ? 17.109 -6.015 -13.716 1.00 94.88 300 TRP A N 1
ATOM 2329 C CA . TRP A 1 300 ? 17.573 -4.646 -13.522 1.00 94.88 300 TRP A CA 1
ATOM 2330 C C . TRP A 1 300 ? 18.429 -4.208 -14.702 1.00 94.88 300 TRP A C 1
ATOM 2332 O O . TRP A 1 300 ? 19.339 -4.932 -15.109 1.00 94.88 300 TRP A O 1
ATOM 2342 N N . TYR A 1 301 ? 18.201 -2.987 -15.174 1.00 95.75 301 TYR A N 1
ATOM 2343 C CA . TYR A 1 301 ? 19.006 -2.312 -16.189 1.00 95.75 301 TYR A CA 1
ATOM 2344 C C . TYR A 1 301 ? 19.487 -0.970 -15.641 1.00 95.75 301 TYR A C 1
ATOM 2346 O O . TYR A 1 301 ? 18.783 -0.302 -14.882 1.00 95.75 301 TYR A O 1
ATOM 2354 N N . CYS A 1 302 ? 20.707 -0.577 -15.994 1.00 95.31 302 CYS A N 1
ATOM 2355 C CA . CYS A 1 302 ? 21.274 0.723 -15.649 1.00 95.31 302 CYS A CA 1
ATOM 2356 C C . CYS A 1 302 ? 21.824 1.374 -16.918 1.00 95.31 302 CYS A C 1
ATOM 2358 O O . CYS A 1 302 ? 22.854 0.941 -17.449 1.00 95.31 302 CYS A O 1
ATOM 2360 N N . GLY A 1 303 ? 21.135 2.409 -17.399 1.00 93.56 303 GLY A N 1
ATOM 2361 C CA . GLY A 1 303 ? 21.181 2.777 -18.813 1.00 93.56 303 GLY A CA 1
ATOM 2362 C C . GLY A 1 303 ? 20.719 1.599 -19.676 1.00 93.56 303 GLY A C 1
ATOM 2363 O O . GLY A 1 303 ? 19.886 0.804 -19.247 1.00 93.56 303 GLY A O 1
ATOM 2364 N N . ASP A 1 304 ? 21.365 1.404 -20.822 1.00 94.06 304 ASP A N 1
ATOM 2365 C CA . ASP A 1 304 ? 21.072 0.292 -21.742 1.00 94.06 304 ASP A CA 1
ATOM 2366 C C . ASP A 1 304 ? 21.761 -1.036 -21.367 1.00 94.06 304 ASP A C 1
ATOM 2368 O O . ASP A 1 304 ? 21.797 -1.982 -22.150 1.00 94.06 304 ASP A O 1
ATOM 2372 N N . ARG A 1 305 ? 22.358 -1.128 -20.171 1.00 94.44 305 ARG A N 1
ATOM 2373 C CA . ARG A 1 305 ? 23.120 -2.310 -19.742 1.00 94.44 305 ARG A CA 1
ATOM 2374 C C . ARG A 1 305 ? 22.366 -3.132 -18.715 1.00 94.44 305 ARG A C 1
ATOM 2376 O O . ARG A 1 305 ? 21.940 -2.605 -17.687 1.00 94.44 305 ARG A O 1
ATOM 2383 N N . PHE A 1 306 ? 22.336 -4.444 -18.932 1.00 95.19 306 PHE A N 1
ATOM 2384 C CA . PHE A 1 306 ? 21.855 -5.398 -17.942 1.00 95.19 306 PHE A CA 1
ATOM 2385 C C . PHE A 1 306 ? 22.723 -5.360 -16.670 1.00 95.19 306 PHE A C 1
ATOM 2387 O O . PHE A 1 306 ? 23.952 -5.514 -16.691 1.00 95.19 306 PHE A O 1
ATOM 2394 N N . ALA A 1 307 ? 22.071 -5.118 -15.537 1.00 91.81 307 ALA A N 1
ATOM 2395 C CA . ALA A 1 307 ? 22.699 -5.002 -14.229 1.00 91.81 307 ALA A CA 1
ATOM 2396 C C . ALA A 1 307 ? 22.618 -6.307 -13.425 1.00 91.81 307 ALA A C 1
ATOM 2398 O O . ALA A 1 307 ? 23.535 -6.572 -12.648 1.00 91.81 307 ALA A O 1
ATOM 2399 N N . GLY A 1 308 ? 21.580 -7.124 -13.628 1.00 92.25 308 GLY A N 1
ATOM 2400 C CA . GLY A 1 308 ? 21.396 -8.421 -12.972 1.00 92.25 308 GLY A CA 1
ATOM 2401 C C . GLY A 1 308 ? 19.925 -8.768 -12.724 1.00 92.25 308 GLY A C 1
ATOM 2402 O O . GLY A 1 308 ? 19.035 -7.955 -12.962 1.00 92.25 308 GLY A O 1
ATOM 2403 N N . GLY A 1 309 ? 19.668 -9.982 -12.232 1.00 90.75 309 GLY A N 1
ATOM 2404 C CA . GLY A 1 309 ? 18.327 -10.475 -11.898 1.00 90.75 309 GLY A CA 1
ATOM 2405 C C . GLY A 1 309 ? 18.188 -10.824 -10.418 1.00 90.75 309 GLY A C 1
ATOM 2406 O O . GLY A 1 309 ? 19.152 -11.255 -9.779 1.00 90.75 309 GLY A O 1
ATOM 2407 N N . GLN A 1 310 ? 16.991 -10.638 -9.865 1.00 88.44 310 GLN A N 1
ATOM 2408 C CA . GLN A 1 310 ? 16.662 -10.996 -8.487 1.00 88.44 310 GLN A CA 1
ATOM 2409 C C . GLN A 1 310 ? 15.310 -11.698 -8.419 1.00 88.44 310 GLN A C 1
ATOM 2411 O O . GLN A 1 310 ? 14.355 -11.308 -9.084 1.00 88.44 310 GLN A O 1
ATOM 2416 N N . ARG A 1 311 ? 15.216 -12.708 -7.552 1.00 89.44 311 ARG A N 1
ATOM 2417 C CA . ARG A 1 311 ? 13.949 -13.368 -7.245 1.00 89.44 311 ARG A CA 1
ATOM 2418 C C . ARG A 1 311 ? 13.257 -12.653 -6.089 1.00 89.44 311 ARG A C 1
ATOM 2420 O O . ARG A 1 311 ? 13.871 -12.411 -5.050 1.00 89.44 311 ARG A O 1
ATOM 2427 N N . LEU A 1 312 ? 11.980 -12.337 -6.259 1.00 86.94 312 LEU A N 1
ATOM 2428 C CA . LEU A 1 312 ? 11.136 -11.775 -5.215 1.00 86.94 312 LEU A CA 1
ATOM 2429 C C . LEU A 1 312 ? 10.879 -12.821 -4.113 1.00 86.94 312 LEU A C 1
ATOM 2431 O O . LEU A 1 312 ? 10.617 -13.985 -4.429 1.00 86.94 312 LEU A O 1
ATOM 2435 N N . PRO A 1 313 ? 10.902 -12.435 -2.821 1.00 82.81 313 PRO A N 1
ATOM 2436 C CA . PRO A 1 313 ? 10.598 -13.355 -1.716 1.00 82.81 313 PRO A CA 1
ATOM 2437 C C . PRO A 1 313 ? 9.170 -13.904 -1.746 1.00 82.81 313 PRO A C 1
ATOM 2439 O O . PRO A 1 313 ? 8.902 -14.983 -1.227 1.00 82.81 313 PRO A O 1
ATOM 2442 N N . SER A 1 314 ? 8.254 -13.144 -2.340 1.00 84.69 314 SER A N 1
ATOM 2443 C CA . SER A 1 314 ? 6.863 -13.509 -2.585 1.00 84.69 314 SER A CA 1
ATOM 2444 C C . SER A 1 314 ? 6.465 -13.000 -3.961 1.00 84.69 314 SER A C 1
ATOM 2446 O O . SER A 1 314 ? 6.945 -11.944 -4.373 1.00 84.69 314 SER A O 1
ATOM 2448 N N . ALA A 1 315 ? 5.585 -13.728 -4.650 1.00 89.88 315 ALA A N 1
ATOM 2449 C CA . ALA A 1 315 ? 5.110 -13.303 -5.960 1.00 89.88 315 ALA A CA 1
ATOM 2450 C C . ALA A 1 315 ? 4.415 -11.932 -5.872 1.00 89.88 315 ALA A C 1
ATOM 2452 O O . ALA A 1 315 ? 3.611 -11.706 -4.966 1.00 89.88 315 ALA A O 1
ATOM 2453 N N . ALA A 1 316 ? 4.729 -11.039 -6.806 1.00 92.44 316 ALA A N 1
ATOM 2454 C CA . ALA A 1 316 ? 3.967 -9.825 -7.049 1.00 92.44 316 ALA A CA 1
ATOM 2455 C C . ALA A 1 316 ? 2.815 -10.143 -8.010 1.00 92.44 316 ALA A C 1
ATOM 2457 O O . ALA A 1 316 ? 3.010 -10.857 -8.990 1.00 92.44 316 ALA A O 1
ATOM 2458 N N . LEU A 1 317 ? 1.620 -9.636 -7.720 1.00 94.12 317 LEU A N 1
ATOM 2459 C CA . LEU A 1 317 ? 0.433 -9.877 -8.540 1.00 94.12 317 LEU A CA 1
ATOM 2460 C C . LEU A 1 317 ? 0.269 -8.743 -9.555 1.00 94.12 317 LEU A C 1
ATOM 2462 O O . LEU A 1 317 ? -0.027 -7.624 -9.145 1.00 94.12 317 LEU A O 1
ATOM 2466 N N . GLY A 1 318 ? 0.490 -9.006 -10.841 1.00 95.75 318 GLY A N 1
ATOM 2467 C CA . GLY A 1 318 ? 0.293 -8.057 -11.937 1.00 95.75 318 GLY A CA 1
ATOM 2468 C C . GLY A 1 318 ? -1.165 -8.015 -12.383 1.00 95.75 318 GLY A C 1
ATOM 2469 O O . GLY A 1 318 ? -1.706 -9.026 -12.828 1.00 95.75 318 GLY A O 1
ATOM 2470 N N . ILE A 1 319 ? -1.802 -6.852 -12.251 1.00 95.31 319 ILE A N 1
ATOM 2471 C CA . ILE A 1 319 ? -3.194 -6.622 -12.656 1.00 95.31 319 ILE A CA 1
ATOM 2472 C C . ILE A 1 319 ? -3.409 -5.135 -12.928 1.00 95.31 319 ILE A C 1
ATOM 2474 O O . ILE A 1 319 ? -2.982 -4.280 -12.143 1.00 95.31 319 ILE A O 1
ATOM 2478 N N . SER A 1 320 ? -4.096 -4.812 -14.025 1.00 96.00 320 SER A N 1
ATOM 2479 C CA . SER A 1 320 ? -4.354 -3.412 -14.352 1.00 96.00 320 SER A CA 1
ATOM 2480 C C . SER A 1 320 ? -5.291 -2.750 -13.341 1.00 96.00 320 SER A C 1
ATOM 2482 O O . SER A 1 320 ? -6.296 -3.324 -12.922 1.00 96.00 320 SER A O 1
ATOM 2484 N N . ARG A 1 321 ? -5.010 -1.484 -13.012 1.00 95.44 321 ARG A N 1
ATOM 2485 C CA . ARG A 1 321 ? -5.912 -0.611 -12.251 1.00 95.44 321 ARG A CA 1
ATOM 2486 C C . ARG A 1 321 ? -7.225 -0.357 -12.979 1.00 95.44 321 ARG A C 1
ATOM 2488 O O . ARG A 1 321 ? -8.225 -0.170 -12.304 1.00 95.44 321 ARG A O 1
ATOM 2495 N N . TYR A 1 322 ? -7.226 -0.378 -14.313 1.00 95.50 322 TYR A N 1
ATOM 2496 C CA . TYR A 1 322 ? -8.444 -0.245 -15.115 1.00 95.50 322 TYR A CA 1
ATOM 2497 C C . TYR A 1 322 ? -9.439 -1.361 -14.785 1.00 95.50 322 TYR A C 1
ATOM 2499 O O . TYR A 1 322 ? -10.597 -1.092 -14.485 1.00 95.50 322 TYR A O 1
ATOM 2507 N N . THR A 1 323 ? -8.958 -2.604 -14.754 1.00 94.62 323 THR A N 1
ATOM 2508 C CA . THR A 1 323 ? -9.767 -3.782 -14.430 1.00 94.62 323 THR A CA 1
ATOM 2509 C C . THR A 1 323 ? -10.058 -3.867 -12.935 1.00 94.62 323 THR A C 1
ATOM 2511 O O . THR A 1 323 ? -11.207 -4.031 -12.536 1.00 94.62 323 THR A O 1
ATOM 2514 N N . LEU A 1 324 ? -9.031 -3.725 -12.092 1.00 95.31 324 LEU A N 1
ATOM 2515 C CA . LEU A 1 324 ? -9.167 -3.931 -10.652 1.00 95.31 324 LEU A CA 1
ATOM 2516 C C . LEU A 1 324 ? -10.071 -2.886 -9.987 1.00 95.31 324 LEU A C 1
ATOM 2518 O O . LEU A 1 324 ? -10.909 -3.259 -9.173 1.00 95.31 324 LEU A O 1
ATOM 2522 N N . ASP A 1 325 ? -9.924 -1.597 -10.317 1.00 95.94 325 ASP A N 1
ATOM 2523 C CA . ASP A 1 325 ? -10.775 -0.554 -9.729 1.00 95.94 325 ASP A CA 1
ATOM 2524 C C . ASP A 1 325 ? -12.246 -0.753 -10.128 1.00 95.94 325 ASP A C 1
ATOM 2526 O O . ASP A 1 325 ? -13.125 -0.552 -9.296 1.00 95.94 325 ASP A O 1
ATOM 2530 N N . THR A 1 326 ? -12.506 -1.181 -11.368 1.00 96.62 326 THR A N 1
ATOM 2531 C CA . THR A 1 326 ? -13.864 -1.434 -11.883 1.00 96.62 326 THR A CA 1
ATOM 2532 C C . THR A 1 326 ? -14.523 -2.592 -11.147 1.00 96.62 326 THR A C 1
ATOM 2534 O O . THR A 1 326 ? -15.590 -2.414 -10.570 1.00 96.62 326 THR A O 1
ATOM 2537 N N . ARG A 1 327 ? -13.838 -3.737 -11.048 1.00 96.06 327 ARG A N 1
ATOM 2538 C CA . ARG A 1 327 ? -14.362 -4.901 -10.319 1.00 96.06 327 ARG A CA 1
ATOM 2539 C C . ARG A 1 327 ? -14.589 -4.595 -8.837 1.00 96.06 327 ARG A C 1
ATOM 2541 O O . ARG A 1 327 ? -15.613 -4.952 -8.276 1.00 96.06 327 ARG A O 1
ATOM 2548 N N . MET A 1 328 ? -13.671 -3.865 -8.197 1.00 96.94 328 MET A N 1
ATOM 2549 C CA . MET A 1 328 ? -13.857 -3.413 -6.810 1.00 96.94 328 MET A CA 1
ATOM 2550 C C . MET A 1 328 ? -15.082 -2.495 -6.648 1.00 96.94 328 MET A C 1
ATOM 2552 O O . MET A 1 328 ? -15.719 -2.507 -5.596 1.00 96.94 328 MET A O 1
ATOM 2556 N N . ALA A 1 329 ? -15.389 -1.669 -7.652 1.00 98.00 329 ALA A N 1
ATOM 2557 C CA . ALA A 1 329 ? -16.550 -0.784 -7.640 1.00 98.00 329 ALA A CA 1
ATOM 2558 C C . ALA A 1 329 ? -17.862 -1.565 -7.799 1.00 98.00 329 ALA A C 1
ATOM 2560 O O . ALA A 1 329 ? -18.807 -1.307 -7.056 1.00 98.00 329 ALA A O 1
ATOM 2561 N N . GLU A 1 330 ? -17.892 -2.544 -8.704 1.00 97.25 330 GLU A N 1
ATOM 2562 C CA . GLU A 1 330 ? -19.020 -3.464 -8.896 1.00 97.25 330 GLU A CA 1
ATOM 2563 C C . GLU A 1 330 ? -19.323 -4.239 -7.608 1.00 97.25 330 GLU A C 1
ATOM 2565 O O . GLU A 1 330 ? -20.454 -4.212 -7.127 1.00 97.25 330 GLU A O 1
ATOM 2570 N N . GLU A 1 331 ? -18.299 -4.822 -6.981 1.00 97.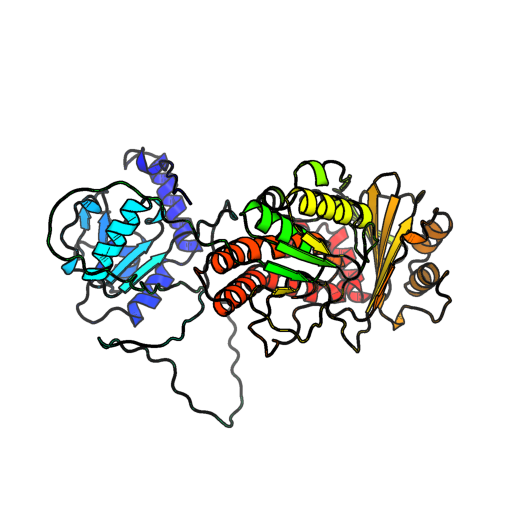12 331 GLU A N 1
ATOM 2571 C CA . GLU A 1 331 ? -18.418 -5.530 -5.700 1.00 97.12 331 GLU A CA 1
ATOM 2572 C C . GLU A 1 331 ? -18.932 -4.621 -4.578 1.00 97.12 331 GLU A C 1
ATOM 2574 O O . GLU A 1 331 ? -19.775 -5.011 -3.767 1.00 97.12 331 GLU A O 1
ATOM 2579 N N . PHE A 1 332 ? -18.454 -3.374 -4.518 1.00 97.81 332 PHE A N 1
ATOM 2580 C CA . PHE A 1 332 ? -18.920 -2.412 -3.520 1.00 97.81 332 PHE A CA 1
ATOM 2581 C C . PHE A 1 332 ? -20.416 -2.106 -3.672 1.00 97.81 332 PHE A C 1
ATOM 2583 O O . PHE A 1 332 ? -21.137 -2.058 -2.670 1.00 97.81 332 PHE A O 1
ATOM 2590 N N . VAL A 1 333 ? -20.884 -1.922 -4.908 1.00 98.25 333 VAL A N 1
ATOM 2591 C CA . VAL A 1 333 ? -22.305 -1.700 -5.205 1.00 98.25 333 VAL A CA 1
ATOM 2592 C C . VAL A 1 333 ? -23.124 -2.959 -4.914 1.00 98.25 333 VAL A C 1
ATOM 2594 O O . VAL A 1 333 ? -24.168 -2.860 -4.271 1.00 98.25 333 VAL A O 1
ATOM 2597 N N . ALA A 1 334 ? -22.630 -4.142 -5.291 1.00 96.88 334 ALA A N 1
ATOM 2598 C CA . ALA A 1 334 ? -23.272 -5.425 -5.000 1.00 96.88 334 ALA A CA 1
ATOM 2599 C C . ALA A 1 334 ? -23.425 -5.677 -3.488 1.00 96.88 334 ALA A C 1
ATOM 2601 O O . ALA A 1 334 ? -24.450 -6.189 -3.041 1.00 96.88 334 ALA A O 1
ATOM 2602 N N . ALA A 1 335 ? -22.474 -5.214 -2.669 1.00 95.81 335 ALA A N 1
ATOM 2603 C CA . ALA A 1 335 ? -22.567 -5.219 -1.205 1.00 95.81 335 ALA A CA 1
ATOM 2604 C C . ALA A 1 335 ? -23.551 -4.163 -0.629 1.00 95.81 335 ALA A C 1
ATOM 2606 O O . ALA A 1 335 ? -23.591 -3.909 0.584 1.00 95.81 335 ALA A O 1
ATOM 2607 N N . GLY A 1 336 ? -24.336 -3.494 -1.478 1.00 97.44 336 GLY A N 1
ATOM 2608 C CA . GLY A 1 336 ? -25.302 -2.455 -1.111 1.00 97.44 336 GLY A CA 1
ATOM 2609 C C . GLY A 1 336 ? -24.666 -1.106 -0.767 1.00 97.44 336 GLY A C 1
ATOM 2610 O O . GLY A 1 336 ? -25.268 -0.306 -0.050 1.00 97.44 336 GLY A O 1
ATOM 2611 N N . GLY A 1 337 ? -23.426 -0.868 -1.198 1.00 98.19 337 GLY A N 1
ATOM 2612 C CA . GLY A 1 337 ? -22.781 0.435 -1.106 1.00 98.19 337 GLY A CA 1
ATOM 2613 C C . GLY A 1 337 ? -23.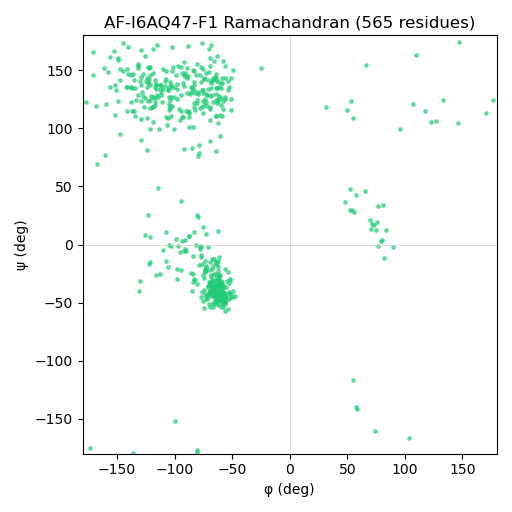328 1.415 -2.143 1.00 98.19 337 GLY A C 1
ATOM 2614 O O . GLY A 1 337 ? -23.616 1.043 -3.278 1.00 98.19 337 GLY A O 1
ATOM 2615 N N . ARG A 1 338 ? -23.451 2.695 -1.778 1.00 98.69 338 ARG A N 1
ATOM 2616 C CA . ARG A 1 338 ? -23.844 3.746 -2.725 1.00 98.69 338 ARG A CA 1
ATOM 2617 C C . ARG A 1 338 ? -22.601 4.344 -3.374 1.00 98.69 338 ARG A C 1
ATOM 2619 O O . ARG A 1 338 ? -21.804 4.987 -2.699 1.00 98.69 338 ARG A O 1
ATOM 2626 N N . LEU A 1 339 ? -22.438 4.172 -4.680 1.00 98.62 339 LEU A N 1
ATOM 2627 C CA . LEU A 1 339 ? -21.346 4.775 -5.446 1.00 98.62 339 LEU A CA 1
ATOM 2628 C C . LEU A 1 339 ? -21.870 5.958 -6.264 1.00 98.62 339 LEU A C 1
ATOM 2630 O O . LEU A 1 339 ? -22.800 5.807 -7.049 1.00 98.62 339 LEU A O 1
ATOM 2634 N N . VAL A 1 340 ? -21.275 7.135 -6.079 1.00 98.38 340 VAL A N 1
ATOM 2635 C CA . VAL A 1 340 ? -21.614 8.360 -6.813 1.00 98.38 340 VAL A CA 1
ATOM 2636 C C . VAL A 1 340 ? -20.379 8.817 -7.581 1.00 98.38 340 VAL A C 1
ATOM 2638 O O . VAL A 1 340 ? -19.4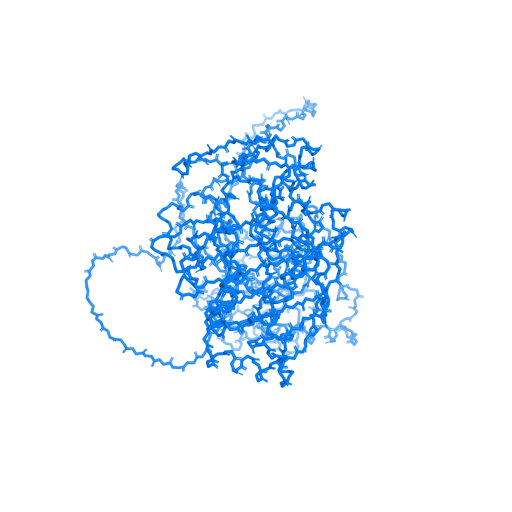15 9.313 -6.994 1.00 98.38 340 VAL A O 1
ATOM 2641 N N . THR A 1 341 ? -20.383 8.619 -8.897 1.00 98.25 341 THR A N 1
ATOM 2642 C CA . THR A 1 341 ? -19.277 9.011 -9.780 1.00 98.25 341 THR A CA 1
ATOM 2643 C C . THR A 1 341 ? -19.439 10.450 -10.273 1.00 98.25 341 THR A C 1
ATOM 2645 O O . THR A 1 341 ? -20.447 11.115 -10.014 1.00 98.25 341 THR A O 1
ATOM 2648 N N . ARG A 1 342 ? -18.401 10.975 -10.935 1.00 97.25 342 ARG A N 1
ATOM 2649 C CA . ARG A 1 342 ? -18.331 12.343 -11.480 1.00 97.25 342 ARG A CA 1
ATOM 2650 C C . ARG A 1 342 ? -18.654 13.438 -10.456 1.00 97.25 342 ARG A C 1
ATOM 2652 O O . ARG A 1 342 ? -19.121 14.513 -10.818 1.00 97.25 342 ARG A O 1
ATOM 2659 N N . THR A 1 343 ? -18.364 13.185 -9.181 1.00 96.38 343 THR A N 1
ATOM 2660 C CA . THR A 1 343 ? -18.646 14.109 -8.078 1.00 96.38 343 THR A CA 1
ATOM 2661 C C . THR A 1 343 ? -17.370 14.431 -7.315 1.00 96.38 343 THR A C 1
ATOM 2663 O O . THR A 1 343 ? -16.661 13.553 -6.821 1.00 96.38 343 THR A O 1
ATOM 2666 N N . ARG A 1 344 ? -17.058 15.726 -7.222 1.00 93.81 344 ARG A N 1
ATOM 2667 C CA . ARG A 1 344 ? -15.939 16.244 -6.430 1.00 93.81 344 ARG A CA 1
ATOM 2668 C C . ARG A 1 344 ? -16.480 16.847 -5.145 1.00 93.81 344 ARG A C 1
ATOM 2670 O O . ARG A 1 344 ? -17.332 17.724 -5.199 1.00 93.81 344 ARG A O 1
ATOM 2677 N N . MET A 1 345 ? -15.940 16.402 -4.018 1.00 92.06 345 MET A N 1
ATOM 2678 C CA . MET A 1 345 ? -16.244 16.979 -2.709 1.00 92.06 345 MET A CA 1
ATOM 2679 C C . MET A 1 345 ? -15.255 18.099 -2.384 1.00 92.06 345 MET A C 1
ATOM 2681 O O . MET A 1 345 ? -14.086 18.025 -2.777 1.00 92.06 345 MET A O 1
ATOM 2685 N N . ASP A 1 346 ? -15.716 19.111 -1.651 1.00 86.88 346 ASP A N 1
ATOM 2686 C CA . ASP A 1 346 ? -14.878 20.223 -1.203 1.00 86.88 346 ASP A CA 1
ATOM 2687 C C . ASP A 1 346 ? -13.860 19.755 -0.139 1.00 86.88 346 ASP A C 1
ATOM 2689 O O . ASP A 1 346 ? -14.272 19.343 0.950 1.00 86.88 346 ASP A O 1
ATOM 2693 N N . PRO A 1 347 ? -12.538 19.824 -0.404 1.00 77.75 347 PRO A N 1
ATOM 2694 C CA . PRO A 1 347 ? -11.498 19.437 0.554 1.00 77.75 347 PRO A CA 1
ATOM 2695 C C . PRO A 1 347 ? -11.471 20.285 1.835 1.00 77.75 347 PRO A C 1
ATOM 2697 O O . PRO A 1 347 ? -10.852 19.877 2.822 1.00 77.75 347 PRO A O 1
ATOM 2700 N N . ALA A 1 348 ? -12.103 21.463 1.845 1.00 74.19 348 ALA A N 1
ATOM 2701 C CA . ALA A 1 348 ? -12.208 22.291 3.040 1.00 74.19 348 ALA A CA 1
ATOM 2702 C C . ALA A 1 348 ? -13.212 21.735 4.063 1.00 74.19 348 ALA A C 1
ATOM 2704 O O . ALA A 1 348 ? -13.058 22.013 5.258 1.00 74.19 348 ALA A O 1
ATOM 2705 N N . ALA A 1 349 ? -14.180 20.926 3.617 1.00 74.94 349 ALA A N 1
ATOM 2706 C CA . ALA A 1 349 ? -15.223 20.372 4.464 1.00 74.94 349 ALA A CA 1
ATOM 2707 C C . ALA A 1 349 ? -14.652 19.338 5.451 1.00 74.94 349 ALA A C 1
ATOM 2709 O O . ALA A 1 349 ? -14.098 18.305 5.067 1.00 74.94 349 ALA A O 1
ATOM 2710 N N . ASP A 1 350 ? -14.788 19.624 6.744 1.00 75.31 350 ASP A N 1
ATOM 2711 C CA . ASP A 1 350 ? -14.393 18.745 7.845 1.00 75.31 350 ASP A CA 1
ATOM 2712 C C . ASP A 1 350 ? -15.657 18.307 8.586 1.00 75.31 350 ASP A C 1
ATOM 2714 O O . ASP A 1 350 ? -16.236 19.074 9.353 1.00 75.31 350 ASP A O 1
ATOM 2718 N N . GLU A 1 351 ? -16.125 17.099 8.283 1.00 85.88 351 GLU A N 1
ATOM 2719 C CA . GLU A 1 351 ? -17.374 16.553 8.805 1.00 85.88 351 GLU A CA 1
ATOM 2720 C C . GLU A 1 351 ? -17.130 15.160 9.389 1.00 85.88 351 GLU A C 1
ATOM 2722 O O . GLU A 1 351 ? -16.412 14.337 8.810 1.00 85.88 351 GLU A O 1
ATOM 2727 N N . ALA A 1 352 ? -17.721 14.895 10.555 1.00 91.38 352 ALA A N 1
ATOM 2728 C CA . ALA A 1 352 ? -17.616 13.595 11.199 1.00 91.38 352 ALA A CA 1
ATOM 2729 C C . ALA A 1 352 ? -18.270 12.510 10.332 1.00 91.38 352 ALA A C 1
ATOM 2731 O O . ALA A 1 352 ? -19.379 12.688 9.839 1.00 91.38 352 ALA A O 1
ATOM 2732 N N . GLY A 1 353 ? -17.589 11.376 10.165 1.00 94.19 353 GLY A N 1
ATOM 2733 C CA . GLY A 1 353 ? -18.041 10.303 9.277 1.00 94.19 353 GLY A CA 1
ATOM 2734 C C . GLY A 1 353 ? -17.542 10.423 7.839 1.00 94.19 353 GLY A C 1
ATOM 2735 O O . GLY A 1 353 ? -17.792 9.511 7.054 1.00 94.19 353 GLY A O 1
ATOM 2736 N N . ARG A 1 354 ? -16.795 11.482 7.489 1.00 95.62 354 ARG A N 1
ATOM 2737 C CA . ARG A 1 354 ? -16.180 11.635 6.163 1.00 95.62 354 ARG A CA 1
ATOM 2738 C C . ARG A 1 354 ? -14.710 11.215 6.156 1.00 95.62 354 ARG A C 1
ATOM 2740 O O . ARG A 1 354 ? -13.885 11.737 6.901 1.00 95.62 354 ARG A O 1
ATOM 2747 N N . VAL A 1 355 ? -14.367 10.294 5.261 1.00 96.12 355 VAL A N 1
ATOM 2748 C CA . VAL A 1 355 ? -13.020 9.740 5.088 1.00 96.12 355 VAL A CA 1
ATOM 2749 C C . VAL A 1 355 ? -12.449 10.139 3.730 1.00 96.12 355 VAL A C 1
ATOM 2751 O O . VAL A 1 355 ? -13.048 9.886 2.688 1.00 96.12 355 VAL A O 1
ATOM 2754 N N . TRP A 1 356 ? -11.252 10.716 3.723 1.00 94.88 356 TRP A N 1
ATOM 2755 C CA . TRP A 1 356 ? -10.555 11.168 2.524 1.00 94.88 356 TRP A CA 1
ATOM 2756 C C . TRP A 1 356 ? -9.628 10.078 1.974 1.00 94.88 356 TRP A C 1
ATOM 2758 O O . TRP A 1 356 ? -8.584 9.759 2.540 1.00 94.88 356 TRP A O 1
ATOM 2768 N N . ALA A 1 357 ? -10.004 9.520 0.827 1.00 95.81 357 ALA A N 1
ATOM 2769 C CA . ALA A 1 357 ? -9.267 8.519 0.057 1.00 95.81 357 ALA A CA 1
ATOM 2770 C C . ALA A 1 357 ? -8.999 8.991 -1.391 1.00 95.81 357 ALA A C 1
ATOM 2772 O O . ALA A 1 357 ? -8.807 8.182 -2.301 1.00 95.81 357 ALA A O 1
ATOM 2773 N N . CYS A 1 358 ? -8.956 10.310 -1.618 1.00 89.62 358 CYS A N 1
ATOM 2774 C CA . CYS A 1 358 ? -8.896 10.961 -2.934 1.00 89.62 358 CYS A CA 1
ATOM 2775 C C . CYS A 1 358 ? -7.518 10.901 -3.628 1.00 89.62 358 CYS A C 1
ATOM 2777 O O . CYS A 1 358 ? -7.275 11.586 -4.624 1.00 89.62 358 CYS A O 1
ATOM 2779 N N . GLY A 1 359 ? -6.626 10.035 -3.141 1.00 87.38 359 GLY A N 1
ATOM 2780 C CA . GLY A 1 359 ? -5.274 9.872 -3.658 1.00 87.38 359 GLY A CA 1
ATOM 2781 C C . GLY A 1 359 ? -4.351 11.027 -3.273 1.00 87.38 359 GLY A C 1
ATOM 2782 O O . GLY A 1 359 ? -4.588 11.749 -2.315 1.00 87.38 359 GLY A O 1
ATOM 2783 N N . ARG A 1 360 ? -3.251 11.169 -4.012 1.00 87.31 360 ARG A N 1
ATOM 2784 C CA . ARG A 1 360 ? -2.155 12.084 -3.670 1.00 87.31 360 ARG A CA 1
ATOM 2785 C C . ARG A 1 360 ? -2.591 13.545 -3.500 1.00 87.31 360 ARG A C 1
ATOM 2787 O O . ARG A 1 360 ? -3.332 14.093 -4.318 1.00 87.31 360 ARG A O 1
ATOM 2794 N N . ARG A 1 361 ? -1.972 14.227 -2.536 1.00 83.81 361 ARG A N 1
ATOM 2795 C CA . ARG A 1 361 ? -1.963 15.695 -2.472 1.00 83.81 361 ARG A CA 1
ATOM 2796 C C . ARG A 1 361 ? -0.991 16.255 -3.510 1.00 83.81 361 ARG A C 1
ATOM 2798 O O . ARG A 1 361 ? 0.140 15.784 -3.640 1.00 83.81 361 ARG A O 1
ATOM 2805 N N . ARG A 1 362 ? -1.428 17.256 -4.275 1.00 84.56 362 ARG A N 1
ATOM 2806 C CA . ARG A 1 362 ? -0.569 17.924 -5.258 1.00 84.56 362 ARG A CA 1
ATOM 2807 C C . ARG A 1 362 ? 0.381 18.869 -4.527 1.00 84.56 362 ARG A C 1
ATOM 2809 O O . ARG A 1 362 ? -0.067 19.823 -3.906 1.00 84.56 362 ARG A O 1
ATOM 2816 N N . ALA A 1 363 ? 1.681 18.626 -4.643 1.00 83.12 363 ALA A N 1
ATOM 2817 C CA . ALA A 1 363 ? 2.701 19.541 -4.149 1.00 83.12 363 ALA A CA 1
ATOM 2818 C C . ALA A 1 363 ? 3.147 20.518 -5.242 1.00 83.12 363 ALA A C 1
ATOM 2820 O O . ALA A 1 363 ? 3.350 20.123 -6.395 1.00 83.12 363 ALA A O 1
ATOM 2821 N N . SER A 1 364 ? 3.330 21.782 -4.863 1.00 80.25 364 SER A N 1
ATOM 2822 C CA . SER A 1 364 ? 3.918 22.820 -5.706 1.00 80.25 364 SER A CA 1
ATOM 2823 C C . SER A 1 364 ? 4.896 23.658 -4.868 1.00 80.25 364 SER A C 1
ATOM 2825 O O . SER A 1 364 ? 4.465 24.195 -3.849 1.00 80.25 364 SER A O 1
ATOM 2827 N N . PRO A 1 365 ? 6.183 23.768 -5.251 1.00 82.56 365 PRO A N 1
ATOM 2828 C CA . PRO A 1 365 ? 6.805 23.130 -6.410 1.00 82.56 365 PRO A CA 1
ATOM 2829 C C . PRO A 1 365 ? 7.069 21.629 -6.185 1.00 82.56 365 PRO A C 1
ATOM 2831 O O . PRO A 1 365 ? 7.330 21.175 -5.074 1.00 82.56 365 PRO A O 1
ATOM 2834 N N . SER A 1 366 ? 7.051 20.848 -7.266 1.00 87.69 366 SER A N 1
ATOM 2835 C CA . SER A 1 366 ? 7.542 19.465 -7.282 1.00 87.69 366 SER A CA 1
ATOM 2836 C C . SER A 1 366 ? 8.341 19.222 -8.561 1.00 87.69 366 SER A C 1
ATOM 2838 O O . SER A 1 366 ? 7.886 19.609 -9.644 1.00 87.69 366 SER A O 1
ATOM 2840 N N . PRO A 1 367 ? 9.512 18.572 -8.472 1.00 89.75 367 PRO A N 1
ATOM 2841 C CA . PRO A 1 367 ? 10.320 18.264 -9.637 1.00 89.75 367 PRO A CA 1
ATOM 2842 C C . PRO A 1 367 ? 9.937 16.934 -10.295 1.00 89.75 367 PRO A C 1
ATOM 2844 O O . PRO A 1 367 ? 10.657 16.493 -11.179 1.00 89.75 367 PRO A O 1
ATOM 2847 N N . TRP A 1 368 ? 8.860 16.269 -9.877 1.00 91.44 368 TRP A N 1
ATOM 2848 C CA . TRP A 1 368 ? 8.566 14.897 -10.293 1.00 91.44 368 TRP A CA 1
ATOM 2849 C C . TRP A 1 368 ? 7.358 14.807 -11.221 1.00 91.44 368 TRP A C 1
ATOM 2851 O O . TRP A 1 368 ? 6.289 15.356 -10.926 1.00 91.44 368 TRP A O 1
ATOM 2861 N N . VAL A 1 369 ? 7.531 14.042 -12.298 1.00 91.12 369 VAL A N 1
ATOM 2862 C CA . VAL A 1 369 ? 6.482 13.647 -13.238 1.00 91.12 369 VAL A CA 1
ATOM 2863 C C . VAL A 1 369 ? 6.412 12.125 -13.262 1.00 91.12 369 VAL A C 1
ATOM 2865 O O . VAL A 1 369 ? 7.418 11.452 -13.473 1.00 91.12 369 VAL A O 1
ATOM 2868 N N . GLY A 1 370 ? 5.230 11.582 -12.994 1.00 92.38 370 GLY A N 1
ATOM 2869 C CA . GLY A 1 370 ? 4.922 10.172 -13.195 1.00 92.38 370 GLY A CA 1
ATOM 2870 C C . GLY A 1 370 ? 4.199 9.996 -14.520 1.00 92.38 370 GLY A C 1
ATOM 2871 O O . GLY A 1 370 ? 3.308 10.786 -14.834 1.00 92.38 370 GLY A O 1
ATOM 2872 N N . TRP A 1 371 ? 4.557 8.964 -15.269 1.00 92.50 371 TRP A N 1
ATOM 2873 C CA . TRP A 1 371 ? 3.945 8.648 -16.554 1.00 92.50 371 TRP A CA 1
ATOM 2874 C C . TRP A 1 371 ? 3.674 7.148 -16.652 1.00 92.50 371 TRP A C 1
ATOM 2876 O O . TRP A 1 371 ? 4.414 6.355 -16.068 1.00 92.50 371 TRP A O 1
ATOM 2886 N N . LYS A 1 372 ? 2.602 6.763 -17.342 1.00 94.69 372 LYS A N 1
ATOM 2887 C CA . LYS A 1 372 ? 2.186 5.371 -17.509 1.00 94.69 372 LYS A CA 1
ATOM 2888 C C . LYS A 1 372 ? 1.509 5.153 -18.863 1.00 94.69 372 LYS A C 1
ATOM 2890 O O . LYS A 1 372 ? 0.669 5.970 -19.221 1.00 94.69 372 LYS A O 1
ATOM 2895 N N . CYS A 1 373 ? 1.760 4.018 -19.515 1.00 95.38 373 CYS A N 1
ATOM 2896 C CA . CYS A 1 373 ? 0.947 3.475 -20.612 1.00 95.38 373 CYS A CA 1
ATOM 2897 C C . CYS A 1 373 ? 0.899 1.942 -20.575 1.00 95.38 373 CYS A C 1
ATOM 2899 O O . CYS A 1 373 ? 1.569 1.295 -19.768 1.00 95.38 373 CYS A O 1
ATOM 2901 N N . HIS A 1 374 ? 0.083 1.364 -21.449 1.00 97.25 374 HIS A N 1
ATOM 2902 C CA . HIS A 1 374 ? 0.058 -0.050 -21.790 1.00 97.25 374 HIS A CA 1
ATOM 2903 C C . HIS A 1 374 ? 0.534 -0.247 -23.217 1.00 97.25 374 HIS A C 1
ATOM 2905 O O . HIS A 1 374 ? 0.112 0.475 -24.122 1.00 97.25 374 HIS A O 1
ATOM 2911 N N . VAL A 1 375 ? 1.368 -1.265 -23.396 1.00 96.75 375 VAL A N 1
ATOM 2912 C CA . VAL A 1 375 ? 1.854 -1.695 -24.704 1.00 96.75 375 VAL A CA 1
ATOM 2913 C C . VAL A 1 375 ? 1.710 -3.203 -24.880 1.00 96.75 375 VAL A C 1
ATOM 2915 O O . VAL A 1 375 ? 1.706 -3.947 -23.895 1.00 96.75 375 VAL A O 1
ATOM 2918 N N . ARG A 1 376 ? 1.617 -3.657 -26.126 1.00 96.50 376 ARG A N 1
ATOM 2919 C CA . ARG A 1 376 ? 1.592 -5.067 -26.526 1.00 96.50 376 ARG A CA 1
ATOM 2920 C C . ARG A 1 376 ? 2.728 -5.345 -27.514 1.00 96.50 376 ARG A C 1
ATOM 2922 O O . ARG A 1 376 ? 3.212 -4.444 -28.188 1.00 96.50 376 ARG A O 1
ATOM 2929 N N . GLY A 1 377 ? 3.207 -6.589 -27.553 1.00 92.12 377 GLY A N 1
ATOM 2930 C CA . GLY A 1 377 ? 4.338 -6.985 -28.407 1.00 92.12 377 GLY A CA 1
ATOM 2931 C C . GLY A 1 377 ? 5.721 -6.609 -27.858 1.00 92.12 377 GLY A C 1
ATOM 2932 O O . GLY A 1 377 ? 6.733 -6.892 -28.492 1.00 92.12 377 GLY A O 1
ATOM 2933 N N . LEU A 1 378 ? 5.793 -6.030 -26.655 1.00 92.50 378 LEU A N 1
ATOM 2934 C CA . LEU A 1 378 ? 7.057 -5.749 -25.980 1.00 92.50 378 LEU A CA 1
ATOM 2935 C C . LEU A 1 378 ? 7.651 -7.046 -25.410 1.00 92.50 378 LEU A C 1
ATOM 2937 O O . LEU A 1 378 ? 7.102 -7.629 -24.476 1.00 92.50 378 LEU A O 1
ATOM 2941 N N . ARG A 1 379 ? 8.791 -7.495 -25.944 1.00 90.50 379 ARG A N 1
ATOM 2942 C CA . ARG A 1 379 ? 9.528 -8.640 -25.386 1.00 90.50 379 ARG A CA 1
ATOM 2943 C C . ARG A 1 379 ? 10.194 -8.245 -24.069 1.00 90.50 379 ARG A C 1
ATOM 2945 O O . ARG A 1 379 ? 10.912 -7.244 -24.038 1.00 90.50 379 ARG A O 1
ATOM 2952 N N . LEU A 1 380 ? 9.977 -9.032 -23.014 1.00 93.81 380 LEU A N 1
ATOM 2953 C CA . LEU A 1 380 ? 10.637 -8.873 -21.716 1.00 93.81 380 LEU A CA 1
ATOM 2954 C C . LEU A 1 380 ? 11.672 -9.982 -21.471 1.00 93.81 380 LEU A C 1
ATOM 2956 O O . LEU A 1 380 ? 11.488 -11.120 -21.905 1.00 93.81 380 LEU A O 1
ATOM 2960 N N . ASP A 1 381 ? 12.725 -9.653 -20.725 1.00 91.62 381 ASP A N 1
ATOM 2961 C CA . ASP A 1 381 ? 13.816 -10.564 -20.335 1.00 91.62 381 ASP A CA 1
ATOM 2962 C C . ASP A 1 381 ? 13.582 -11.241 -18.958 1.00 91.62 381 ASP A C 1
ATOM 2964 O O . ASP A 1 381 ? 14.433 -11.971 -18.430 1.00 91.62 381 ASP A O 1
ATOM 2968 N N . GLY A 1 382 ? 12.429 -10.985 -18.337 1.00 91.12 382 GLY A N 1
ATOM 2969 C CA . GLY A 1 382 ? 11.952 -11.592 -17.090 1.00 91.12 382 GLY A CA 1
ATOM 2970 C C . GLY A 1 382 ? 10.518 -11.160 -16.772 1.00 91.12 382 GLY A C 1
ATOM 2971 O O . GLY A 1 382 ? 9.903 -10.455 -17.567 1.00 91.12 382 GLY A O 1
ATOM 2972 N N . ASP A 1 383 ? 9.989 -11.555 -15.609 1.00 94.81 383 ASP A N 1
ATOM 2973 C CA . ASP A 1 383 ? 8.596 -11.231 -15.248 1.00 94.81 383 ASP A CA 1
ATOM 2974 C C . ASP A 1 383 ? 8.378 -9.720 -15.074 1.00 94.81 383 ASP A C 1
ATOM 2976 O O . ASP A 1 383 ? 7.366 -9.171 -15.497 1.00 94.81 383 ASP A O 1
ATOM 2980 N N . LEU A 1 384 ? 9.344 -9.043 -14.445 1.00 95.56 384 LEU A N 1
ATOM 2981 C CA . LEU A 1 384 ? 9.386 -7.594 -14.272 1.00 95.56 384 LEU A CA 1
ATOM 2982 C C . LEU A 1 384 ? 10.729 -7.057 -14.757 1.00 95.56 384 LEU A C 1
ATOM 2984 O O . LEU A 1 384 ? 11.773 -7.675 -14.531 1.00 95.56 384 LEU A O 1
ATOM 2988 N N . GLU A 1 385 ? 10.730 -5.846 -15.305 1.00 96.50 385 GLU A N 1
ATOM 2989 C CA . GLU A 1 385 ? 11.966 -5.108 -15.574 1.00 96.50 385 GLU A CA 1
ATOM 2990 C C . GLU A 1 385 ? 11.967 -3.764 -14.853 1.00 96.50 385 GLU A C 1
ATOM 2992 O O . GLU A 1 385 ? 10.942 -3.086 -14.773 1.00 96.50 385 GLU A O 1
ATOM 2997 N N . LEU A 1 386 ? 13.132 -3.355 -14.350 1.00 95.56 386 LEU A N 1
ATOM 2998 C CA . LEU A 1 386 ? 13.363 -2.013 -13.835 1.00 95.56 386 LEU A CA 1
ATOM 2999 C C . LEU A 1 386 ? 14.583 -1.388 -14.512 1.00 95.56 386 LEU A C 1
ATOM 3001 O O . LEU A 1 386 ? 15.710 -1.860 -14.366 1.00 95.56 386 LEU A O 1
ATOM 3005 N N . HIS A 1 387 ? 14.343 -0.283 -15.207 1.00 96.62 387 HIS A N 1
ATOM 3006 C CA . HIS A 1 387 ? 15.320 0.474 -15.978 1.00 96.62 387 HIS A CA 1
ATOM 3007 C C . HIS A 1 387 ? 15.701 1.746 -15.231 1.00 96.62 387 HIS A C 1
ATOM 3009 O O . HIS A 1 387 ? 14.855 2.606 -14.991 1.00 96.62 387 HIS A O 1
ATOM 3015 N N . LEU A 1 388 ? 16.967 1.866 -14.832 1.00 96.25 388 LEU A N 1
ATOM 3016 C CA . LEU A 1 388 ? 17.504 3.027 -14.124 1.00 96.25 388 LEU A CA 1
ATOM 3017 C C . LEU A 1 388 ? 18.176 3.977 -15.119 1.00 96.25 388 LEU A C 1
ATOM 3019 O O . LEU A 1 388 ? 19.184 3.623 -15.729 1.00 96.25 388 LEU A O 1
ATOM 3023 N N . GLY A 1 389 ? 17.635 5.188 -15.253 1.00 93.94 389 GLY A N 1
ATOM 3024 C CA . GLY A 1 389 ? 18.150 6.243 -16.127 1.00 93.94 389 GLY A CA 1
ATOM 3025 C C . GLY A 1 389 ? 18.635 7.464 -15.343 1.00 93.94 389 GLY A C 1
ATOM 3026 O O . GLY A 1 389 ? 18.442 7.590 -14.132 1.00 93.94 389 GLY A O 1
ATOM 3027 N N . ARG A 1 390 ? 19.276 8.416 -16.017 1.00 91.69 390 ARG A N 1
ATOM 3028 C CA . ARG A 1 390 ? 19.703 9.684 -15.413 1.00 91.69 390 ARG A CA 1
ATOM 3029 C C . ARG A 1 390 ? 18.479 10.445 -14.904 1.00 91.69 390 ARG A C 1
ATOM 3031 O O . ARG A 1 390 ? 17.688 10.946 -15.692 1.00 91.69 390 ARG A O 1
ATOM 3038 N N . ARG A 1 391 ? 18.350 10.566 -13.574 1.00 91.81 391 ARG A N 1
ATOM 3039 C CA . ARG A 1 391 ? 17.212 11.220 -12.898 1.00 91.81 391 ARG A CA 1
ATOM 3040 C C . ARG A 1 391 ? 15.840 10.630 -13.272 1.00 91.81 391 ARG A C 1
ATOM 3042 O O . ARG A 1 391 ? 14.831 11.334 -13.185 1.00 91.81 391 ARG A O 1
ATOM 3049 N N . ALA A 1 392 ? 15.801 9.354 -13.644 1.00 94.12 392 ALA A N 1
ATOM 3050 C CA . ALA A 1 392 ? 14.571 8.647 -13.969 1.00 94.12 392 ALA A CA 1
ATOM 3051 C C . ALA A 1 392 ? 14.673 7.157 -13.627 1.00 94.12 392 ALA A C 1
ATOM 3053 O O . ALA A 1 392 ? 15.765 6.596 -13.541 1.00 94.12 392 ALA A O 1
ATOM 3054 N N . TYR A 1 393 ? 13.528 6.506 -13.463 1.00 95.25 393 TYR A N 1
ATOM 3055 C CA . TYR A 1 393 ? 13.441 5.050 -13.541 1.00 95.25 393 TYR A CA 1
ATOM 3056 C C . TYR A 1 393 ? 12.112 4.632 -14.162 1.00 95.25 393 TYR A C 1
ATOM 3058 O O . TYR A 1 393 ? 11.104 5.320 -13.982 1.00 95.25 393 TYR A O 1
ATOM 3066 N N . VAL A 1 394 ? 12.110 3.498 -14.861 1.00 96.31 394 VAL A N 1
ATOM 3067 C CA . VAL A 1 394 ? 10.937 2.954 -15.556 1.00 96.31 394 VAL A CA 1
ATOM 3068 C C . VAL A 1 394 ? 10.775 1.480 -15.226 1.00 96.31 394 VAL A C 1
ATOM 3070 O O . VAL A 1 394 ? 11.729 0.712 -15.309 1.00 96.31 394 VAL A O 1
ATOM 3073 N N . GLY A 1 395 ? 9.575 1.100 -14.800 1.00 96.12 395 GLY A N 1
ATOM 3074 C CA . GLY A 1 395 ? 9.192 -0.279 -14.530 1.00 96.12 395 GLY A CA 1
ATOM 3075 C C . GLY A 1 395 ? 8.319 -0.839 -15.645 1.00 96.12 395 GLY A C 1
ATOM 3076 O O . GLY A 1 395 ? 7.425 -0.140 -16.128 1.00 96.12 395 GLY A O 1
ATOM 3077 N N . LEU A 1 396 ? 8.565 -2.097 -16.005 1.00 97.31 396 LEU A N 1
ATOM 3078 C CA . LEU A 1 396 ? 7.740 -2.886 -16.913 1.00 97.31 396 LEU A CA 1
ATOM 3079 C C . LEU A 1 396 ? 7.065 -4.012 -16.133 1.00 97.31 396 LEU A C 1
ATOM 3081 O O . LEU A 1 396 ? 7.736 -4.746 -15.404 1.00 97.31 396 LEU A O 1
ATOM 3085 N N . CYS A 1 397 ? 5.747 -4.133 -16.272 1.00 97.00 39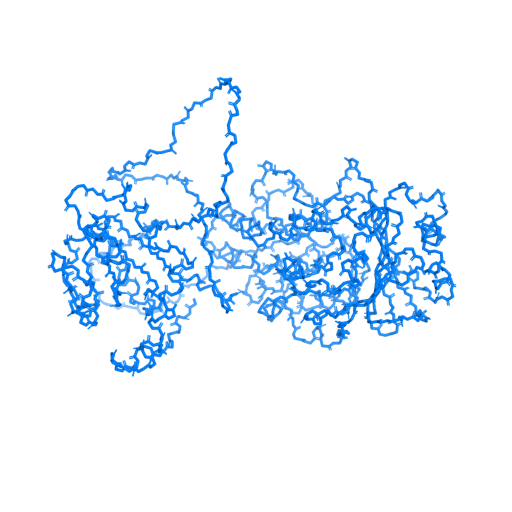7 CYS A N 1
ATOM 3086 C CA . CYS A 1 397 ? 4.948 -5.137 -15.575 1.00 97.00 397 CYS A CA 1
ATOM 3087 C C . CYS A 1 397 ? 3.848 -5.679 -16.496 1.00 97.00 397 CYS A C 1
ATOM 3089 O O . CYS A 1 397 ? 2.950 -4.917 -16.852 1.00 97.00 397 CYS A O 1
ATOM 3091 N N . PRO A 1 398 ? 3.861 -6.964 -16.878 1.00 97.19 398 PRO A N 1
ATOM 3092 C CA . PRO A 1 398 ? 2.727 -7.587 -17.553 1.00 97.19 398 PRO A CA 1
ATOM 3093 C C . PRO A 1 398 ? 1.472 -7.559 -16.668 1.00 97.19 398 PRO A C 1
ATOM 3095 O O . PRO A 1 398 ? 1.543 -7.865 -15.473 1.00 97.19 398 PRO A O 1
ATOM 3098 N N . VAL A 1 399 ? 0.319 -7.213 -17.246 1.00 95.44 399 VAL A N 1
ATOM 3099 C CA . VAL A 1 399 ? -0.945 -6.989 -16.507 1.00 95.44 399 VAL A CA 1
ATOM 3100 C C . VAL A 1 399 ? -2.135 -7.816 -17.007 1.00 95.44 399 VAL A C 1
ATOM 3102 O O . VAL A 1 399 ? -3.249 -7.619 -16.526 1.00 95.44 399 VAL A O 1
ATOM 3105 N N . GLY A 1 400 ? -1.893 -8.762 -17.918 1.00 90.44 400 GLY A N 1
ATOM 3106 C CA . GLY A 1 400 ? -2.905 -9.657 -18.492 1.00 90.44 400 GLY A CA 1
ATOM 3107 C C . GLY A 1 400 ? -3.212 -9.342 -19.957 1.00 90.44 400 GLY A C 1
ATOM 3108 O O . GLY A 1 400 ? -2.851 -8.279 -20.453 1.00 90.44 400 GLY A O 1
ATOM 3109 N N . GLU A 1 401 ? -3.841 -10.292 -20.658 1.00 89.69 401 GLU A N 1
ATOM 3110 C CA . GLU A 1 401 ? -4.317 -10.127 -22.050 1.00 89.69 401 GLU A CA 1
ATOM 3111 C C . GLU A 1 401 ? -3.229 -9.668 -23.048 1.00 89.69 401 GLU A C 1
ATOM 3113 O O . GLU A 1 401 ? -3.496 -8.977 -24.027 1.00 89.69 401 GLU A O 1
ATOM 3118 N N . GLY A 1 402 ? -1.968 -10.033 -22.789 1.00 92.56 402 GLY A N 1
ATOM 3119 C CA . GLY A 1 402 ? -0.817 -9.624 -23.604 1.00 92.56 402 GLY A CA 1
ATOM 3120 C C . GLY A 1 402 ? -0.345 -8.179 -23.386 1.00 92.56 402 GLY A C 1
ATOM 3121 O O . GLY A 1 402 ? 0.652 -7.779 -23.985 1.00 92.56 402 GLY A O 1
ATOM 3122 N N . TRP A 1 403 ? -1.003 -7.405 -22.517 1.00 96.75 403 TRP A N 1
ATOM 3123 C CA . TRP A 1 403 ? -0.615 -6.034 -22.194 1.00 96.75 403 TRP A CA 1
ATOM 3124 C C . TRP A 1 403 ? 0.477 -5.978 -21.128 1.00 96.75 403 TRP A C 1
ATOM 3126 O O . TRP A 1 403 ? 0.437 -6.671 -20.106 1.00 96.75 403 TRP A O 1
ATOM 3136 N N . THR A 1 404 ? 1.420 -5.066 -21.338 1.00 97.75 404 THR A N 1
ATOM 3137 C CA . THR A 1 404 ? 2.467 -4.708 -20.387 1.00 97.75 404 THR A CA 1
ATOM 3138 C C . THR A 1 404 ? 2.339 -3.244 -20.003 1.00 97.75 404 THR A C 1
ATOM 3140 O O . THR A 1 404 ? 2.317 -2.353 -20.849 1.00 97.75 404 THR A O 1
ATOM 3143 N N . ASN A 1 405 ? 2.280 -2.992 -18.700 1.00 97.56 405 ASN A N 1
ATOM 3144 C CA . ASN A 1 405 ? 2.345 -1.670 -18.117 1.00 97.56 405 ASN A CA 1
ATOM 3145 C C . ASN A 1 405 ? 3.773 -1.129 -18.144 1.00 97.56 405 ASN A C 1
ATOM 3147 O O . ASN A 1 405 ? 4.681 -1.735 -17.577 1.00 97.56 405 ASN A O 1
ATOM 3151 N N . VAL A 1 406 ? 3.939 0.038 -18.758 1.00 96.81 406 VAL A N 1
ATOM 3152 C CA . VAL A 1 406 ? 5.170 0.826 -18.772 1.00 96.81 406 VAL A CA 1
ATOM 3153 C C . VAL A 1 406 ? 4.923 2.022 -17.869 1.00 96.81 406 VAL A C 1
ATOM 3155 O O . VAL A 1 406 ? 4.128 2.894 -18.208 1.00 96.81 406 VAL A O 1
ATOM 3158 N N . CYS A 1 407 ? 5.564 2.073 -16.703 1.00 95.75 407 CYS A N 1
ATOM 3159 C CA . CYS A 1 407 ? 5.354 3.155 -15.742 1.00 95.75 407 CYS A CA 1
ATOM 3160 C C . CYS A 1 407 ? 6.687 3.750 -15.297 1.00 95.75 407 CYS A C 1
ATOM 3162 O O . CYS A 1 407 ? 7.544 3.055 -14.752 1.00 95.75 407 CYS A O 1
ATOM 3164 N N . GLY A 1 408 ? 6.842 5.058 -15.478 1.00 94.06 408 GLY A N 1
ATOM 3165 C CA . GLY A 1 408 ? 8.070 5.783 -15.189 1.00 94.06 408 GLY A CA 1
ATOM 3166 C C . GLY A 1 408 ? 7.891 6.916 -14.192 1.00 94.06 408 GLY A C 1
ATOM 3167 O O . GLY A 1 408 ? 6.825 7.526 -14.087 1.00 94.06 408 GLY A O 1
ATOM 3168 N N . LEU A 1 409 ? 8.968 7.214 -13.470 1.00 94.25 409 LEU A N 1
ATOM 3169 C CA . LEU A 1 409 ? 9.129 8.452 -12.722 1.00 94.25 409 LEU A CA 1
ATOM 3170 C C . LEU A 1 409 ? 10.318 9.220 -13.294 1.00 94.25 409 LEU A C 1
ATOM 3172 O O . LEU A 1 409 ? 11.435 8.705 -13.320 1.00 94.25 409 LEU A O 1
ATOM 3176 N N . PHE A 1 410 ? 10.080 10.472 -13.665 1.00 92.88 410 PHE A N 1
ATOM 3177 C CA . PHE A 1 410 ? 11.062 11.358 -14.271 1.00 92.88 410 PHE A CA 1
ATOM 3178 C C . PHE A 1 410 ? 11.207 12.629 -13.440 1.00 92.88 410 PHE A C 1
ATOM 3180 O O . PHE A 1 410 ? 10.226 13.209 -12.962 1.00 92.88 410 PHE A O 1
ATOM 3187 N N . HIS A 1 411 ? 12.443 13.090 -13.271 1.00 91.50 411 HIS A N 1
ATOM 3188 C CA . HIS A 1 411 ? 12.686 14.457 -12.832 1.00 91.50 411 HIS A CA 1
ATOM 3189 C C . HIS A 1 411 ? 12.336 15.419 -13.977 1.00 91.50 411 HIS A C 1
ATOM 3191 O O . HIS A 1 411 ? 12.681 15.148 -15.120 1.00 91.50 411 HIS A O 1
ATOM 3197 N N . ARG A 1 412 ? 11.732 16.577 -13.693 1.00 85.50 412 ARG A N 1
ATOM 3198 C CA . ARG A 1 412 ? 11.345 17.580 -14.706 1.00 85.50 412 ARG A CA 1
ATOM 3199 C C . ARG A 1 412 ? 12.510 18.020 -15.592 1.00 85.50 412 ARG A C 1
ATOM 3201 O O . ARG A 1 412 ? 12.304 18.322 -16.750 1.00 85.50 412 ARG A O 1
ATOM 3208 N N . SER A 1 413 ? 13.730 18.032 -15.057 1.00 82.75 413 SER A N 1
ATOM 3209 C CA . SER A 1 413 ? 14.940 18.354 -15.833 1.00 82.75 413 SER A CA 1
ATOM 3210 C C . SER A 1 413 ? 15.435 17.221 -16.743 1.00 82.75 413 SER A C 1
ATOM 3212 O O . SER A 1 413 ? 16.421 17.412 -17.439 1.00 82.75 413 SER A O 1
ATOM 3214 N N . ALA A 1 414 ? 14.869 16.018 -16.634 1.00 76.19 414 ALA A N 1
ATOM 3215 C CA . ALA A 1 414 ? 15.160 14.877 -17.506 1.00 76.19 414 ALA A CA 1
ATOM 3216 C C . ALA A 1 414 ? 14.130 14.747 -18.637 1.00 76.19 414 ALA A C 1
ATOM 3218 O O . ALA A 1 414 ? 14.218 13.842 -19.454 1.00 76.19 414 ALA A O 1
ATOM 3219 N N . VAL A 1 415 ? 13.144 15.640 -18.648 1.00 72.38 415 VAL A N 1
ATOM 3220 C CA . VAL A 1 415 ? 12.061 15.687 -19.613 1.00 72.38 415 VAL A CA 1
ATOM 3221 C C . VAL A 1 415 ? 12.352 16.850 -20.560 1.00 72.38 415 VAL A C 1
ATOM 3223 O O . VAL A 1 415 ? 12.509 17.982 -20.100 1.00 72.38 415 VAL A O 1
ATOM 3226 N N . GLY A 1 416 ? 12.479 16.565 -21.858 1.00 63.97 416 GLY A N 1
ATOM 3227 C CA . GLY A 1 416 ? 12.636 17.588 -22.896 1.00 63.97 416 GLY A CA 1
ATOM 3228 C C . GLY A 1 416 ? 11.354 18.403 -23.107 1.00 63.97 416 GLY A C 1
ATOM 3229 O O . GLY A 1 416 ? 10.286 18.032 -22.628 1.00 63.97 416 GLY A O 1
ATOM 3230 N N . ALA A 1 417 ? 11.444 19.514 -23.841 1.00 59.06 417 ALA A N 1
ATOM 3231 C CA . ALA A 1 417 ? 10.294 20.357 -24.198 1.00 59.06 417 ALA A CA 1
ATOM 3232 C C . ALA A 1 417 ? 9.459 19.796 -25.378 1.00 59.06 417 ALA A C 1
ATOM 3234 O O . ALA A 1 417 ? 8.810 20.568 -26.078 1.00 59.06 417 ALA A O 1
ATOM 3235 N N . GLY A 1 418 ? 9.522 18.482 -25.621 1.00 58.94 418 GLY A N 1
ATOM 3236 C CA . GLY A 1 418 ? 8.900 17.809 -26.765 1.00 58.94 418 GLY A CA 1
ATOM 3237 C C . GLY A 1 418 ? 7.368 17.797 -26.731 1.00 58.94 418 GLY A C 1
ATOM 3238 O O . GLY A 1 418 ? 6.740 18.181 -25.737 1.00 58.94 418 GLY A O 1
ATOM 3239 N N . SER A 1 419 ? 6.771 17.350 -27.838 1.00 56.16 419 SER A N 1
ATOM 3240 C CA . SER A 1 419 ? 5.322 17.166 -27.969 1.00 56.16 419 SER A CA 1
ATOM 3241 C C . SER A 1 419 ? 4.810 16.103 -26.986 1.00 56.16 419 SER A C 1
ATOM 3243 O O . SER A 1 419 ? 5.566 15.307 -26.428 1.00 56.16 419 SER A O 1
ATOM 3245 N N . ARG A 1 420 ? 3.497 16.090 -26.732 1.00 63.78 420 ARG A N 1
ATOM 3246 C CA . ARG A 1 420 ? 2.888 15.122 -25.808 1.00 63.78 420 ARG A CA 1
ATOM 3247 C C . ARG A 1 420 ? 2.920 13.688 -26.352 1.00 63.78 420 ARG A C 1
ATOM 3249 O O . ARG A 1 420 ? 2.946 12.769 -25.538 1.00 63.78 420 ARG A O 1
ATOM 3256 N N . GLU A 1 421 ? 2.916 13.522 -27.673 1.00 60.44 421 GLU A N 1
ATOM 3257 C CA . GLU A 1 421 ? 2.881 12.220 -28.353 1.00 60.44 421 GLU A CA 1
ATOM 3258 C C . GLU A 1 421 ? 4.227 11.482 -28.294 1.00 60.44 421 GLU A C 1
ATOM 3260 O O . GLU A 1 421 ? 4.244 10.287 -28.024 1.00 60.44 421 GLU A O 1
ATOM 3265 N N . GLU A 1 422 ? 5.353 12.188 -28.436 1.00 66.50 422 GLU A N 1
ATOM 3266 C CA . GLU A 1 422 ? 6.709 11.592 -28.411 1.00 66.50 422 GLU A CA 1
ATOM 3267 C C . GLU A 1 422 ? 7.406 11.741 -27.047 1.00 66.50 422 GLU A C 1
ATOM 3269 O O . GLU A 1 422 ? 8.557 11.348 -26.843 1.00 66.50 422 GLU A O 1
ATOM 3274 N N . PHE A 1 423 ? 6.678 12.280 -26.065 1.00 75.31 423 PHE A N 1
ATOM 3275 C CA . PHE A 1 423 ? 7.188 12.628 -24.743 1.00 75.31 423 PHE A CA 1
ATOM 3276 C C . PHE A 1 423 ? 7.947 11.491 -24.050 1.00 75.31 423 PHE A C 1
ATOM 3278 O O . PHE A 1 423 ? 8.959 11.736 -23.388 1.00 75.31 423 PHE A O 1
ATOM 3285 N N . LEU A 1 424 ? 7.427 10.260 -24.120 1.00 84.75 424 LEU A N 1
ATOM 3286 C CA . LEU A 1 424 ? 8.017 9.138 -23.397 1.00 84.75 424 LEU A CA 1
ATOM 3287 C C . LEU A 1 424 ? 9.368 8.759 -24.001 1.00 84.75 424 LEU A C 1
ATOM 3289 O O . LEU A 1 424 ? 10.346 8.677 -23.263 1.00 84.75 424 LEU A O 1
ATOM 3293 N N . GLU A 1 425 ? 9.418 8.506 -25.303 1.00 88.38 425 GLU A N 1
ATOM 3294 C CA . GLU A 1 425 ? 10.616 8.118 -26.039 1.00 88.38 425 GLU A CA 1
ATOM 3295 C C . GLU A 1 425 ? 11.718 9.161 -25.872 1.00 88.38 425 GLU A C 1
ATOM 3297 O O . GLU A 1 425 ? 12.844 8.812 -25.504 1.00 88.38 425 GLU A O 1
ATOM 3302 N N . ASP A 1 426 ? 11.382 10.441 -26.019 1.00 86.75 426 ASP A N 1
ATOM 3303 C CA . ASP A 1 426 ? 12.319 11.541 -25.808 1.00 86.75 426 ASP A CA 1
ATOM 3304 C C . ASP A 1 426 ? 12.840 11.585 -24.371 1.00 86.75 426 ASP A C 1
ATOM 3306 O O . ASP A 1 426 ? 14.048 11.700 -24.137 1.00 86.75 426 ASP A O 1
ATOM 3310 N N . ALA A 1 427 ? 11.953 11.443 -23.380 1.00 89.12 427 ALA A N 1
ATOM 3311 C CA . ALA A 1 427 ? 12.348 11.407 -21.974 1.00 89.12 427 ALA A CA 1
ATOM 3312 C C . ALA A 1 427 ? 13.219 10.180 -21.650 1.00 89.12 427 ALA A C 1
ATOM 3314 O O . ALA A 1 427 ? 14.164 10.278 -20.862 1.00 89.12 427 ALA A O 1
ATOM 3315 N N . LEU A 1 428 ? 12.941 9.026 -22.262 1.00 92.62 428 LEU A N 1
ATOM 3316 C CA . LEU A 1 428 ? 13.753 7.816 -22.140 1.00 92.62 428 LEU A CA 1
ATOM 3317 C C . LEU A 1 428 ? 15.148 8.034 -22.731 1.00 92.62 428 LEU A C 1
ATOM 3319 O O . LEU A 1 428 ? 16.145 7.770 -22.054 1.00 92.62 428 LEU A O 1
ATOM 3323 N N . ARG A 1 429 ? 15.240 8.576 -23.950 1.00 92.19 429 ARG A N 1
ATOM 3324 C CA . ARG A 1 429 ? 16.514 8.889 -24.616 1.00 92.19 429 ARG A CA 1
ATOM 3325 C C . ARG A 1 429 ? 17.323 9.906 -23.813 1.00 92.19 429 ARG A C 1
ATOM 3327 O O . ARG A 1 429 ? 18.495 9.659 -23.526 1.00 92.19 429 ARG A O 1
ATOM 3334 N N . ALA A 1 430 ? 16.693 10.982 -23.342 1.00 89.94 430 ALA A N 1
ATOM 3335 C CA . ALA A 1 430 ? 17.326 11.987 -22.486 1.00 89.94 430 ALA A CA 1
ATOM 3336 C C . ALA A 1 430 ? 17.812 11.409 -21.141 1.00 89.94 430 ALA A C 1
ATOM 3338 O O . ALA A 1 430 ? 18.849 11.819 -20.607 1.00 89.94 430 ALA A O 1
ATOM 3339 N N . ALA A 1 431 ? 17.104 10.414 -20.601 1.00 91.50 431 ALA A N 1
ATOM 3340 C CA . ALA A 1 431 ? 17.519 9.675 -19.413 1.00 91.50 431 ALA A CA 1
ATOM 3341 C C . ALA A 1 431 ? 18.614 8.622 -19.690 1.00 91.50 431 ALA A C 1
ATOM 3343 O O . ALA A 1 431 ? 19.121 8.018 -18.742 1.00 91.50 431 ALA A O 1
ATOM 3344 N N . GLY A 1 432 ? 19.028 8.412 -20.943 1.00 93.00 432 GLY A N 1
ATOM 3345 C CA . GLY A 1 432 ? 20.018 7.400 -21.326 1.00 93.00 432 GLY A CA 1
ATOM 3346 C C . GLY A 1 432 ? 19.463 5.973 -21.357 1.00 93.00 432 GLY A C 1
ATOM 3347 O O . GLY A 1 432 ? 20.183 5.042 -21.005 1.00 93.00 432 GLY A O 1
ATOM 3348 N N . LEU A 1 433 ? 18.184 5.824 -21.713 1.00 95.06 433 LEU A N 1
ATOM 3349 C CA . LEU A 1 433 ? 17.454 4.561 -21.867 1.00 95.06 433 LEU A CA 1
ATOM 3350 C C . LEU A 1 433 ? 17.051 4.350 -23.339 1.00 95.06 433 LEU A C 1
ATOM 3352 O O . LEU A 1 433 ? 15.886 4.093 -23.650 1.00 95.06 433 LEU A O 1
ATOM 3356 N N . ALA A 1 434 ? 18.002 4.521 -24.260 1.00 95.31 434 ALA A N 1
ATOM 3357 C CA . ALA A 1 434 ? 17.739 4.501 -25.698 1.00 95.31 434 ALA A CA 1
ATOM 3358 C C . ALA A 1 434 ? 17.302 3.116 -26.199 1.00 95.31 434 ALA A C 1
ATOM 3360 O O . ALA A 1 434 ? 16.456 3.029 -27.088 1.00 95.31 434 ALA A O 1
ATOM 3361 N N . ALA A 1 435 ? 17.816 2.038 -25.603 1.00 95.62 435 ALA A N 1
ATOM 3362 C CA . ALA A 1 435 ? 17.406 0.679 -25.941 1.00 95.62 435 ALA A CA 1
ATOM 3363 C C . ALA A 1 435 ? 15.955 0.403 -25.519 1.00 95.62 435 ALA A C 1
ATOM 3365 O O . ALA A 1 435 ? 15.223 -0.273 -26.238 1.00 95.62 435 ALA A O 1
ATOM 3366 N N . LEU A 1 436 ? 15.515 0.946 -24.376 1.00 96.06 436 LEU A N 1
ATOM 3367 C CA . LEU A 1 436 ? 14.114 0.845 -23.965 1.00 96.06 436 LEU A CA 1
ATOM 3368 C C . LEU A 1 436 ? 13.204 1.665 -24.886 1.00 96.06 436 LEU A C 1
ATOM 3370 O O . LEU A 1 436 ? 12.150 1.168 -25.263 1.00 96.06 436 LEU A O 1
ATOM 3374 N N . ALA A 1 437 ? 13.618 2.874 -25.279 1.00 94.75 437 ALA A N 1
ATOM 3375 C CA . ALA A 1 437 ? 12.870 3.680 -26.247 1.00 94.75 437 ALA A CA 1
ATOM 3376 C C . ALA A 1 437 ? 12.663 2.916 -27.569 1.00 94.75 437 ALA A C 1
ATOM 3378 O O . ALA A 1 437 ? 11.528 2.740 -27.994 1.00 94.75 437 ALA A O 1
ATOM 3379 N N . ALA A 1 438 ? 13.729 2.340 -28.136 1.00 94.50 438 ALA A N 1
ATOM 3380 C CA . ALA A 1 438 ? 13.649 1.553 -29.372 1.00 94.50 438 ALA A CA 1
ATOM 3381 C C . ALA A 1 438 ? 12.730 0.320 -29.258 1.00 94.50 438 ALA A C 1
ATOM 3383 O O . ALA A 1 438 ? 12.043 -0.044 -30.208 1.00 94.50 438 ALA A O 1
ATOM 3384 N N . ARG A 1 439 ? 12.687 -0.327 -28.084 1.00 94.38 439 ARG A N 1
ATOM 3385 C CA . ARG A 1 439 ? 11.757 -1.440 -27.821 1.00 94.38 439 ARG A CA 1
ATOM 3386 C C . ARG A 1 439 ? 10.294 -0.989 -27.774 1.00 94.38 439 ARG A C 1
ATOM 3388 O O . ARG A 1 439 ? 9.417 -1.791 -28.068 1.00 94.38 439 ARG A O 1
ATOM 3395 N N . LEU A 1 440 ? 10.025 0.247 -27.352 1.00 93.19 440 LEU A N 1
ATOM 3396 C CA . LEU A 1 440 ? 8.668 0.790 -27.255 1.00 93.19 440 LEU A CA 1
ATOM 3397 C C . LEU A 1 440 ? 8.158 1.332 -28.591 1.00 93.19 440 LEU A C 1
ATOM 3399 O O . LEU A 1 440 ? 6.961 1.245 -28.835 1.00 93.19 440 LEU A O 1
ATOM 3403 N N . GLU A 1 441 ? 9.047 1.813 -29.461 1.00 91.50 441 GLU A N 1
ATOM 3404 C CA . GLU A 1 441 ? 8.707 2.275 -30.817 1.00 91.50 441 GLU A CA 1
ATOM 3405 C C . GLU A 1 441 ? 8.125 1.161 -31.696 1.00 91.50 441 GLU A C 1
ATOM 3407 O O . GLU A 1 441 ? 7.296 1.418 -32.562 1.00 91.50 441 GLU A O 1
ATOM 3412 N N . THR A 1 442 ? 8.532 -0.089 -31.464 1.00 90.94 442 THR A N 1
ATOM 3413 C CA . THR A 1 442 ? 8.012 -1.258 -32.191 1.00 90.94 442 THR A CA 1
ATOM 3414 C C . THR A 1 442 ? 6.816 -1.916 -31.504 1.00 90.94 442 THR A C 1
ATOM 3416 O O . THR A 1 442 ? 6.235 -2.853 -32.054 1.00 90.94 442 THR A O 1
ATOM 3419 N N . ALA A 1 443 ? 6.446 -1.456 -30.306 1.00 94.06 443 ALA A N 1
ATOM 3420 C CA . ALA A 1 443 ? 5.352 -2.017 -29.532 1.00 94.06 443 ALA A CA 1
ATOM 3421 C C . ALA A 1 443 ? 4.022 -1.331 -29.875 1.00 94.06 443 ALA A C 1
ATOM 3423 O O . ALA A 1 443 ? 3.940 -0.118 -30.060 1.00 94.06 443 ALA A O 1
ATOM 3424 N N . GLU A 1 444 ? 2.943 -2.107 -29.894 1.00 95.06 444 GLU A N 1
ATOM 3425 C CA . GLU A 1 444 ? 1.595 -1.576 -30.078 1.00 95.06 444 GLU A CA 1
ATOM 3426 C C . GLU A 1 444 ? 1.166 -0.832 -28.811 1.00 95.06 444 GLU A C 1
ATOM 3428 O O . GLU A 1 444 ? 1.080 -1.425 -27.734 1.00 95.06 444 GLU A O 1
ATOM 3433 N N . ARG A 1 445 ? 0.883 0.466 -28.926 1.00 92.88 445 ARG A N 1
ATOM 3434 C CA . ARG A 1 445 ? 0.416 1.302 -27.814 1.00 92.88 445 ARG A CA 1
ATOM 3435 C C 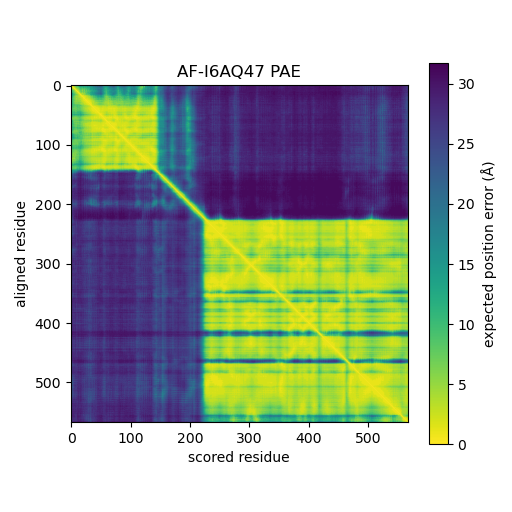. ARG A 1 445 ? -1.097 1.261 -27.690 1.00 92.88 445 ARG A C 1
ATOM 3437 O O . ARG A 1 445 ? -1.804 1.260 -28.690 1.00 92.88 445 ARG A O 1
ATOM 3444 N N . ARG A 1 446 ? -1.589 1.325 -26.451 1.00 94.44 446 ARG A N 1
ATOM 3445 C CA . ARG A 1 446 ? -3.002 1.583 -26.144 1.00 94.44 446 ARG A CA 1
ATOM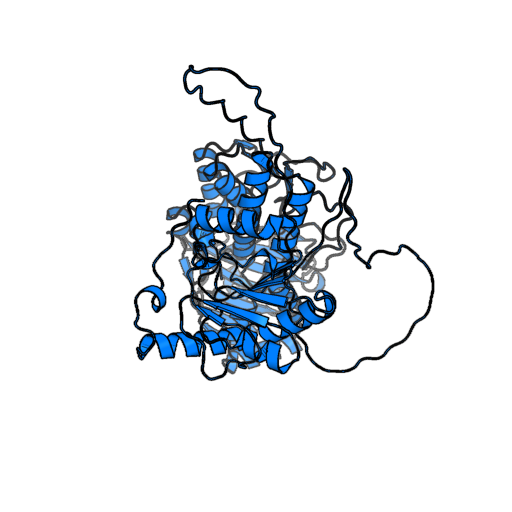 3446 C C . ARG A 1 446 ? -3.186 3.050 -25.735 1.00 94.44 446 ARG A C 1
ATOM 3448 O O . ARG A 1 446 ? -2.897 3.365 -24.574 1.00 94.44 446 ARG A O 1
ATOM 3455 N N . PRO A 1 447 ? -3.646 3.950 -26.621 1.00 91.62 447 PRO A N 1
ATOM 3456 C CA . PRO A 1 447 ? -3.666 5.391 -26.355 1.00 91.62 447 PRO A CA 1
ATOM 3457 C C . PRO A 1 447 ? -4.492 5.785 -25.124 1.00 91.62 447 PRO A C 1
ATOM 3459 O O . PRO A 1 447 ? -4.083 6.632 -24.332 1.00 91.62 447 PRO A O 1
ATOM 3462 N N . GLU A 1 448 ? -5.618 5.112 -24.874 1.00 93.38 448 GLU A N 1
ATOM 3463 C CA . GLU A 1 448 ? -6.510 5.402 -23.737 1.00 93.38 448 GLU A CA 1
ATOM 3464 C C . GLU A 1 448 ? -5.852 5.092 -22.387 1.00 93.38 448 GLU A C 1
ATOM 3466 O O . GLU A 1 448 ? -6.289 5.554 -21.329 1.00 93.38 448 GLU A O 1
ATOM 3471 N N . SER A 1 449 ? -4.794 4.283 -22.420 1.00 94.50 449 SER A N 1
ATOM 3472 C CA . SER A 1 449 ? -4.053 3.857 -21.246 1.00 94.50 449 SER A CA 1
ATOM 3473 C C . SER A 1 449 ? -2.990 4.855 -20.799 1.00 94.50 449 SER A C 1
ATOM 3475 O O . SER A 1 449 ? -2.441 4.681 -19.702 1.00 94.50 449 SER A O 1
ATOM 3477 N N . GLU A 1 450 ? -2.707 5.873 -21.614 1.00 93.31 450 GLU A N 1
ATOM 3478 C CA . GLU A 1 450 ? -1.689 6.875 -21.340 1.00 93.31 450 GLU A CA 1
ATOM 3479 C C . GLU A 1 450 ? -2.138 7.847 -20.248 1.00 93.31 450 GLU A C 1
ATOM 3481 O O . GLU A 1 450 ? -3.197 8.473 -20.293 1.00 93.31 450 GLU A O 1
ATOM 3486 N N . CYS A 1 451 ? -1.322 7.967 -19.207 1.00 92.38 451 CYS A N 1
ATOM 3487 C CA . CYS A 1 451 ? -1.619 8.766 -18.032 1.00 92.38 451 CYS A CA 1
ATOM 3488 C C . CYS A 1 451 ? -0.359 9.485 -17.557 1.00 92.38 451 CYS A C 1
ATOM 3490 O O . CYS A 1 451 ? 0.693 8.870 -17.398 1.00 92.38 451 CYS A O 1
ATOM 3492 N N . ALA A 1 452 ? -0.488 10.768 -17.220 1.00 90.88 452 ALA A N 1
ATOM 3493 C CA . ALA A 1 452 ? 0.591 11.555 -16.637 1.00 90.88 452 ALA A CA 1
ATOM 3494 C C . ALA A 1 452 ? 0.127 12.282 -15.372 1.00 90.88 452 ALA A C 1
ATOM 3496 O O . ALA A 1 452 ? -1.012 12.742 -15.262 1.00 90.88 452 ALA A O 1
ATOM 3497 N N . VAL A 1 453 ? 1.026 12.400 -14.400 1.00 90.94 453 VAL A N 1
ATOM 3498 C CA . VAL A 1 453 ? 0.799 13.128 -13.151 1.00 90.94 453 VAL A CA 1
ATOM 3499 C C . VAL A 1 453 ? 2.021 13.961 -12.790 1.00 90.94 453 VAL A C 1
ATOM 3501 O O . VAL A 1 453 ? 3.145 13.475 -12.799 1.00 90.94 453 VAL A O 1
ATOM 3504 N N . ALA A 1 454 ? 1.794 15.211 -12.398 1.00 89.69 454 ALA A N 1
ATOM 3505 C CA . ALA A 1 454 ? 2.819 16.096 -11.846 1.00 89.69 454 ALA A CA 1
ATOM 3506 C C . ALA A 1 454 ? 2.462 16.511 -10.414 1.00 89.69 454 ALA A C 1
ATOM 3508 O O . ALA A 1 454 ? 1.323 16.332 -9.964 1.00 89.69 454 ALA A O 1
ATOM 3509 N N . GLY A 1 455 ? 3.409 17.110 -9.693 1.00 88.00 455 GLY A N 1
ATOM 3510 C CA . GLY A 1 455 ? 3.152 17.553 -8.321 1.00 88.00 455 GLY A CA 1
ATOM 3511 C C . GLY A 1 455 ? 3.262 16.422 -7.303 1.00 88.00 455 GLY A C 1
ATOM 3512 O O . GLY A 1 455 ? 2.463 16.380 -6.369 1.00 88.00 455 GLY A O 1
ATOM 3513 N N . LEU A 1 456 ? 4.164 15.460 -7.524 1.00 89.31 456 LEU A N 1
ATOM 3514 C CA . LEU A 1 456 ? 4.370 14.338 -6.606 1.00 89.31 456 LEU A CA 1
ATOM 3515 C C . LEU A 1 456 ? 5.235 14.785 -5.422 1.00 89.31 456 LEU A C 1
ATOM 3517 O O . LEU A 1 456 ? 6.297 15.381 -5.615 1.00 89.31 456 LEU A O 1
ATOM 3521 N N . ALA A 1 457 ? 4.804 14.475 -4.205 1.00 87.19 457 ALA A N 1
ATOM 3522 C CA . ALA A 1 457 ? 5.597 14.648 -2.995 1.00 87.19 457 ALA A CA 1
ATOM 3523 C C . ALA A 1 457 ? 5.610 13.340 -2.217 1.00 87.19 457 ALA A C 1
ATOM 3525 O O . ALA A 1 457 ? 4.564 12.736 -2.004 1.00 87.19 457 ALA A O 1
ATOM 3526 N N . PHE A 1 458 ? 6.801 12.903 -1.814 1.00 90.00 458 PHE A N 1
ATOM 3527 C CA . PHE A 1 458 ? 6.978 11.627 -1.136 1.00 90.00 458 PHE A CA 1
ATOM 3528 C C . PHE A 1 458 ? 7.119 11.808 0.369 1.00 90.00 458 PHE A C 1
ATOM 3530 O O . PHE A 1 458 ? 7.911 12.628 0.840 1.00 90.00 458 PHE A O 1
ATOM 3537 N N . GLY A 1 459 ? 6.422 10.963 1.121 1.00 87.81 459 GLY A N 1
ATOM 3538 C CA . GLY A 1 459 ? 6.384 11.016 2.575 1.00 87.81 459 GLY A CA 1
ATOM 3539 C C . GLY A 1 459 ? 5.089 11.609 3.113 1.00 87.81 459 GLY A C 1
ATOM 3540 O O . GLY A 1 459 ? 4.081 11.685 2.416 1.00 87.81 459 GLY A O 1
ATOM 3541 N N . TRP A 1 460 ? 5.133 11.936 4.404 1.00 85.75 460 TRP A N 1
ATOM 3542 C CA . TRP A 1 460 ? 3.998 12.478 5.133 1.00 85.75 460 TRP A CA 1
ATOM 3543 C C . TRP A 1 460 ? 3.984 13.975 4.840 1.00 85.75 460 TRP A C 1
ATOM 3545 O O . TRP A 1 460 ? 5.065 14.578 4.866 1.00 85.75 460 TRP A O 1
ATOM 3555 N N . PRO A 1 461 ? 2.815 14.578 4.582 1.00 76.38 461 PRO A N 1
ATOM 3556 C CA . PRO A 1 461 ? 2.716 16.025 4.630 1.00 76.38 461 PRO A CA 1
ATOM 3557 C C . PRO A 1 461 ? 3.140 16.512 6.024 1.00 76.38 461 PRO A C 1
ATOM 3559 O O . PRO A 1 461 ? 3.122 15.749 7.002 1.00 76.38 461 PRO A O 1
ATOM 3562 N N . GLU A 1 462 ? 3.544 17.780 6.113 1.00 65.94 462 GLU A N 1
ATOM 3563 C CA . GLU A 1 462 ? 3.689 18.434 7.416 1.00 65.94 462 GLU A CA 1
ATOM 3564 C C . GLU A 1 462 ? 2.392 18.236 8.219 1.00 65.94 462 GLU A C 1
ATOM 3566 O O . GLU A 1 462 ? 1.317 18.189 7.608 1.00 65.94 462 GLU A O 1
ATOM 3571 N N . PRO A 1 463 ? 2.463 18.048 9.553 1.00 59.16 463 PRO A N 1
ATOM 3572 C CA . PRO A 1 463 ? 1.281 17.786 10.361 1.00 59.16 463 PRO A CA 1
ATOM 3573 C C . PRO A 1 463 ? 0.214 18.841 10.070 1.00 59.16 463 PRO A C 1
ATOM 3575 O O . PRO A 1 463 ? 0.433 20.024 10.320 1.00 59.16 463 PRO A O 1
ATOM 3578 N N . ALA A 1 464 ? -0.922 18.420 9.516 1.00 51.16 464 ALA A N 1
ATOM 3579 C CA . ALA A 1 464 ? -2.038 19.326 9.328 1.00 51.16 464 ALA A CA 1
ATOM 3580 C C . ALA A 1 464 ? -2.502 19.816 10.706 1.00 51.16 464 ALA A C 1
ATOM 3582 O O . ALA A 1 464 ? -2.598 19.028 11.649 1.00 51.16 464 ALA A O 1
ATOM 3583 N N . GLU A 1 465 ? -2.852 21.098 10.815 1.00 48.75 465 GLU A N 1
ATOM 3584 C CA . GLU A 1 465 ? -3.521 21.647 12.004 1.00 48.75 465 GLU A CA 1
ATOM 3585 C C . GLU A 1 465 ? -4.831 20.890 12.320 1.00 48.75 465 GLU A C 1
ATOM 3587 O O . GLU A 1 465 ? -5.294 20.861 13.461 1.00 48.75 465 GLU A O 1
ATOM 3592 N N . LYS A 1 466 ? -5.402 20.207 11.318 1.00 55.22 466 LYS A N 1
ATOM 3593 C CA . LYS A 1 466 ? -6.639 19.428 11.395 1.00 55.22 466 LYS A CA 1
ATOM 3594 C C . LYS A 1 466 ? -6.374 17.958 11.747 1.00 55.22 466 LYS A C 1
ATOM 3596 O O . LYS A 1 466 ? -6.408 17.083 10.891 1.00 55.22 466 LYS A O 1
ATOM 3601 N N . VAL A 1 467 ? -6.197 17.664 13.036 1.00 61.47 467 VAL A N 1
ATOM 3602 C CA . VAL A 1 467 ? -6.140 16.282 13.580 1.00 61.47 467 VAL A CA 1
ATOM 3603 C C . VAL A 1 467 ? -7.455 15.500 13.354 1.00 61.47 467 VAL A C 1
ATOM 3605 O O . VAL A 1 467 ? -7.480 14.278 13.498 1.00 61.47 467 VAL A O 1
ATOM 3608 N N . ARG A 1 468 ? -8.541 16.197 12.986 1.00 68.25 468 ARG A N 1
ATOM 3609 C CA . ARG A 1 468 ? -9.908 15.669 12.862 1.00 68.25 468 ARG A CA 1
ATOM 3610 C C . ARG A 1 468 ? -10.234 14.979 11.533 1.00 68.25 468 ARG A C 1
ATOM 3612 O O . ARG A 1 468 ? -11.102 14.113 11.525 1.00 68.25 468 ARG A O 1
ATOM 3619 N N . GLN A 1 469 ? -9.555 15.310 10.435 1.00 86.06 469 GLN A N 1
ATOM 3620 C CA . GLN A 1 469 ? -9.846 14.699 9.132 1.00 86.06 469 GLN A CA 1
ATOM 3621 C C . GLN A 1 469 ? -9.202 13.316 9.027 1.00 86.06 469 GLN A C 1
ATOM 3623 O O . GLN A 1 469 ? -8.005 13.190 9.253 1.00 86.06 469 GLN A O 1
ATOM 3628 N N . VAL A 1 470 ? -9.963 12.288 8.644 1.00 92.31 470 VAL A N 1
ATOM 3629 C CA . VAL A 1 470 ? -9.416 10.942 8.413 1.00 92.31 470 VAL A CA 1
ATOM 3630 C C . VAL A 1 470 ? -8.929 10.829 6.978 1.00 92.31 470 VAL A C 1
ATOM 3632 O O . VAL A 1 470 ? -9.740 10.817 6.056 1.00 92.31 470 VAL A O 1
ATOM 3635 N N . GLU A 1 471 ? -7.619 10.690 6.782 1.00 93.00 471 GLU A N 1
ATOM 3636 C CA . GLU A 1 471 ? -7.019 10.531 5.453 1.00 93.00 471 GLU A CA 1
ATOM 3637 C C . GLU A 1 471 ? -6.340 9.180 5.289 1.00 93.00 471 GLU A C 1
ATOM 3639 O O . GLU A 1 471 ? -5.609 8.723 6.170 1.00 93.00 471 GLU A O 1
ATOM 3644 N N . LEU A 1 472 ? -6.540 8.556 4.129 1.00 95.00 472 LEU A N 1
ATOM 3645 C CA . LEU A 1 472 ? -6.111 7.193 3.846 1.00 95.00 472 LEU A CA 1
ATOM 3646 C C . LEU A 1 472 ? -5.367 7.082 2.508 1.00 95.00 472 LEU A C 1
ATOM 3648 O O . LEU A 1 472 ? -5.576 7.848 1.568 1.00 95.00 472 LEU A O 1
ATOM 3652 N N . GLY A 1 473 ? -4.500 6.075 2.402 1.00 94.00 473 GLY A N 1
ATOM 3653 C CA . GLY A 1 473 ? -3.661 5.836 1.227 1.00 94.00 473 GLY A CA 1
ATOM 3654 C C . GLY A 1 473 ? -2.780 7.042 0.893 1.00 94.00 473 GLY A C 1
ATOM 3655 O O . GLY A 1 473 ? -2.270 7.711 1.791 1.00 94.00 473 GLY A O 1
ATOM 3656 N N . ASP A 1 474 ? -2.643 7.344 -0.399 1.00 93.12 474 ASP A N 1
ATOM 3657 C CA . ASP A 1 474 ? -1.818 8.466 -0.870 1.00 93.12 474 ASP A CA 1
ATOM 3658 C C . ASP A 1 474 ? -2.327 9.850 -0.418 1.00 93.12 474 ASP A C 1
ATOM 3660 O O . ASP A 1 474 ? -1.557 10.809 -0.478 1.00 93.12 474 ASP A O 1
ATOM 3664 N N . ALA A 1 475 ? -3.582 9.967 0.045 1.00 91.38 475 ALA A N 1
ATOM 3665 C CA . ALA A 1 475 ? -4.094 11.211 0.633 1.00 91.38 475 ALA A CA 1
ATOM 3666 C C . ALA A 1 475 ? -3.426 11.499 1.982 1.00 91.38 475 ALA A C 1
ATOM 3668 O O . ALA A 1 475 ? -3.030 12.632 2.249 1.00 91.38 475 ALA A O 1
ATOM 3669 N N . SER A 1 476 ? -3.225 10.441 2.776 1.00 90.81 476 SER A N 1
ATOM 3670 C CA . SER A 1 476 ? -2.467 10.495 4.025 1.00 90.81 476 SER A CA 1
ATOM 3671 C C . SER A 1 476 ? -0.985 10.705 3.747 1.00 90.81 476 SER A C 1
ATOM 3673 O O . SER A 1 476 ? -0.358 11.595 4.319 1.00 90.81 476 SER A O 1
ATOM 3675 N N . ALA A 1 477 ? -0.413 9.878 2.865 1.00 90.56 477 ALA A N 1
ATOM 3676 C CA . ALA A 1 477 ? 0.984 9.982 2.483 1.00 90.56 477 ALA A CA 1
ATOM 3677 C C . ALA A 1 477 ? 1.379 9.077 1.310 1.00 90.56 477 ALA A C 1
ATOM 3679 O O . ALA A 1 477 ? 0.951 7.927 1.218 1.00 90.56 477 ALA A O 1
ATOM 3680 N N . MET A 1 478 ? 2.302 9.558 0.474 1.00 91.56 478 MET A N 1
ATOM 3681 C CA . MET A 1 478 ? 2.662 8.907 -0.789 1.00 91.56 478 MET A CA 1
ATOM 3682 C C . MET A 1 478 ? 4.074 8.314 -0.768 1.00 91.56 478 MET A C 1
ATOM 3684 O O . MET A 1 478 ? 5.060 9.021 -0.529 1.00 91.56 478 MET A O 1
ATOM 3688 N N . ILE A 1 479 ? 4.194 7.006 -1.018 1.00 90.62 479 ILE A N 1
ATOM 3689 C CA . ILE A 1 479 ? 5.488 6.298 -1.041 1.00 90.62 479 ILE A CA 1
ATOM 3690 C C . ILE A 1 479 ? 6.199 6.498 -2.385 1.00 90.62 479 ILE A C 1
ATOM 3692 O O . ILE A 1 479 ? 5.531 6.536 -3.418 1.00 90.62 479 ILE A O 1
ATOM 3696 N N . PRO A 1 480 ? 7.545 6.580 -2.423 1.00 89.56 480 PRO A N 1
ATOM 3697 C CA . PRO A 1 480 ? 8.276 6.490 -3.680 1.00 89.56 480 PRO A CA 1
ATOM 3698 C C . PRO A 1 480 ? 7.857 5.250 -4.508 1.00 89.56 480 PRO A C 1
ATOM 3700 O O . PRO A 1 480 ? 7.932 4.125 -3.990 1.00 89.56 480 PRO A O 1
ATOM 3703 N N . PRO A 1 481 ? 7.442 5.424 -5.782 1.00 85.94 481 PRO A N 1
ATOM 3704 C CA . PRO A 1 481 ? 6.848 4.358 -6.593 1.00 85.94 481 PRO A CA 1
ATOM 3705 C C . PRO A 1 481 ? 7.733 3.129 -6.798 1.00 85.94 481 PRO A C 1
ATOM 3707 O O . PRO A 1 481 ? 7.209 2.020 -6.835 1.00 85.94 481 PRO A O 1
ATOM 3710 N N . PHE A 1 482 ? 9.062 3.301 -6.850 1.00 84.00 482 PHE A N 1
ATOM 3711 C CA . PHE A 1 482 ? 10.022 2.202 -7.044 1.00 84.00 482 PHE A CA 1
ATOM 3712 C C . PHE A 1 482 ? 9.859 1.054 -6.040 1.00 84.00 482 PHE A C 1
ATOM 3714 O O . PHE A 1 482 ? 10.278 -0.068 -6.301 1.00 84.00 482 PHE A O 1
ATOM 3721 N N . THR A 1 483 ? 9.281 1.331 -4.868 1.00 81.44 483 THR A N 1
ATOM 3722 C CA . THR A 1 483 ? 9.046 0.299 -3.859 1.00 81.44 483 THR A CA 1
ATOM 3723 C C . THR A 1 483 ? 8.061 -0.760 -4.337 1.00 81.44 483 THR A C 1
ATOM 3725 O O . THR A 1 483 ? 8.101 -1.866 -3.813 1.00 81.44 483 THR A O 1
ATOM 3728 N N . GLY A 1 484 ? 7.158 -0.444 -5.271 1.00 79.75 484 GLY A N 1
ATOM 3729 C CA . GLY A 1 484 ? 6.149 -1.388 -5.750 1.00 79.75 484 GLY A CA 1
ATOM 3730 C C . GLY A 1 484 ? 5.044 -1.718 -4.744 1.00 79.75 484 GLY A C 1
ATOM 3731 O O . GLY A 1 484 ? 4.305 -2.680 -4.917 1.00 79.75 484 GLY A O 1
ATOM 3732 N N . HIS A 1 485 ? 4.931 -0.944 -3.661 1.00 84.50 485 HIS A N 1
ATOM 3733 C CA . HIS A 1 485 ? 3.992 -1.233 -2.575 1.00 84.50 485 HIS A CA 1
ATOM 3734 C C . HIS A 1 485 ? 2.736 -0.349 -2.594 1.00 84.50 485 HIS A C 1
ATOM 3736 O O . HIS A 1 485 ? 1.875 -0.532 -1.742 1.00 84.50 485 HIS A O 1
ATOM 3742 N N . GLY A 1 486 ? 2.597 0.599 -3.530 1.00 89.56 486 GLY A N 1
ATOM 3743 C CA . GLY A 1 486 ? 1.510 1.592 -3.519 1.00 89.56 486 GLY A CA 1
ATOM 3744 C C . GLY A 1 486 ? 0.107 0.979 -3.398 1.00 89.56 486 GLY A C 1
ATOM 3745 O O . GLY A 1 486 ? -0.669 1.376 -2.532 1.00 89.56 486 GLY A O 1
ATOM 3746 N N . MET A 1 487 ? -0.188 -0.061 -4.184 1.00 94.31 487 MET A N 1
ATOM 3747 C CA . MET A 1 487 ? -1.471 -0.775 -4.101 1.00 94.31 487 MET A CA 1
ATOM 3748 C C . MET A 1 487 ? -1.631 -1.513 -2.762 1.00 94.31 487 MET A C 1
ATOM 3750 O O . MET A 1 487 ? -2.664 -1.395 -2.113 1.00 94.31 487 MET A O 1
ATOM 3754 N N . ALA A 1 488 ? -0.591 -2.203 -2.280 1.00 92.81 488 ALA A N 1
ATOM 3755 C CA . ALA A 1 488 ? -0.631 -2.875 -0.979 1.00 92.81 488 ALA A CA 1
ATOM 3756 C C . ALA A 1 488 ? -0.814 -1.891 0.194 1.00 92.81 488 ALA A C 1
ATOM 3758 O O . ALA A 1 488 ? -1.490 -2.217 1.173 1.00 92.81 488 ALA A O 1
ATOM 3759 N N . LEU A 1 489 ? -0.244 -0.681 0.105 1.00 93.12 489 LEU A N 1
ATOM 3760 C CA . LEU A 1 489 ? -0.481 0.399 1.066 1.00 93.12 489 LEU A CA 1
ATOM 3761 C C . LEU A 1 489 ? -1.944 0.839 1.055 1.00 93.12 489 LEU A C 1
ATOM 3763 O O . LEU A 1 489 ? -2.484 1.040 2.135 1.00 93.12 489 LEU A O 1
ATOM 3767 N N . ALA A 1 490 ? -2.578 0.955 -0.115 1.00 95.50 490 ALA A N 1
ATOM 3768 C CA . ALA A 1 490 ? -3.990 1.323 -0.231 1.00 95.50 490 ALA A CA 1
ATOM 3769 C C . ALA A 1 490 ? -4.900 0.334 0.520 1.00 95.50 490 ALA A C 1
ATOM 3771 O O . ALA A 1 490 ? -5.661 0.745 1.398 1.00 95.50 490 ALA A O 1
ATOM 3772 N N . PHE A 1 491 ? -4.744 -0.970 0.264 1.00 96.00 491 PHE A N 1
ATOM 3773 C CA . PHE A 1 491 ? -5.491 -2.023 0.966 1.00 96.00 491 PHE A CA 1
ATOM 3774 C C . PHE A 1 491 ? -5.192 -2.043 2.468 1.00 96.00 491 PHE A C 1
ATOM 3776 O O . PHE A 1 491 ? -6.099 -2.041 3.298 1.00 96.00 491 PHE A O 1
ATOM 3783 N N . THR A 1 492 ? -3.909 -1.996 2.842 1.00 95.00 492 THR A N 1
ATOM 3784 C CA . THR A 1 492 ? -3.505 -2.000 4.258 1.00 95.00 492 THR A CA 1
ATOM 3785 C C . THR A 1 492 ? -4.069 -0.785 4.991 1.00 95.00 492 THR A C 1
ATOM 3787 O O . THR A 1 492 ? -4.562 -0.901 6.108 1.00 95.00 492 THR A O 1
ATOM 3790 N N . SER A 1 493 ? -4.022 0.381 4.351 1.00 96.00 493 SER A N 1
ATOM 3791 C CA . SER A 1 493 ? -4.564 1.631 4.866 1.00 96.00 493 SER A CA 1
ATOM 3792 C C . SER A 1 493 ? -6.059 1.529 5.151 1.00 96.00 493 SER A C 1
ATOM 3794 O O . SER A 1 493 ? -6.493 1.944 6.223 1.00 96.00 493 SER A O 1
ATOM 3796 N N . ALA A 1 494 ? -6.829 0.990 4.203 1.00 97.75 494 ALA A N 1
ATOM 3797 C CA . ALA A 1 494 ? -8.258 0.758 4.368 1.00 97.75 494 ALA A CA 1
ATOM 3798 C C . ALA A 1 494 ? -8.532 -0.205 5.532 1.00 97.75 494 ALA A C 1
ATOM 3800 O O . ALA A 1 494 ? -9.343 0.097 6.403 1.00 97.75 494 ALA A O 1
ATOM 3801 N N . SER A 1 495 ? -7.786 -1.313 5.619 1.00 96.62 495 SER A N 1
ATOM 3802 C CA . SER A 1 495 ? -7.996 -2.331 6.659 1.00 96.62 495 SER A CA 1
ATOM 3803 C C . SER A 1 495 ? -7.782 -1.794 8.064 1.00 96.62 495 SER A C 1
ATOM 3805 O O . SER A 1 495 ? -8.489 -2.211 8.977 1.00 96.62 495 SER A O 1
ATOM 3807 N N . LEU A 1 496 ? -6.812 -0.895 8.248 1.00 94.75 496 LEU A N 1
ATOM 3808 C CA . LEU A 1 496 ? -6.547 -0.266 9.542 1.00 94.75 496 LEU A CA 1
ATOM 3809 C C . LEU A 1 496 ? -7.677 0.674 9.985 1.00 94.75 496 LEU A C 1
ATOM 3811 O O . LEU A 1 496 ? -7.776 0.970 11.173 1.00 94.75 496 LEU A O 1
ATOM 3815 N N . ALA A 1 497 ? -8.503 1.147 9.049 1.00 97.69 497 ALA A N 1
ATOM 3816 C CA . ALA A 1 497 ? -9.573 2.098 9.316 1.00 97.69 497 ALA A CA 1
ATOM 3817 C C . ALA A 1 497 ? -10.938 1.443 9.571 1.00 97.69 497 ALA A C 1
ATOM 3819 O O . ALA A 1 497 ? -11.763 2.067 10.229 1.00 97.69 497 ALA A O 1
ATOM 3820 N N . VAL A 1 498 ? -11.171 0.200 9.122 1.00 97.38 498 VAL A N 1
ATOM 3821 C CA . VAL A 1 498 ? -12.484 -0.465 9.247 1.00 97.38 498 VAL A CA 1
ATOM 3822 C C . VAL A 1 498 ? -12.960 -0.531 10.701 1.00 97.38 498 VAL A C 1
ATOM 3824 O O . VAL A 1 498 ? -14.026 -0.013 11.008 1.00 97.38 498 VAL A O 1
ATOM 3827 N N . ASP A 1 499 ? -12.184 -1.132 11.610 1.00 95.81 499 ASP A N 1
ATOM 3828 C CA . ASP A 1 499 ? -12.650 -1.365 12.989 1.00 95.81 499 ASP A CA 1
ATOM 3829 C C . ASP A 1 499 ? -12.907 -0.060 13.776 1.00 95.81 499 ASP A C 1
ATOM 3831 O O . ASP A 1 499 ? -13.968 0.050 14.398 1.00 95.81 499 ASP A O 1
ATOM 3835 N N . PRO A 1 500 ? -12.019 0.959 13.735 1.00 97.00 500 PRO A N 1
ATOM 3836 C CA . PRO A 1 500 ? -12.306 2.256 14.350 1.00 97.00 500 PRO A CA 1
ATOM 3837 C C . PRO A 1 500 ? -13.571 2.923 13.794 1.00 97.00 500 PRO A C 1
ATOM 3839 O O . PRO A 1 500 ? -14.366 3.472 14.553 1.00 97.00 500 PRO A O 1
ATOM 3842 N N . LEU A 1 501 ? -13.783 2.848 12.479 1.00 97.88 501 LEU A N 1
ATOM 3843 C CA . LEU A 1 501 ? -14.938 3.451 11.820 1.00 97.88 501 LEU A CA 1
ATOM 3844 C C . LEU A 1 501 ? -16.249 2.718 12.134 1.00 97.88 501 LEU A C 1
ATOM 3846 O O . LEU A 1 501 ? -17.269 3.371 12.332 1.00 97.88 501 LEU A O 1
ATOM 3850 N N . VAL A 1 502 ? -16.227 1.388 12.259 1.00 97.19 502 VAL A N 1
ATOM 3851 C CA . VAL A 1 502 ? -17.381 0.602 12.735 1.00 97.19 502 VAL A CA 1
ATOM 3852 C C . VAL A 1 502 ? -17.754 1.007 14.163 1.00 97.19 502 VAL A C 1
ATOM 3854 O O . VAL A 1 502 ? -18.929 1.224 14.456 1.00 97.19 502 VAL A O 1
ATOM 3857 N N . ALA A 1 503 ? -16.766 1.158 15.050 1.00 93.62 503 ALA A N 1
ATOM 3858 C CA . ALA A 1 503 ? -17.012 1.593 16.424 1.00 93.62 503 ALA A CA 1
ATOM 3859 C C . ALA A 1 503 ? -17.619 3.006 16.479 1.00 93.62 503 ALA A C 1
ATOM 3861 O O . ALA A 1 503 ? -18.525 3.260 17.276 1.00 93.62 503 ALA A O 1
ATOM 3862 N N . TRP A 1 504 ? -17.160 3.915 15.615 1.00 96.94 504 TRP A N 1
ATOM 3863 C CA . TRP A 1 504 ? -17.747 5.248 15.483 1.00 96.94 504 TRP A CA 1
ATOM 3864 C C . TRP A 1 504 ? -19.183 5.200 14.954 1.00 96.94 504 TRP A C 1
ATOM 3866 O O . TRP A 1 504 ? -20.070 5.843 15.516 1.00 96.94 504 TRP A O 1
ATOM 3876 N N . ALA A 1 505 ? -19.432 4.401 13.913 1.00 96.81 505 ALA A N 1
ATOM 3877 C CA . ALA A 1 505 ? -20.758 4.240 13.324 1.00 96.81 505 ALA A CA 1
ATOM 3878 C C . ALA A 1 505 ? -21.776 3.689 14.337 1.00 96.81 505 ALA A C 1
ATOM 3880 O O . ALA A 1 505 ? -22.941 4.084 14.323 1.00 96.81 505 ALA A O 1
ATOM 3881 N N . ALA A 1 506 ? -21.322 2.837 15.259 1.00 94.19 506 ALA A N 1
ATOM 3882 C CA . ALA A 1 506 ? -22.110 2.314 16.374 1.00 94.19 506 ALA A CA 1
ATOM 3883 C C . ALA A 1 506 ? -22.276 3.298 17.552 1.00 94.19 506 ALA A C 1
ATOM 3885 O O . ALA A 1 506 ? -22.936 2.969 18.533 1.00 94.19 506 ALA A O 1
ATOM 3886 N N . GLY A 1 507 ? -21.676 4.492 17.490 1.00 92.06 507 GLY A N 1
ATOM 3887 C CA . GLY A 1 507 ? -21.733 5.491 18.561 1.00 92.06 507 GLY A CA 1
ATOM 3888 C C . GLY A 1 507 ? -20.894 5.149 19.797 1.00 92.06 507 GLY A C 1
ATOM 3889 O O . GLY A 1 507 ? -21.103 5.743 20.850 1.00 92.06 507 GLY A O 1
ATOM 3890 N N . VAL A 1 508 ? -19.953 4.204 19.685 1.00 92.50 508 VAL A N 1
ATOM 3891 C CA . VAL A 1 508 ? -19.124 3.722 20.807 1.00 92.50 508 VAL A CA 1
ATOM 3892 C C . VAL A 1 508 ? -17.933 4.645 21.079 1.00 92.50 508 VAL A C 1
ATOM 3894 O O . VAL A 1 508 ? -17.474 4.748 22.215 1.00 92.50 508 VAL A O 1
ATOM 3897 N N . VAL A 1 509 ? -17.416 5.314 20.046 1.00 91.25 509 VAL A N 1
ATOM 3898 C CA . VAL A 1 509 ? -16.248 6.206 20.127 1.00 91.25 509 VAL A CA 1
ATOM 3899 C C . VAL A 1 509 ? -16.521 7.540 19.435 1.00 91.25 509 VAL A C 1
ATOM 3901 O O . VAL A 1 509 ? -17.313 7.613 18.495 1.00 91.25 509 VAL A O 1
ATOM 3904 N N . SER A 1 510 ? -15.851 8.605 19.889 1.00 93.75 510 SER A N 1
ATOM 3905 C CA . SER A 1 510 ? -15.924 9.923 19.247 1.00 93.75 510 SER A CA 1
ATOM 3906 C C . SER A 1 510 ? -15.237 9.921 17.874 1.00 93.75 510 SER A C 1
ATOM 3908 O O . SER A 1 510 ? -14.408 9.053 17.569 1.00 93.75 510 SER A O 1
ATOM 3910 N N . TRP A 1 511 ? -15.568 10.898 17.025 1.00 93.81 511 TRP A N 1
ATOM 3911 C CA . TRP A 1 511 ? -14.906 11.043 15.725 1.00 93.81 511 TRP A CA 1
ATOM 3912 C C . TRP A 1 511 ? -13.421 11.382 15.893 1.00 93.81 511 TRP A C 1
ATOM 3914 O O . TRP A 1 511 ? -12.570 10.805 15.222 1.00 93.81 511 TRP A O 1
ATOM 3924 N N . GLU A 1 512 ? -13.090 12.250 16.848 1.00 91.88 512 GLU A N 1
ATOM 3925 C CA . GLU A 1 512 ? -11.717 12.633 17.163 1.00 91.88 512 GLU A CA 1
ATOM 3926 C C . GLU A 1 512 ? -10.856 11.446 17.599 1.00 91.88 512 GLU A C 1
ATOM 3928 O O . GLU A 1 512 ? -9.711 11.310 17.156 1.00 91.88 512 GLU A O 1
ATOM 3933 N N . ASP A 1 513 ? -11.391 10.573 18.453 1.00 90.38 513 ASP A N 1
ATOM 3934 C CA . ASP A 1 513 ? -10.670 9.382 18.906 1.00 90.38 513 ASP A CA 1
ATOM 3935 C C . ASP A 1 513 ? -10.514 8.367 17.772 1.00 90.38 513 ASP A C 1
ATOM 3937 O O . ASP A 1 513 ? -9.467 7.724 17.652 1.00 90.38 513 ASP A O 1
ATOM 3941 N N . THR A 1 514 ? -11.516 8.270 16.897 1.00 92.81 514 THR A N 1
ATOM 3942 C CA . THR A 1 514 ? -11.470 7.451 15.680 1.00 92.81 514 THR A CA 1
ATOM 3943 C C . THR A 1 514 ? -10.366 7.931 14.745 1.00 92.81 514 THR A C 1
ATOM 3945 O O . THR A 1 514 ? -9.486 7.149 14.378 1.00 92.81 514 THR A O 1
ATOM 3948 N N . ALA A 1 515 ? -10.340 9.228 14.430 1.00 92.69 515 ALA A N 1
ATOM 3949 C CA . ALA A 1 515 ? -9.317 9.824 13.580 1.00 92.69 515 ALA A CA 1
ATOM 3950 C C . ALA A 1 515 ? -7.915 9.655 14.174 1.00 92.69 515 ALA A C 1
ATOM 3952 O O . ALA A 1 515 ? -6.998 9.197 13.487 1.00 92.69 515 ALA A O 1
ATOM 3953 N N . ARG A 1 516 ? -7.749 9.924 15.476 1.00 90.31 516 ARG A N 1
ATOM 3954 C CA . ARG A 1 516 ? -6.477 9.716 16.181 1.00 90.31 516 ARG A CA 1
ATOM 3955 C C . ARG A 1 516 ? -6.008 8.262 16.099 1.00 90.31 516 ARG A C 1
ATOM 3957 O O . ARG A 1 516 ? -4.854 8.018 15.748 1.00 90.31 516 ARG A O 1
ATOM 3964 N N . THR A 1 517 ? -6.902 7.307 16.351 1.00 91.44 517 THR A N 1
ATOM 3965 C CA . THR A 1 517 ? -6.596 5.868 16.295 1.00 91.44 517 THR A CA 1
ATOM 3966 C C . THR A 1 517 ? -6.128 5.447 14.903 1.00 91.44 517 THR A C 1
ATOM 3968 O O . THR A 1 517 ? -5.119 4.749 14.769 1.00 91.44 517 THR A O 1
ATOM 3971 N N . ILE A 1 518 ? -6.814 5.911 13.856 1.00 93.81 518 ILE A N 1
ATOM 3972 C CA . ILE A 1 518 ? -6.462 5.607 12.465 1.00 93.81 518 ILE A CA 1
ATOM 3973 C C . ILE A 1 518 ? -5.095 6.200 12.104 1.00 93.81 518 ILE A C 1
ATOM 3975 O O . ILE A 1 518 ? -4.234 5.485 11.583 1.00 93.81 518 ILE A O 1
ATOM 3979 N N . HIS A 1 519 ? -4.853 7.474 12.428 1.00 90.69 519 HIS A N 1
ATOM 3980 C CA . HIS A 1 519 ? -3.578 8.141 12.155 1.00 90.69 519 HIS A CA 1
ATOM 3981 C C . HIS A 1 519 ? -2.397 7.472 12.868 1.00 90.69 519 HIS A C 1
ATOM 3983 O O . HIS A 1 519 ? -1.329 7.277 12.274 1.00 90.69 519 HIS A O 1
ATOM 3989 N N . GLU A 1 520 ? -2.572 7.089 14.133 1.00 89.12 520 GLU A N 1
ATOM 3990 C CA . GLU A 1 520 ? -1.548 6.388 14.906 1.00 89.12 520 GLU A CA 1
ATOM 3991 C C . GLU A 1 520 ? -1.257 4.999 14.333 1.00 89.12 520 GLU A C 1
ATOM 3993 O O . GLU A 1 520 ? -0.084 4.639 14.164 1.00 89.12 520 GLU A O 1
ATOM 3998 N N . ALA A 1 521 ? -2.300 4.244 13.971 1.00 89.06 521 ALA A N 1
ATOM 3999 C CA . ALA A 1 521 ? -2.168 2.933 13.346 1.00 89.06 521 ALA A CA 1
ATOM 4000 C C . ALA A 1 521 ? -1.402 3.023 12.017 1.00 89.06 521 ALA A C 1
ATOM 4002 O O . ALA A 1 521 ? -0.424 2.296 11.809 1.00 89.06 521 ALA A O 1
ATOM 4003 N N . HIS A 1 522 ? -1.766 3.979 11.159 1.00 90.75 522 HIS A N 1
ATOM 4004 C CA . HIS A 1 522 ? -1.075 4.270 9.900 1.00 90.75 522 HIS A CA 1
ATOM 4005 C C . HIS A 1 522 ? 0.392 4.618 10.101 1.00 90.75 522 HIS A C 1
ATOM 4007 O O . HIS A 1 522 ? 1.284 3.996 9.514 1.00 90.75 522 HIS A O 1
ATOM 4013 N N . ARG A 1 523 ? 0.672 5.597 10.967 1.00 89.00 523 ARG A N 1
ATOM 4014 C CA . ARG A 1 523 ? 2.040 6.052 11.225 1.00 89.00 523 ARG A CA 1
ATOM 4015 C C . ARG A 1 523 ? 2.876 4.924 11.822 1.00 89.00 523 ARG A C 1
ATOM 4017 O O . ARG A 1 523 ? 4.030 4.746 11.436 1.00 89.00 523 ARG A O 1
ATOM 4024 N N . SER A 1 524 ? 2.314 4.127 12.728 1.00 88.31 524 SER A N 1
ATOM 4025 C CA . SER A 1 524 ? 2.993 2.964 13.305 1.00 88.31 524 SER A CA 1
ATOM 4026 C C . SER A 1 524 ? 3.316 1.908 12.245 1.00 88.31 524 SER A C 1
ATOM 4028 O O . SER A 1 524 ? 4.465 1.448 12.182 1.00 88.31 524 SER A O 1
ATOM 4030 N N . ARG A 1 525 ? 2.346 1.583 11.374 1.00 89.06 525 ARG A N 1
ATOM 4031 C CA . ARG A 1 525 ? 2.484 0.570 10.319 1.00 89.06 525 ARG A CA 1
ATOM 4032 C C . ARG A 1 525 ? 3.486 0.978 9.244 1.00 89.06 525 ARG A C 1
ATOM 4034 O O . ARG A 1 525 ? 4.283 0.142 8.822 1.00 89.06 525 ARG A O 1
ATOM 4041 N N . PHE A 1 526 ? 3.478 2.242 8.819 1.00 89.88 526 PHE A N 1
ATOM 4042 C CA . PHE A 1 526 ? 4.194 2.669 7.615 1.00 89.88 526 PHE A CA 1
ATOM 4043 C C . PHE A 1 526 ? 5.486 3.461 7.869 1.00 89.88 526 PHE A C 1
ATOM 4045 O O . PHE A 1 526 ? 6.356 3.464 6.998 1.00 89.88 526 PHE A O 1
ATOM 4052 N N . ARG A 1 527 ? 5.710 4.060 9.053 1.00 89.50 527 ARG A N 1
ATOM 4053 C CA . ARG A 1 527 ? 6.873 4.956 9.298 1.00 89.50 527 ARG A CA 1
ATOM 4054 C C . ARG A 1 527 ? 8.230 4.392 8.870 1.00 89.50 527 ARG A C 1
ATOM 4056 O O . ARG A 1 527 ? 9.066 5.133 8.367 1.00 89.50 527 ARG A O 1
ATOM 4063 N N . ARG A 1 528 ? 8.478 3.095 9.098 1.00 87.88 528 ARG A N 1
ATOM 4064 C CA . ARG A 1 528 ? 9.769 2.465 8.771 1.00 87.88 528 ARG A CA 1
ATOM 4065 C C . ARG A 1 528 ? 9.925 2.300 7.274 1.00 87.88 528 ARG A C 1
ATOM 4067 O O . ARG A 1 528 ? 10.951 2.695 6.737 1.00 87.88 528 ARG A O 1
ATOM 4074 N N . ARG A 1 529 ? 8.882 1.784 6.625 1.00 88.88 529 ARG A N 1
ATOM 4075 C CA . ARG A 1 529 ? 8.818 1.610 5.177 1.00 88.88 529 ARG A CA 1
ATOM 4076 C C . ARG A 1 529 ? 9.072 2.938 4.467 1.00 88.88 529 ARG A C 1
ATOM 4078 O O . ARG A 1 529 ? 9.894 2.998 3.564 1.00 88.88 529 ARG A O 1
ATOM 4085 N N . PHE A 1 530 ? 8.455 4.017 4.943 1.00 90.06 530 PHE A N 1
ATOM 4086 C CA . PHE A 1 530 ? 8.666 5.357 4.398 1.00 90.06 530 PHE A CA 1
ATOM 4087 C C . PHE A 1 530 ? 10.054 5.923 4.656 1.00 90.06 530 PHE A C 1
ATOM 4089 O O . PHE A 1 530 ? 10.642 6.499 3.745 1.00 90.06 530 PHE A O 1
ATOM 4096 N N . ALA A 1 531 ? 10.600 5.742 5.860 1.00 88.75 531 ALA A N 1
ATOM 4097 C CA . ALA A 1 531 ? 11.965 6.164 6.157 1.00 88.75 531 ALA A CA 1
ATOM 4098 C C . ALA A 1 531 ? 12.974 5.458 5.236 1.00 88.75 531 ALA A C 1
ATOM 4100 O O . ALA A 1 531 ? 13.799 6.115 4.607 1.00 88.75 531 ALA A O 1
ATOM 4101 N N . VAL A 1 532 ? 12.853 4.135 5.096 1.00 89.19 532 VAL A N 1
ATOM 4102 C CA . VAL A 1 532 ? 13.709 3.324 4.222 1.00 89.19 532 VAL A CA 1
ATOM 4103 C C . VAL A 1 532 ? 13.530 3.739 2.760 1.00 89.19 532 VAL A C 1
ATOM 4105 O O . VAL A 1 532 ? 14.513 4.060 2.097 1.00 89.19 532 VAL A O 1
ATOM 4108 N N . ALA A 1 533 ? 12.292 3.835 2.268 1.00 89.50 533 ALA A N 1
ATOM 4109 C CA . ALA A 1 533 ? 12.011 4.249 0.895 1.00 89.50 533 ALA A CA 1
ATOM 4110 C C . ALA A 1 533 ? 12.573 5.643 0.576 1.00 89.50 533 ALA A C 1
ATOM 4112 O O . ALA A 1 533 ? 13.168 5.834 -0.482 1.00 89.50 533 ALA A O 1
ATOM 4113 N N . LYS A 1 534 ? 12.450 6.603 1.502 1.00 88.38 534 LYS A N 1
ATOM 4114 C CA . LYS A 1 534 ? 12.996 7.959 1.350 1.00 88.38 534 LYS A CA 1
ATOM 4115 C C . LYS A 1 534 ? 14.525 7.965 1.294 1.00 88.38 534 LYS A C 1
ATOM 4117 O O . LYS A 1 534 ? 15.084 8.716 0.503 1.00 88.38 534 LYS A O 1
ATOM 4122 N N . CYS A 1 535 ? 15.199 7.129 2.086 1.00 88.06 535 CYS A N 1
ATOM 4123 C CA . CYS A 1 535 ? 16.659 6.995 2.041 1.00 88.06 535 CYS A CA 1
ATOM 4124 C C . CYS A 1 535 ? 17.156 6.380 0.728 1.00 88.06 535 CYS A C 1
ATOM 4126 O O . CYS A 1 535 ? 18.218 6.750 0.237 1.00 88.06 535 CYS A O 1
ATOM 4128 N N . LEU A 1 536 ? 16.398 5.443 0.165 1.00 87.00 536 LEU A N 1
ATOM 4129 C CA . LEU A 1 536 ? 16.801 4.710 -1.032 1.00 87.00 536 LEU A CA 1
ATOM 4130 C C . LEU A 1 536 ? 16.477 5.449 -2.315 1.00 87.00 536 LEU A C 1
ATOM 4132 O O . LEU A 1 536 ? 17.230 5.337 -3.273 1.00 87.00 536 LEU A O 1
ATOM 4136 N N . HIS A 1 537 ? 15.389 6.214 -2.329 1.00 89.75 537 HIS A N 1
ATOM 4137 C CA . HIS A 1 537 ? 14.904 6.897 -3.519 1.00 89.75 537 HIS A CA 1
ATOM 4138 C C . HIS A 1 537 ? 15.993 7.690 -4.279 1.00 89.75 537 HIS A C 1
ATOM 4140 O O . HIS A 1 537 ? 16.098 7.493 -5.490 1.00 89.75 537 HIS A O 1
ATOM 4146 N N . PRO A 1 538 ? 16.872 8.487 -3.629 1.00 89.00 538 PRO A N 1
ATOM 4147 C CA . PRO A 1 538 ? 17.963 9.182 -4.320 1.00 89.00 538 PRO A CA 1
ATOM 4148 C C . PRO A 1 538 ? 18.965 8.248 -5.017 1.00 89.00 538 PRO A C 1
ATOM 4150 O O . PRO A 1 538 ? 19.546 8.628 -6.034 1.00 89.00 538 PRO A O 1
ATOM 4153 N N . LEU A 1 539 ? 19.159 7.025 -4.506 1.00 89.06 539 LEU A N 1
ATOM 4154 C CA . LEU A 1 539 ? 20.093 6.058 -5.088 1.00 89.06 539 LEU A CA 1
ATOM 4155 C C . LEU A 1 539 ? 19.641 5.581 -6.469 1.00 89.06 539 LEU A C 1
ATOM 4157 O O . LEU A 1 539 ? 20.488 5.325 -7.316 1.00 89.06 539 LEU A O 1
ATOM 4161 N N . LEU A 1 540 ? 18.329 5.508 -6.720 1.00 88.94 540 LEU A N 1
ATOM 4162 C CA . LEU A 1 540 ? 17.796 5.122 -8.032 1.00 88.94 540 LEU A CA 1
ATOM 4163 C C . LEU A 1 540 ? 17.959 6.220 -9.087 1.00 88.94 540 LEU A C 1
ATOM 4165 O O . LEU A 1 540 ? 17.776 5.949 -10.267 1.00 88.94 540 LEU A O 1
ATOM 4169 N N . LEU A 1 541 ? 18.270 7.451 -8.681 1.00 89.31 541 LEU A N 1
ATOM 4170 C CA . LEU A 1 541 ? 18.192 8.634 -9.541 1.00 89.31 541 LEU A CA 1
ATOM 4171 C C . LEU A 1 541 ? 19.561 9.243 -9.853 1.00 89.31 541 LEU A C 1
ATOM 4173 O O . LEU A 1 541 ? 19.710 9.927 -10.868 1.00 89.31 541 LEU A O 1
ATOM 4177 N N . HIS A 1 542 ? 20.550 9.030 -8.980 1.00 89.00 542 HIS A N 1
ATOM 4178 C CA . HIS A 1 542 ? 21.888 9.597 -9.121 1.00 89.00 542 HIS A CA 1
ATOM 4179 C C . HIS A 1 542 ? 22.896 8.547 -9.621 1.00 89.00 542 HIS A C 1
ATOM 4181 O O . HIS A 1 542 ? 22.944 7.460 -9.042 1.00 89.00 542 HIS A O 1
ATOM 4187 N N . PRO A 1 543 ? 23.776 8.860 -10.597 1.00 87.31 543 PRO A N 1
ATOM 4188 C CA . PRO A 1 543 ? 24.706 7.884 -11.179 1.00 87.31 543 PRO A CA 1
ATOM 4189 C C . PRO A 1 543 ? 25.560 7.123 -10.155 1.00 87.31 543 PRO A C 1
ATOM 4191 O O . PRO A 1 543 ? 25.728 5.911 -10.257 1.00 87.31 543 PRO A O 1
ATOM 4194 N N . ALA A 1 544 ? 26.077 7.812 -9.133 1.00 89.00 544 ALA A N 1
ATOM 4195 C CA . ALA A 1 544 ? 26.852 7.175 -8.064 1.00 89.00 544 ALA A CA 1
ATOM 4196 C C . ALA A 1 544 ? 26.019 6.169 -7.245 1.00 89.00 544 ALA A C 1
ATOM 4198 O O . ALA A 1 544 ? 26.498 5.085 -6.916 1.00 89.00 544 ALA A O 1
ATOM 4199 N N . GLY A 1 545 ? 24.757 6.503 -6.958 1.00 89.12 545 GLY A N 1
ATOM 4200 C CA . GLY A 1 545 ? 23.834 5.615 -6.256 1.00 89.12 545 GLY A CA 1
ATOM 4201 C C . GLY A 1 545 ? 23.427 4.414 -7.106 1.00 89.12 545 GLY A C 1
ATOM 4202 O O . GLY A 1 545 ? 23.411 3.293 -6.607 1.00 89.12 545 GLY A O 1
ATOM 4203 N N . GLN A 1 546 ? 23.199 4.623 -8.404 1.00 91.81 546 GLN A N 1
ATOM 4204 C CA . GLN A 1 546 ? 22.885 3.549 -9.343 1.00 91.81 546 GLN A CA 1
ATOM 4205 C C . GLN A 1 546 ? 24.046 2.559 -9.458 1.00 91.81 546 GLN A C 1
ATOM 4207 O O . GLN A 1 546 ? 23.819 1.357 -9.394 1.00 91.81 546 GLN A O 1
ATOM 4212 N N . ARG A 1 547 ? 25.300 3.034 -9.525 1.00 89.19 547 ARG A N 1
ATOM 4213 C CA . ARG A 1 547 ? 26.489 2.160 -9.499 1.00 89.19 547 ARG A CA 1
ATOM 4214 C C . ARG A 1 547 ? 26.532 1.293 -8.240 1.00 89.19 547 ARG A C 1
ATOM 4216 O O . ARG A 1 547 ? 26.774 0.094 -8.343 1.00 89.19 547 ARG A O 1
ATOM 4223 N N . LEU A 1 548 ? 26.251 1.876 -7.071 1.00 88.94 548 LEU A N 1
ATOM 4224 C CA . LEU A 1 548 ? 26.154 1.122 -5.820 1.00 88.94 548 LEU A CA 1
ATOM 4225 C C . LEU A 1 548 ? 25.027 0.079 -5.871 1.00 88.94 548 LEU A C 1
ATOM 4227 O O . LEU A 1 548 ? 25.243 -1.065 -5.483 1.00 88.94 548 LEU A O 1
ATOM 4231 N N . LEU A 1 549 ? 23.845 0.441 -6.379 1.00 85.88 549 LEU A N 1
ATOM 4232 C CA . LEU A 1 549 ? 22.730 -0.497 -6.540 1.00 85.88 549 LEU A CA 1
ATOM 4233 C C . LEU A 1 549 ? 23.094 -1.654 -7.474 1.00 85.88 549 LEU A C 1
ATOM 4235 O O . LEU A 1 549 ? 22.856 -2.802 -7.118 1.00 85.88 549 LEU A O 1
ATOM 4239 N N . VAL A 1 550 ? 23.725 -1.378 -8.619 1.00 87.56 550 VAL A N 1
ATOM 4240 C CA . VAL A 1 550 ? 24.196 -2.418 -9.544 1.00 87.56 550 VAL A CA 1
ATOM 4241 C C . VAL A 1 550 ? 25.190 -3.352 -8.858 1.00 87.56 550 VAL A C 1
ATOM 4243 O O . VAL A 1 550 ? 25.056 -4.567 -8.982 1.00 87.56 550 VAL A O 1
ATOM 4246 N N . LEU A 1 551 ? 26.151 -2.820 -8.097 1.00 87.19 551 LEU A N 1
ATOM 4247 C CA . LEU A 1 551 ? 27.091 -3.643 -7.330 1.00 87.19 551 LEU A CA 1
ATOM 4248 C C . LEU A 1 551 ? 26.360 -4.550 -6.331 1.00 87.19 551 LEU A C 1
ATOM 4250 O O . LEU A 1 551 ? 26.651 -5.741 -6.271 1.00 87.19 551 LEU A O 1
ATOM 4254 N N . LEU A 1 552 ? 25.377 -4.022 -5.597 1.00 85.06 552 LEU A N 1
ATOM 4255 C CA . LEU A 1 552 ? 24.579 -4.798 -4.641 1.00 85.06 552 LEU A CA 1
ATOM 4256 C C . LEU A 1 552 ? 23.727 -5.880 -5.322 1.00 85.06 552 LEU A C 1
ATOM 4258 O O . LEU A 1 552 ? 23.639 -6.998 -4.812 1.00 85.06 552 LEU A O 1
ATOM 4262 N N . VAL A 1 553 ? 23.124 -5.565 -6.473 1.00 84.19 553 VAL A N 1
ATOM 4263 C CA . VAL A 1 553 ? 22.348 -6.517 -7.282 1.00 84.19 553 VAL A CA 1
ATOM 4264 C C . VAL A 1 553 ? 23.254 -7.647 -7.780 1.00 84.19 553 VAL A C 1
ATOM 4266 O O . VAL A 1 553 ? 22.924 -8.817 -7.587 1.00 84.19 553 VAL A O 1
ATOM 4269 N N . ARG A 1 554 ? 24.427 -7.318 -8.338 1.00 83.25 554 ARG A N 1
ATOM 4270 C CA . ARG A 1 554 ? 25.407 -8.298 -8.843 1.00 83.25 554 ARG A CA 1
ATOM 4271 C C . ARG A 1 554 ? 26.001 -9.166 -7.744 1.00 83.25 554 ARG A C 1
ATOM 4273 O O . ARG A 1 554 ? 26.142 -10.369 -7.928 1.00 83.25 554 ARG A O 1
ATOM 4280 N N . ALA A 1 555 ? 26.287 -8.574 -6.588 1.00 81.50 555 ALA A N 1
ATOM 4281 C CA . ALA A 1 555 ? 26.802 -9.288 -5.426 1.00 81.50 555 ALA A CA 1
ATOM 4282 C C . ALA A 1 555 ? 25.758 -10.203 -4.764 1.00 81.50 555 ALA A C 1
ATOM 4284 O O . ALA A 1 555 ? 26.075 -10.852 -3.769 1.00 81.50 555 ALA A O 1
ATOM 4285 N N . ARG A 1 556 ? 24.505 -10.229 -5.258 1.00 74.06 556 ARG A N 1
ATOM 4286 C CA . ARG A 1 556 ? 23.375 -10.919 -4.615 1.00 74.06 556 ARG A CA 1
ATOM 4287 C C . ARG A 1 556 ? 23.292 -10.582 -3.122 1.00 74.06 556 ARG A C 1
ATOM 4289 O O . ARG A 1 556 ? 22.941 -11.434 -2.304 1.00 74.06 556 ARG A O 1
ATOM 4296 N N . ALA A 1 557 ? 23.615 -9.327 -2.775 1.00 69.06 557 ALA A N 1
ATOM 4297 C CA . ALA A 1 557 ? 23.471 -8.797 -1.424 1.00 69.06 557 ALA A CA 1
ATOM 4298 C C . ALA A 1 557 ? 22.058 -9.123 -0.918 1.00 69.06 557 ALA A C 1
ATOM 4300 O O . ALA A 1 557 ? 21.160 -9.224 -1.755 1.00 69.06 557 ALA A O 1
ATOM 4301 N N . PRO A 1 558 ? 21.829 -9.309 0.399 1.00 65.81 558 PRO A N 1
ATOM 4302 C CA . PRO A 1 558 ? 20.646 -9.985 0.933 1.00 65.81 558 PRO A CA 1
ATOM 4303 C C . PRO A 1 558 ? 19.347 -9.232 0.611 1.00 65.81 558 PRO A C 1
ATOM 4305 O O . PRO A 1 558 ? 18.766 -8.532 1.443 1.00 65.81 558 PRO A O 1
ATOM 4308 N N . PHE A 1 559 ? 18.860 -9.429 -0.611 1.00 69.75 559 PHE A N 1
ATOM 4309 C CA . PHE A 1 559 ? 17.706 -8.770 -1.197 1.00 69.75 559 PHE A CA 1
ATOM 4310 C C . PHE A 1 559 ? 16.466 -9.074 -0.367 1.00 69.75 559 PHE A C 1
ATOM 4312 O O . PHE A 1 559 ? 15.658 -8.193 -0.111 1.00 69.75 559 PHE A O 1
ATOM 4319 N N . ASN A 1 560 ? 16.396 -10.275 0.206 1.00 67.94 560 ASN A N 1
ATOM 4320 C CA . ASN A 1 560 ? 15.351 -10.675 1.143 1.00 67.94 560 ASN A CA 1
ATOM 4321 C C . ASN A 1 560 ? 15.356 -9.838 2.433 1.00 67.94 560 ASN A C 1
ATOM 4323 O O . ASN A 1 560 ? 14.299 -9.566 2.995 1.00 67.94 560 ASN A O 1
ATOM 4327 N N . ALA A 1 561 ? 16.521 -9.431 2.947 1.00 68.75 561 ALA A N 1
ATOM 4328 C CA . ALA A 1 561 ? 16.590 -8.552 4.117 1.00 68.75 561 ALA A CA 1
ATOM 4329 C C . ALA A 1 561 ? 16.112 -7.139 3.764 1.00 68.75 561 ALA A C 1
ATOM 4331 O O . ALA A 1 561 ? 15.327 -6.555 4.505 1.00 68.75 561 ALA A O 1
ATOM 4332 N N . PHE A 1 562 ? 16.515 -6.634 2.600 1.00 68.50 562 PHE A N 1
ATOM 4333 C CA . PHE A 1 562 ? 16.082 -5.340 2.085 1.00 68.50 562 PHE A CA 1
ATOM 4334 C C . PHE A 1 562 ? 14.578 -5.287 1.785 1.00 68.50 562 PHE A C 1
ATOM 4336 O O . PHE A 1 562 ? 13.873 -4.396 2.254 1.00 68.50 562 PHE A O 1
ATOM 4343 N N . TYR A 1 563 ? 14.066 -6.288 1.075 1.00 70.56 563 TYR A N 1
ATOM 4344 C CA . TYR A 1 563 ? 12.653 -6.445 0.759 1.00 70.56 563 TYR A CA 1
ATOM 4345 C C . TYR A 1 563 ? 11.808 -6.546 2.036 1.00 70.56 563 TYR A C 1
ATOM 4347 O O . TYR A 1 563 ? 10.771 -5.899 2.138 1.00 70.56 563 TYR A O 1
ATOM 4355 N N . ARG A 1 564 ? 12.290 -7.256 3.070 1.00 73.00 564 ARG A N 1
ATOM 4356 C CA . ARG A 1 564 ? 11.640 -7.292 4.394 1.00 73.00 564 ARG A CA 1
ATOM 4357 C C . ARG A 1 564 ? 11.610 -5.940 5.105 1.00 73.00 564 ARG A C 1
ATOM 4359 O O . ARG A 1 564 ? 10.697 -5.715 5.882 1.00 73.00 564 ARG A O 1
ATOM 4366 N N . LEU A 1 565 ? 12.570 -5.042 4.872 1.00 69.44 565 LEU A N 1
ATOM 4367 C CA . LEU A 1 565 ? 12.532 -3.684 5.440 1.00 69.44 565 LEU A CA 1
ATOM 4368 C C . LEU A 1 565 ? 11.493 -2.789 4.750 1.00 69.44 565 LEU A C 1
ATOM 4370 O O . LEU A 1 565 ? 11.041 -1.804 5.340 1.00 69.44 565 LEU A O 1
ATOM 4374 N N . LEU A 1 566 ? 11.126 -3.128 3.512 1.00 67.88 566 LEU A N 1
ATOM 4375 C CA . LEU A 1 566 ? 10.076 -2.472 2.739 1.00 67.88 566 LEU A CA 1
ATOM 4376 C C . LEU A 1 566 ? 8.689 -3.116 2.940 1.00 67.88 566 LEU A C 1
ATOM 4378 O O . LEU A 1 566 ? 7.706 -2.554 2.465 1.00 67.88 566 LEU A O 1
ATOM 4382 N N . ARG A 1 567 ? 8.579 -4.213 3.702 1.00 64.25 567 ARG A N 1
ATOM 4383 C CA . ARG A 1 567 ? 7.329 -4.901 4.083 1.00 64.25 567 ARG A CA 1
ATOM 4384 C C . ARG A 1 567 ? 6.959 -4.586 5.539 1.00 64.25 567 ARG A C 1
ATOM 4386 O O . ARG A 1 567 ? 5.754 -4.366 5.821 1.00 64.25 567 ARG A O 1
#

Radius of gyration: 28.78 Å; Cα contacts (8 Å, |Δi|>4): 953; chains: 1; bounding box: 70×65×84 Å

Mean predicted aligned error: 17.46 Å

Secondary structure (DSSP, 8-state):
--------GGGSS-TT-HHHHHHHHHHHHHHHHHTHHHHHHHHHHHHPPTT--EEEET-TT-HHHHHHHTTT--EEEEESSPPPTTS-TTS-EEES-GGG---GGG-SEEEEES-GGGS-HHHHHHHHHHHHHH-SEEEEE-----TT-SS----------------------------------------------------PPPPPPP------------PPPPPPPPEEEE--SHHHHHHHHHHHHTT--EEEE-SS-SS---SS--EE-S--HHHHHHHS-GGGGTT-EEEEEEEEEETTEEEEEEEEEEEEEE--HHHHHHHHHHHHHHTT-EEE-S-PPPTT---TTEEE---PPPPSS--EEEEEEEEES---SSSEEEEEETTEEEEEEEEETTEEEEEEEEEGGGS-S--TTTHHHHHHHHTT-HHHHHHHHTSEEEEEEEEEEE----BPPS--S-TTSEE-GGGT-B--GGGS-HHHHHHHHHHHHHHHHHHHHTTSS-HHHHHHHHHHHHHHHHHHHHHHHHHHGGGGTSHHHHHHHHHHHHTT--HHHHHHH--

Sequence (567 aa):
MERRLQPELLDSLPDGSPAARHSRRDLRILNRLLGSRRWFARILRRKLRPGERVLELGAGGGEIGAGLQARGFPVDGLDRCGRPAAWDARYRWHRTDLFAFAGWDEYPVVIANLFLHHLDATQLRWLGERLSSHARVVLTSEPLRCRLTGGVVRPRLFPDRGAPGHTSRWSCEHCGRVSPRRVAKVARTRAGCLALAGSAYRIGKLPIPCGETGKPGRQTGTTPMSPLRQIEIVGGGLTGLSLGLGLRQAGVPVTVFEAGDYPRHRVCGEFISGLDEAIAARLIPEDLLAHALRHREVRWYCGDRFAGGQRLPSAALGISRYTLDTRMAEEFVAAGGRLVTRTRMDPAADEAGRVWACGRRRASPSPWVGWKCHVRGLRLDGDLELHLGRRAYVGLCPVGEGWTNVCGLFHRSAVGAGSREEFLEDALRAAGLAALAARLETAERRPESECAVAGLAFGWPEPAEKVRQVELGDASAMIPPFTGHGMALAFTSASLAVDPLVAWAAGVVSWEDTARTIHEAHRSRFRRRFAVAKCLHPLLLHPAGQRLLVLLVRARAPFNAFYRLLR

Solvent-accessible surface area (backbone atoms only — not comparable to full-atom values): 32607 Å² total; per-residue (Å²): 130,88,72,80,85,72,87,50,78,67,78,80,44,59,88,84,38,72,66,42,52,48,52,54,52,50,52,56,51,48,44,61,75,70,36,48,58,64,50,51,52,60,50,43,74,75,67,61,55,93,93,58,33,32,37,28,43,54,34,66,81,34,65,56,47,37,60,35,39,79,70,74,43,58,43,27,36,32,22,76,56,71,79,42,90,80,49,60,85,92,42,56,64,45,67,42,52,81,91,74,60,78,71,54,80,69,23,40,27,35,35,35,52,75,36,75,81,80,47,48,69,67,55,48,48,53,49,49,57,58,39,70,78,42,34,80,39,71,46,66,49,66,73,79,86,54,99,80,62,100,69,87,76,85,60,74,66,89,90,90,87,88,86,92,82,90,88,83,96,76,91,76,98,82,79,85,89,84,85,88,83,88,84,86,84,88,82,90,77,94,73,94,72,87,85,78,33,78,66,76,87,82,89,75,87,77,88,78,80,88,76,79,92,79,87,90,88,80,79,91,72,81,76,80,77,76,79,53,42,63,36,40,28,38,15,60,41,61,25,24,32,29,28,46,35,40,30,32,78,69,69,35,46,39,38,35,32,15,60,54,68,78,71,43,68,65,73,56,68,34,39,39,30,77,61,53,68,66,57,41,72,62,44,43,65,76,71,80,55,66,79,38,39,77,32,42,38,39,32,35,26,53,34,78,39,85,40,41,69,47,74,50,94,58,61,27,35,13,36,40,52,33,58,50,42,36,52,43,48,53,51,23,41,73,59,70,32,46,75,41,61,65,36,78,79,68,87,84,69,80,54,86,51,48,35,38,21,64,34,67,60,77,35,82,90,43,61,34,34,38,37,20,33,34,32,28,83,62,86,72,98,48,54,23,39,39,37,31,21,53,41,19,38,36,37,39,26,49,31,50,97,71,31,28,31,41,24,33,42,35,30,54,91,32,47,70,95,65,57,85,88,55,37,62,47,51,23,28,42,67,14,42,24,49,60,60,28,59,50,51,74,75,22,51,72,44,76,86,42,54,33,77,47,66,18,58,58,73,43,68,66,76,86,63,93,61,65,60,61,37,54,32,27,32,41,43,37,24,73,61,69,91,72,42,35,67,57,27,44,11,48,50,39,20,60,62,38,35,64,46,50,51,38,34,28,67,68,75,46,54,59,57,58,32,22,46,51,35,53,50,52,50,49,68,72,40,50,58,34,48,53,50,43,62,69,48,53,59,29,54,32,35,72,73,36,37,54,52,50,36,51,40,48,61,67,63,48,67,54,66,61,56,53,56,55,65,94

Nearest PDB structures (foldseek):
  3rp7-assembly1_A  TM=7.676E-01  e=2.066E-14  Klebsiella pneumoniae subsp. pneumoniae MGH 78578
  8urd-assembly1_A  TM=7.652E-01  e=1.457E-13  Neobacillus niacini
  8uiu-assembly1_C  TM=7.400E-01  e=6.872E-13  Neobacillus niacini
  8uiu-assembly1_B  TM=6.885E-01  e=2.890E-12  Neobacillus niacini
  7kpq-assembly1_A  TM=5.450E-01  e=1.731E-13  Penicillium citrinum

Foldseek 3Di:
DFQDDDDDPCNPDDCPDPVVVVVVVVVVVLCVVQVVLVVCLVVCVVPPDPPAAEEEEQCPLVPSVLSNVVVVHQYAYEDCDDDHPSDDPVHHYHNDDPVPDDCLQRHLHYEYEQHCSNAGPVRVVVVCVSCVVHHVYYFYHHAPPDVADPDDDADADDDDDDDDDDDDDDDDPDDDDDDDDDDDDDDDDDDDDDDGHGDGDDDDDDDDPDDDDDDDDDDDDDDDQDQFAEAEEEALALLRLLLLQLQLVVVHAYEYEHQADALAADQAQQKAPPFGPSLCVRRPDPVLQVQWDWFFKEWEAEQQDTLAMDGDPGTITGAGSSSNSVVSVVSSVVSVHHYHYSDHDDPVDQDQNYAYARAADFAPPDQKKKKKWKWAPQDDPGQKYWYFFAQKIWIWHDHDPRIIMIIMMHGNVLFDPDDPVCRVLSSCVSRNNNVVSVSRVPIHTDVSNIDMDHRDDADAPDDDPCLQHHYAQNRRGDFDNVLVNSSSRSSVLSSQLNVLSSCVSSVNDDSSVSSNSSNVSSCVVCVQLRVLRVVLVVLSNHPVSVVVVSVCNVVPPVVVVSNVSND

pLDDT: mean 78.01, std 23.93, range [19.33, 98.69]